Protein AF-A0A843GRD8-F1 (afdb_monomer)

Radius of gyration: 36.81 Å; Cα contacts (8 Å, |Δi|>4): 303; chains: 1; bounding box: 79×66×103 Å

Structure (mmCIF, N/CA/C/O backbone):
data_AF-A0A843GRD8-F1
#
_entry.id   AF-A0A843GRD8-F1
#
loop_
_atom_site.group_PDB
_atom_site.id
_atom_site.type_symbol
_atom_site.label_atom_id
_atom_site.label_alt_id
_ato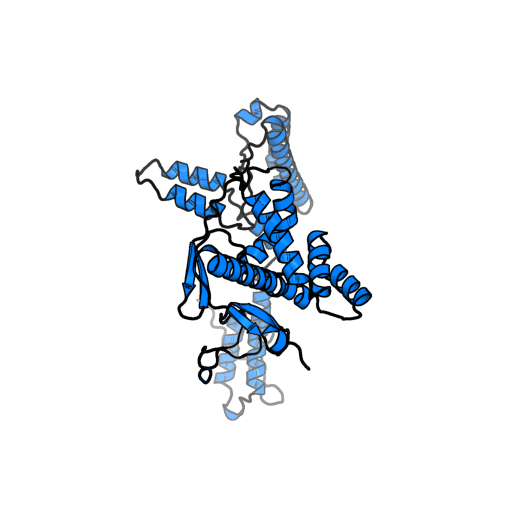m_site.label_comp_id
_atom_site.label_asym_id
_atom_site.label_entity_id
_atom_site.label_seq_id
_atom_site.pdbx_PDB_ins_code
_atom_site.Cartn_x
_atom_site.Cartn_y
_atom_site.Cartn_z
_atom_site.occupancy
_atom_site.B_iso_or_equiv
_atom_site.auth_seq_id
_atom_site.auth_comp_id
_atom_site.auth_asym_id
_atom_site.auth_atom_id
_atom_site.pdbx_PDB_model_num
ATOM 1 N N . MET A 1 1 ? 5.048 7.586 68.469 1.00 30.78 1 MET A N 1
ATOM 2 C CA . MET A 1 1 ? 5.829 6.522 69.128 1.00 30.78 1 MET A CA 1
ATOM 3 C C . MET A 1 1 ? 5.426 5.213 68.477 1.00 30.78 1 MET A C 1
ATOM 5 O O . MET A 1 1 ? 4.336 4.737 68.757 1.00 30.78 1 MET A O 1
ATOM 9 N N . LYS A 1 2 ? 6.208 4.726 67.506 1.00 31.34 2 LYS A N 1
ATOM 10 C CA . LYS A 1 2 ? 6.041 3.362 66.992 1.00 31.34 2 LYS A CA 1
ATOM 11 C C . LYS A 1 2 ? 6.724 2.456 68.014 1.00 31.34 2 LYS A C 1
ATOM 13 O O . LYS A 1 2 ? 7.846 2.755 68.404 1.00 31.34 2 LYS A O 1
ATOM 18 N N . GLU A 1 3 ? 6.008 1.468 68.532 1.00 33.00 3 GLU A N 1
ATOM 19 C CA . GLU A 1 3 ? 6.576 0.479 69.446 1.00 33.00 3 GLU A CA 1
ATOM 20 C C . GLU A 1 3 ? 7.663 -0.297 68.699 1.00 33.00 3 GLU A C 1
ATOM 22 O O . GLU A 1 3 ? 7.359 -1.034 67.760 1.00 33.00 3 GLU A O 1
ATOM 27 N N . ASP A 1 4 ? 8.920 -0.109 69.101 1.00 35.91 4 ASP A N 1
ATOM 28 C CA . ASP A 1 4 ? 10.030 -0.960 68.688 1.00 35.91 4 ASP A CA 1
ATOM 29 C C . ASP A 1 4 ? 9.753 -2.368 69.226 1.00 35.91 4 ASP A C 1
ATOM 31 O O . ASP A 1 4 ? 10.024 -2.690 70.387 1.00 35.91 4 ASP A O 1
ATOM 35 N N . LYS A 1 5 ? 9.139 -3.217 68.397 1.00 44.69 5 LYS A N 1
ATOM 36 C CA . LYS A 1 5 ? 9.003 -4.640 68.700 1.00 44.69 5 LYS A CA 1
ATOM 37 C C . LYS A 1 5 ? 10.407 -5.225 68.717 1.00 44.69 5 LYS A C 1
ATOM 39 O O . LYS A 1 5 ? 11.040 -5.415 67.685 1.00 44.69 5 LYS A O 1
ATOM 44 N N . ASN A 1 6 ? 10.909 -5.474 69.918 1.00 40.66 6 ASN A N 1
ATOM 45 C CA . ASN A 1 6 ? 12.219 -6.055 70.142 1.00 40.66 6 ASN A CA 1
ATOM 46 C C . ASN A 1 6 ? 12.193 -7.538 69.711 1.00 40.66 6 ASN A C 1
ATOM 48 O O . ASN A 1 6 ? 11.892 -8.425 70.505 1.00 40.66 6 ASN A O 1
ATOM 52 N N . TYR A 1 7 ? 12.460 -7.812 68.430 1.00 48.19 7 TYR A N 1
ATOM 53 C CA . TYR A 1 7 ? 12.456 -9.162 67.838 1.00 48.19 7 TYR A CA 1
ATOM 54 C C . TYR A 1 7 ? 13.624 -10.057 68.305 1.00 48.19 7 TYR A C 1
ATOM 56 O O . TYR A 1 7 ? 13.769 -11.185 67.839 1.00 48.19 7 TYR A O 1
ATOM 64 N N . THR A 1 8 ? 14.462 -9.598 69.239 1.00 43.22 8 THR A N 1
ATOM 65 C CA . THR A 1 8 ? 15.643 -10.341 69.716 1.00 43.22 8 THR A CA 1
ATOM 66 C C . THR A 1 8 ? 15.313 -11.554 70.591 1.00 43.22 8 THR A C 1
ATOM 68 O O . THR A 1 8 ? 16.199 -12.365 70.851 1.00 43.22 8 THR A O 1
ATOM 71 N N . GLN A 1 9 ? 14.062 -11.735 71.028 1.00 45.81 9 GLN A N 1
ATOM 72 C CA . GLN A 1 9 ? 13.730 -12.694 72.089 1.00 45.81 9 GLN A CA 1
ATOM 73 C C . GLN A 1 9 ? 12.998 -13.978 71.654 1.00 45.81 9 GLN A C 1
ATOM 75 O O . GLN A 1 9 ? 12.327 -14.592 72.479 1.00 45.81 9 GLN A O 1
ATOM 80 N N . ALA A 1 10 ? 13.155 -14.428 70.400 1.00 48.31 10 ALA A N 1
ATOM 81 C CA . ALA A 1 10 ? 12.778 -15.790 69.983 1.00 48.31 10 ALA A CA 1
ATOM 82 C C . ALA A 1 10 ? 13.412 -16.217 68.638 1.00 48.31 10 ALA A C 1
ATOM 84 O O . ALA A 1 10 ? 12.705 -16.586 67.701 1.00 48.31 10 ALA A O 1
ATOM 85 N N . LEU A 1 11 ? 14.742 -16.191 68.507 1.00 50.75 11 LEU A N 1
ATOM 86 C CA . LEU A 1 11 ? 15.392 -16.782 67.329 1.00 50.75 11 LEU A CA 1
ATOM 87 C C . LEU A 1 11 ? 15.397 -18.312 67.466 1.00 50.75 11 LEU A C 1
ATOM 89 O O . LEU A 1 11 ? 16.214 -18.891 68.178 1.00 50.75 11 LEU A O 1
ATOM 93 N N . GLN A 1 12 ? 14.443 -18.971 66.808 1.00 55.69 12 GLN A N 1
ATOM 94 C CA . GLN A 1 12 ? 14.418 -20.428 66.694 1.00 55.69 12 GLN A CA 1
ATOM 95 C C . GLN A 1 12 ? 15.391 -20.863 65.595 1.00 55.69 12 GLN A C 1
ATOM 97 O O . GLN A 1 12 ? 15.296 -20.404 64.456 1.00 55.69 12 GLN A O 1
ATOM 102 N N . TYR A 1 13 ? 16.318 -21.757 65.926 1.00 56.47 13 TYR A N 1
ATOM 103 C CA . TYR A 1 13 ? 17.240 -22.347 64.959 1.00 56.47 13 TYR A CA 1
ATOM 104 C C . TYR A 1 13 ? 16.606 -23.598 64.339 1.00 56.47 13 TYR A C 1
ATOM 106 O O . TYR A 1 13 ? 16.031 -24.425 65.046 1.00 56.47 13 TYR A O 1
ATOM 114 N N . ALA A 1 14 ? 16.687 -23.728 63.017 1.00 55.41 14 ALA A N 1
ATOM 115 C CA . ALA A 1 14 ? 16.412 -24.982 62.324 1.00 55.41 14 ALA A CA 1
ATOM 116 C C . ALA A 1 14 ? 17.490 -26.023 62.680 1.00 55.41 14 ALA A C 1
ATOM 118 O O . ALA A 1 14 ? 18.597 -25.651 63.073 1.00 55.41 14 ALA A O 1
ATOM 119 N N . GLU A 1 15 ? 17.193 -27.314 62.511 1.00 52.06 15 GLU A N 1
ATOM 120 C CA . GLU A 1 15 ? 18.121 -28.420 62.826 1.00 52.06 15 GLU A CA 1
ATOM 121 C C . GLU A 1 15 ? 19.473 -28.300 62.087 1.00 52.06 15 GLU A C 1
ATOM 123 O O . GLU A 1 15 ? 20.501 -28.730 62.602 1.00 52.06 15 GLU A O 1
ATOM 128 N N . ASP A 1 16 ? 19.498 -27.588 60.956 1.00 53.25 16 ASP A N 1
ATOM 129 C CA . ASP A 1 16 ? 20.694 -27.297 60.154 1.00 53.25 16 ASP A CA 1
ATOM 130 C C . ASP A 1 16 ? 21.510 -26.075 60.648 1.00 53.25 16 ASP A C 1
ATOM 132 O O . ASP A 1 16 ? 22.473 -25.647 60.011 1.00 53.25 16 ASP A O 1
ATOM 136 N N . GLY A 1 17 ? 21.134 -25.468 61.781 1.00 58.78 17 GLY A N 1
ATOM 137 C CA . GLY A 1 17 ? 21.840 -24.335 62.394 1.00 58.78 17 GLY A CA 1
ATOM 138 C C . GLY A 1 17 ? 21.586 -22.968 61.742 1.00 58.78 17 GLY A C 1
ATOM 139 O O . GLY A 1 17 ? 22.308 -22.013 62.039 1.00 58.78 17 GLY A O 1
ATOM 140 N N . HIS A 1 18 ? 20.577 -22.861 60.871 1.00 61.50 18 HIS A N 1
ATOM 141 C CA . HIS A 1 18 ? 20.089 -21.605 60.287 1.00 61.50 18 HIS A CA 1
ATOM 142 C C . HIS A 1 18 ? 18.955 -21.001 61.127 1.00 61.50 18 HIS A C 1
ATOM 144 O O . HIS A 1 18 ? 18.176 -21.729 61.738 1.00 61.50 18 HIS A O 1
ATOM 150 N N . ILE A 1 19 ? 18.834 -19.672 61.144 1.00 68.19 19 ILE A N 1
ATOM 151 C CA . ILE A 1 19 ? 17.733 -18.983 61.831 1.00 68.19 19 ILE A CA 1
ATOM 152 C C . ILE A 1 19 ? 16.435 -19.191 61.033 1.00 68.19 19 ILE A C 1
ATOM 154 O O . ILE A 1 19 ? 16.400 -19.006 59.817 1.00 68.19 19 ILE A O 1
ATOM 158 N N . LYS A 1 20 ? 15.353 -19.597 61.701 1.00 69.31 20 LYS A N 1
ATOM 159 C CA . LYS A 1 20 ? 14.059 -19.856 61.061 1.00 69.31 20 LYS A CA 1
ATOM 160 C C . LYS A 1 20 ? 13.347 -18.539 60.718 1.00 69.31 20 LYS A C 1
ATOM 162 O O . LYS A 1 20 ? 13.131 -17.708 61.594 1.00 69.31 20 LYS A O 1
ATOM 167 N N . LEU A 1 21 ? 12.959 -18.369 59.451 1.00 72.38 21 LEU A N 1
ATOM 168 C CA . LEU A 1 21 ? 12.154 -17.230 58.982 1.00 72.38 21 LEU A CA 1
ATOM 169 C C . LEU A 1 21 ? 10.684 -17.396 59.421 1.00 72.38 21 LEU A C 1
ATOM 171 O O . LEU A 1 21 ? 10.123 -18.488 59.296 1.00 72.38 21 LEU A O 1
ATOM 175 N N . ASP A 1 22 ? 10.059 -16.327 59.924 1.00 74.12 22 ASP A N 1
ATOM 176 C CA . ASP A 1 22 ? 8.686 -16.350 60.451 1.00 74.12 22 ASP A CA 1
ATOM 177 C C . ASP A 1 22 ? 7.631 -15.935 59.408 1.00 74.12 22 ASP A C 1
ATOM 179 O O . ASP A 1 22 ? 7.306 -14.764 59.233 1.00 74.12 22 ASP A O 1
ATOM 183 N N . TYR A 1 23 ? 7.006 -16.918 58.761 1.00 70.38 23 TYR A N 1
ATOM 184 C CA . TYR A 1 23 ? 5.983 -16.714 57.725 1.00 70.38 23 TYR A CA 1
ATOM 185 C C . TYR A 1 23 ? 4.637 -16.158 58.221 1.00 70.38 23 TYR A C 1
ATOM 187 O O . TYR A 1 23 ? 3.737 -15.944 57.402 1.00 70.38 23 TYR A O 1
ATOM 195 N N . THR A 1 24 ? 4.472 -15.890 59.521 1.00 70.94 24 THR A N 1
ATOM 196 C CA . THR A 1 24 ? 3.251 -15.262 60.050 1.00 70.94 24 THR A CA 1
ATOM 197 C C . THR A 1 24 ? 3.174 -13.756 59.766 1.00 70.94 24 THR A C 1
ATOM 199 O O . THR A 1 24 ? 2.067 -13.215 59.678 1.00 70.94 24 THR A O 1
ATOM 202 N N . LEU A 1 25 ? 4.316 -13.093 59.535 1.00 71.88 25 LEU A N 1
ATOM 203 C CA . LEU A 1 25 ? 4.393 -11.677 59.159 1.00 71.88 25 LEU A CA 1
ATOM 204 C C . LEU A 1 25 ? 3.836 -11.464 57.745 1.00 71.88 25 LEU A C 1
ATOM 206 O O . LEU A 1 25 ? 4.180 -12.207 56.822 1.00 71.88 25 LEU A O 1
ATOM 210 N N . LYS A 1 26 ? 2.963 -10.466 57.555 1.00 64.38 26 LYS A N 1
ATOM 211 C CA . LYS A 1 26 ? 2.225 -10.266 56.289 1.00 64.38 26 LYS A CA 1
ATOM 212 C C . LYS A 1 26 ? 2.682 -9.062 55.468 1.00 64.38 26 LYS A C 1
ATOM 214 O O . LYS A 1 26 ? 2.463 -9.085 54.261 1.00 64.38 26 LYS A O 1
ATOM 219 N N . THR A 1 27 ? 3.281 -8.045 56.082 1.00 71.94 27 THR A N 1
ATOM 220 C CA . THR A 1 27 ? 3.694 -6.823 55.378 1.00 71.94 27 THR A CA 1
ATOM 221 C C . THR A 1 27 ? 5.154 -6.922 54.910 1.00 71.94 27 THR A C 1
ATOM 223 O O . THR A 1 27 ? 5.994 -7.487 55.622 1.00 71.94 27 THR A O 1
ATOM 226 N N . PRO A 1 28 ? 5.499 -6.392 53.721 1.00 73.19 28 PRO A N 1
ATOM 227 C CA . PRO A 1 28 ? 6.871 -6.421 53.210 1.00 73.19 28 PRO A CA 1
ATOM 228 C C . PRO A 1 28 ? 7.863 -5.660 54.097 1.00 73.19 28 PRO A C 1
ATOM 230 O O . PRO A 1 28 ? 9.013 -6.074 54.225 1.00 73.19 28 PRO A O 1
ATOM 233 N N . GLU A 1 29 ? 7.417 -4.572 54.733 1.00 75.75 29 GLU A N 1
ATOM 234 C CA . GLU A 1 29 ? 8.241 -3.739 55.616 1.00 75.75 29 GLU A CA 1
ATOM 235 C C . GLU A 1 29 ? 8.709 -4.521 56.856 1.00 75.75 29 GLU A C 1
ATOM 237 O O . GLU A 1 29 ? 9.908 -4.565 57.134 1.00 75.75 29 GLU A O 1
ATOM 242 N N . GLU A 1 30 ? 7.798 -5.238 57.526 1.00 74.06 30 GLU A N 1
ATOM 243 C CA . GLU A 1 30 ? 8.110 -6.059 58.708 1.00 74.06 30 GLU A CA 1
ATOM 244 C C . GLU A 1 30 ? 9.015 -7.254 58.357 1.00 74.06 30 GLU A C 1
ATOM 246 O O . GLU A 1 30 ? 9.929 -7.599 59.109 1.00 74.06 30 GLU A O 1
ATOM 251 N N . ARG A 1 31 ? 8.815 -7.878 57.184 1.00 74.44 31 ARG A N 1
ATOM 252 C CA . ARG A 1 31 ? 9.684 -8.973 56.713 1.00 74.44 31 ARG A CA 1
ATOM 253 C C . ARG A 1 31 ? 11.104 -8.496 56.404 1.00 74.44 31 ARG A C 1
ATOM 255 O O . ARG A 1 31 ? 12.055 -9.238 56.645 1.00 74.44 31 ARG A O 1
ATOM 262 N N . ASN A 1 32 ? 11.259 -7.275 55.895 1.00 79.75 32 ASN A N 1
ATOM 263 C CA . ASN A 1 32 ? 12.562 -6.698 55.564 1.00 79.75 32 ASN A CA 1
ATOM 264 C C . ASN A 1 32 ? 13.375 -6.359 56.827 1.00 79.75 32 ASN A C 1
ATOM 266 O O . ASN A 1 32 ? 14.584 -6.586 56.867 1.00 79.75 32 ASN A O 1
ATOM 270 N N . GLU A 1 33 ? 12.717 -5.875 57.885 1.00 79.12 33 GLU A N 1
ATOM 271 C CA . GLU A 1 33 ? 13.354 -5.658 59.192 1.00 79.12 33 GLU A CA 1
ATOM 272 C C . GLU A 1 33 ? 13.829 -6.975 59.823 1.00 79.12 33 GLU A C 1
ATOM 274 O O . GLU A 1 33 ? 14.974 -7.059 60.270 1.00 79.12 33 GLU A O 1
ATOM 279 N N . LEU A 1 34 ? 13.016 -8.037 59.761 1.00 73.38 34 LEU A N 1
ATOM 280 C CA . LEU A 1 34 ? 13.407 -9.368 60.239 1.00 73.38 34 LEU A CA 1
ATOM 281 C C . LEU A 1 34 ? 14.633 -9.913 59.483 1.00 73.38 34 LEU A C 1
ATOM 283 O O . LEU A 1 34 ? 15.570 -10.416 60.099 1.00 73.38 34 LEU A O 1
ATOM 287 N N . VAL A 1 35 ? 14.661 -9.789 58.151 1.00 75.69 35 VAL A N 1
ATOM 288 C CA . VAL A 1 35 ? 15.784 -10.270 57.327 1.00 75.69 35 VAL A CA 1
ATOM 289 C C . VAL A 1 35 ? 17.082 -9.516 57.640 1.00 75.69 35 VAL A C 1
ATOM 291 O O . VAL A 1 35 ? 18.139 -10.142 57.699 1.00 75.69 35 VAL A O 1
ATOM 294 N N . LYS A 1 36 ? 17.027 -8.206 57.921 1.00 79.50 36 LYS A N 1
ATOM 295 C CA . LYS A 1 36 ? 18.209 -7.439 58.363 1.00 79.50 36 LYS A CA 1
ATOM 296 C C . LYS A 1 36 ? 18.776 -7.972 59.678 1.00 79.50 36 LYS A C 1
ATOM 298 O O . LYS A 1 36 ? 19.971 -8.241 59.755 1.00 79.50 36 LYS A O 1
ATOM 303 N N . ILE A 1 37 ? 17.910 -8.222 60.660 1.00 76.12 37 ILE A N 1
ATOM 304 C CA . ILE A 1 37 ? 18.299 -8.791 61.961 1.00 76.12 37 ILE A CA 1
ATOM 305 C C . ILE A 1 37 ? 18.911 -10.192 61.784 1.00 76.12 37 ILE A C 1
ATOM 307 O O . ILE A 1 37 ? 19.885 -10.539 62.453 1.00 76.12 37 ILE A O 1
ATOM 311 N N . VAL A 1 38 ? 18.381 -11.000 60.861 1.00 72.31 38 VAL A N 1
ATOM 312 C CA . VAL A 1 38 ? 18.909 -12.339 60.550 1.00 72.31 38 VAL A CA 1
ATOM 313 C C . VAL A 1 38 ? 20.299 -12.268 59.912 1.00 72.31 38 VAL A C 1
ATOM 315 O O . VAL A 1 38 ? 21.159 -13.081 60.252 1.00 72.31 38 VAL A O 1
ATOM 318 N N . ILE A 1 39 ? 20.543 -11.305 59.020 1.00 75.38 39 ILE A N 1
ATOM 319 C CA . ILE A 1 39 ? 21.857 -11.101 58.391 1.00 75.38 39 ILE A CA 1
ATOM 320 C C . ILE A 1 39 ? 22.886 -10.622 59.422 1.00 75.38 39 ILE A C 1
ATOM 322 O O . ILE A 1 39 ? 24.002 -11.131 59.434 1.00 75.38 39 ILE A O 1
ATOM 326 N N . GLU A 1 40 ? 22.512 -9.701 60.313 1.00 74.31 40 GLU A N 1
ATOM 327 C CA . GLU A 1 40 ? 23.413 -9.160 61.342 1.00 74.31 40 GLU A CA 1
ATOM 328 C C . GLU A 1 40 ? 23.835 -10.209 62.383 1.00 74.31 40 GLU A C 1
ATOM 330 O O . GLU A 1 40 ? 24.967 -10.185 62.861 1.00 74.31 40 GLU A O 1
ATOM 335 N N . ASN A 1 41 ? 22.955 -11.163 62.704 1.00 68.62 41 ASN A N 1
ATOM 336 C CA . ASN A 1 41 ? 23.210 -12.189 63.721 1.00 68.62 41 ASN A CA 1
ATOM 337 C C . ASN A 1 41 ? 23.733 -13.526 63.159 1.00 68.62 41 ASN A C 1
ATOM 339 O O . ASN A 1 41 ? 23.990 -14.453 63.931 1.00 68.62 41 ASN A O 1
ATOM 343 N N . THR A 1 42 ? 23.901 -13.660 61.837 1.00 69.06 42 THR A N 1
ATOM 344 C CA . THR A 1 42 ? 24.418 -14.892 61.217 1.00 69.06 42 THR A CA 1
ATOM 345 C C . THR A 1 42 ? 25.881 -14.715 60.781 1.00 69.06 42 THR A C 1
ATOM 347 O O . THR A 1 42 ? 26.177 -13.791 60.026 1.00 69.06 42 THR A O 1
ATOM 350 N N . PRO A 1 43 ? 26.812 -15.612 61.171 1.00 68.12 43 PRO A N 1
ATOM 351 C CA . PRO A 1 43 ? 28.201 -15.552 60.715 1.00 68.12 43 PRO A CA 1
ATOM 352 C C . PRO A 1 43 ? 28.314 -15.651 59.180 1.00 68.12 43 PRO A C 1
ATOM 354 O O . PRO A 1 43 ? 27.617 -16.475 58.576 1.00 68.12 43 PRO A O 1
ATOM 357 N N . PRO A 1 44 ? 29.224 -14.895 58.535 1.00 62.94 44 PRO A N 1
ATOM 358 C CA . PRO A 1 44 ? 29.304 -14.789 57.072 1.00 62.94 44 PRO A CA 1
ATOM 359 C C . PRO A 1 44 ? 29.582 -16.125 56.364 1.00 62.94 44 PRO A C 1
ATOM 361 O O . PRO A 1 44 ? 29.145 -16.327 55.234 1.00 62.94 44 PRO A O 1
ATOM 364 N N . GLU A 1 45 ? 30.229 -17.076 57.039 1.00 62.97 45 GLU A N 1
ATOM 365 C CA . GLU A 1 45 ? 30.512 -18.420 56.512 1.00 62.97 45 GLU A CA 1
ATOM 366 C C . GLU A 1 45 ? 29.251 -19.278 56.303 1.00 62.97 45 GLU A C 1
ATOM 368 O O . GLU A 1 45 ? 29.254 -20.199 55.488 1.00 62.97 45 GLU A O 1
ATOM 373 N N . LYS A 1 46 ? 28.150 -18.969 57.002 1.00 63.91 46 LYS A N 1
ATOM 374 C CA . LYS A 1 46 ? 26.874 -19.698 56.901 1.00 63.91 46 LYS A CA 1
ATOM 375 C C . LYS A 1 46 ? 25.865 -19.029 55.965 1.00 63.91 46 LYS A C 1
ATOM 377 O O . LYS A 1 46 ? 24.786 -19.581 55.734 1.00 63.91 46 LYS A O 1
ATOM 382 N N . LEU A 1 47 ? 26.215 -17.883 55.375 1.00 69.44 47 LEU A N 1
ATOM 383 C CA . LEU A 1 47 ? 25.402 -17.174 54.384 1.00 69.44 47 LEU A CA 1
ATOM 384 C C . LEU A 1 47 ? 25.530 -17.844 53.003 1.00 69.44 47 LEU A C 1
ATOM 386 O O . LEU A 1 47 ? 26.073 -17.305 52.039 1.00 69.44 47 LEU A O 1
ATOM 390 N N . THR A 1 48 ? 25.058 -19.085 52.902 1.00 74.38 48 THR A N 1
ATOM 391 C CA . THR A 1 48 ? 25.096 -19.821 51.637 1.00 74.38 48 THR A CA 1
ATOM 392 C C . THR A 1 48 ? 24.147 -19.194 50.613 1.00 74.38 48 THR A C 1
ATOM 394 O O . THR A 1 48 ? 23.101 -18.639 50.955 1.00 74.38 48 THR A O 1
ATOM 397 N N . LYS A 1 49 ? 24.469 -19.333 49.319 1.00 75.06 49 LYS A N 1
ATOM 398 C CA . LYS A 1 49 ? 23.622 -18.827 48.221 1.00 75.06 49 LYS A CA 1
ATOM 399 C C . LYS A 1 49 ? 22.174 -19.318 48.318 1.00 75.06 49 LYS A C 1
ATOM 401 O O . LYS A 1 49 ? 21.265 -18.553 48.037 1.00 75.06 49 LYS A O 1
ATOM 406 N N . ARG A 1 50 ? 21.960 -20.562 48.769 1.00 71.06 50 ARG A N 1
ATOM 407 C CA . ARG A 1 50 ? 20.618 -21.133 48.981 1.00 71.06 50 ARG A CA 1
ATOM 408 C C . ARG A 1 50 ? 19.828 -20.387 50.055 1.00 71.06 50 ARG A C 1
ATOM 410 O O . ARG A 1 50 ? 18.645 -20.136 49.867 1.00 71.06 50 ARG A O 1
ATOM 417 N N . TYR A 1 51 ? 20.481 -20.017 51.152 1.00 74.75 51 TYR A N 1
ATOM 418 C CA . TYR A 1 51 ? 19.840 -19.301 52.251 1.00 74.75 51 TYR A CA 1
ATOM 419 C C . TYR A 1 51 ? 19.501 -17.852 51.863 1.00 74.75 51 TYR A C 1
ATOM 421 O O . TYR A 1 51 ? 18.424 -17.358 52.185 1.00 74.75 51 TYR A O 1
ATOM 429 N N . LEU A 1 52 ? 20.364 -17.207 51.071 1.00 75.44 52 LEU A N 1
ATOM 430 C CA . LEU A 1 52 ? 20.083 -15.900 50.466 1.00 75.44 52 LEU A CA 1
ATOM 431 C C . LEU A 1 52 ? 18.895 -15.940 49.495 1.00 75.44 52 LEU A C 1
ATOM 433 O O . LEU A 1 52 ? 18.062 -15.038 49.522 1.00 75.44 52 LEU A O 1
ATOM 437 N N . THR A 1 53 ? 18.782 -16.989 48.674 1.00 78.31 53 THR A N 1
ATOM 438 C CA . THR A 1 53 ? 17.613 -17.185 47.803 1.00 78.31 53 THR A CA 1
ATOM 439 C C . THR A 1 53 ? 16.336 -17.364 48.623 1.00 78.31 53 THR A C 1
ATOM 441 O O . THR A 1 53 ? 15.352 -16.693 48.344 1.00 78.31 53 THR A O 1
ATOM 444 N N . ALA A 1 54 ? 16.370 -18.164 49.694 1.00 76.88 54 ALA A N 1
ATOM 445 C CA . ALA A 1 54 ? 15.213 -18.347 50.572 1.00 76.88 54 ALA A CA 1
ATOM 4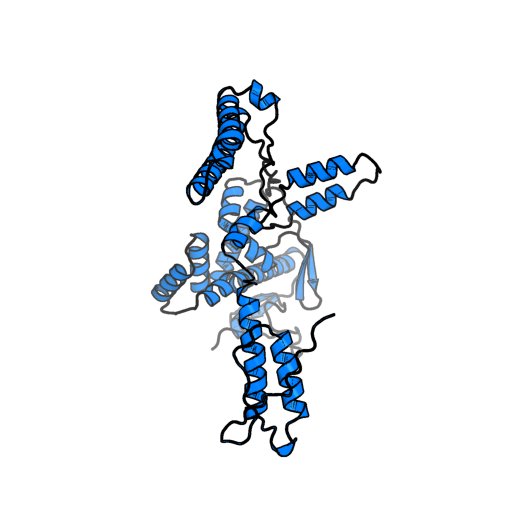46 C C . ALA A 1 54 ? 14.766 -17.039 51.257 1.00 76.88 54 ALA A C 1
ATOM 448 O O . ALA A 1 54 ? 13.570 -16.788 51.387 1.00 76.88 54 ALA A O 1
ATOM 449 N N . MET A 1 55 ? 15.709 -16.176 51.658 1.00 78.06 55 MET A N 1
ATOM 450 C CA . MET A 1 55 ? 15.392 -14.842 52.191 1.00 78.06 55 MET A CA 1
ATOM 451 C C . MET A 1 55 ? 14.790 -13.913 51.130 1.00 78.06 55 MET A C 1
ATOM 453 O O . MET A 1 55 ? 13.878 -13.147 51.437 1.00 78.06 55 MET A O 1
ATOM 457 N N . ALA A 1 56 ? 15.270 -13.983 49.886 1.00 77.38 56 ALA A N 1
ATOM 458 C CA . ALA A 1 56 ? 14.711 -13.209 48.780 1.00 77.38 56 ALA A CA 1
ATOM 459 C C . ALA A 1 56 ? 13.275 -13.651 48.452 1.00 77.38 56 ALA A C 1
ATOM 461 O O . ALA A 1 56 ? 12.383 -12.806 48.373 1.00 77.38 56 ALA A O 1
ATOM 462 N N . ASP A 1 57 ? 13.035 -14.961 48.350 1.00 78.31 57 ASP A N 1
ATOM 463 C CA . ASP A 1 57 ? 11.707 -15.532 48.096 1.00 78.31 57 ASP A CA 1
ATOM 464 C C . ASP A 1 57 ? 10.714 -15.145 49.207 1.00 78.31 57 ASP A C 1
ATOM 466 O O . ASP A 1 57 ? 9.578 -14.759 48.931 1.00 78.31 57 ASP A O 1
ATOM 470 N N . TYR A 1 58 ? 11.168 -15.142 50.465 1.00 79.75 58 TYR A N 1
ATOM 471 C CA . TYR A 1 58 ? 10.378 -14.727 51.625 1.00 79.75 58 TYR A CA 1
ATOM 472 C C . TYR A 1 58 ? 9.906 -13.261 51.562 1.00 79.75 58 TYR A C 1
ATOM 474 O O . TYR A 1 58 ? 8.777 -12.955 51.964 1.00 79.75 58 TYR A O 1
ATOM 482 N N . ILE A 1 59 ? 10.732 -12.348 51.041 1.00 78.62 59 ILE A N 1
ATOM 483 C CA . ILE A 1 59 ? 10.349 -10.941 50.832 1.00 78.62 59 ILE A CA 1
ATOM 484 C C . ILE A 1 59 ? 9.375 -10.824 49.651 1.00 78.62 59 ILE A C 1
ATOM 486 O O . ILE A 1 59 ? 8.355 -10.139 49.753 1.00 78.62 59 ILE A O 1
ATOM 490 N N . ILE A 1 60 ? 9.659 -11.517 48.544 1.00 77.44 60 ILE A N 1
ATOM 491 C CA . ILE A 1 60 ? 8.854 -11.458 47.315 1.00 77.44 60 ILE A CA 1
ATOM 492 C C . ILE A 1 60 ? 7.427 -11.971 47.555 1.00 77.44 60 ILE A C 1
ATOM 494 O O . ILE A 1 60 ? 6.474 -11.347 47.090 1.00 77.44 60 ILE A O 1
ATOM 498 N N . GLU A 1 61 ? 7.249 -13.037 48.339 1.00 75.56 61 GLU A N 1
ATOM 499 C CA . GLU A 1 61 ? 5.924 -13.602 48.635 1.00 75.56 61 GLU A CA 1
ATOM 500 C C . GLU A 1 61 ? 4.990 -12.602 49.357 1.00 75.56 61 GLU A C 1
ATOM 502 O O . GLU A 1 61 ? 3.771 -12.616 49.160 1.00 75.56 61 GLU A O 1
ATOM 507 N N . ALA A 1 62 ? 5.535 -11.698 50.182 1.00 66.19 62 ALA A N 1
ATOM 508 C CA . ALA A 1 62 ? 4.739 -10.629 50.794 1.00 66.19 62 ALA A CA 1
ATOM 509 C C . ALA A 1 62 ? 4.380 -9.528 49.785 1.00 66.19 62 ALA A C 1
ATOM 511 O O . ALA A 1 62 ? 3.249 -9.040 49.796 1.00 66.19 62 ALA A O 1
ATOM 512 N N . CYS A 1 63 ? 5.291 -9.194 48.866 1.00 60.59 63 CYS A N 1
ATOM 513 C CA . CYS A 1 63 ? 5.014 -8.254 47.777 1.00 60.59 63 CYS A CA 1
ATOM 514 C C . CYS A 1 63 ? 3.912 -8.764 46.835 1.00 60.59 63 CYS A C 1
ATOM 516 O O . CYS A 1 63 ? 3.055 -7.985 46.422 1.00 60.59 63 CYS A O 1
ATOM 518 N N . GLU A 1 64 ? 3.869 -10.061 46.513 1.00 57.75 64 GLU A N 1
ATOM 519 C CA . GLU A 1 64 ? 2.814 -10.624 45.654 1.00 57.75 64 GLU A CA 1
ATOM 520 C C . GLU A 1 64 ? 1.404 -10.450 46.248 1.00 57.75 64 GLU A C 1
ATOM 522 O O . GLU A 1 64 ? 0.441 -10.228 45.505 1.00 57.75 64 GLU A O 1
ATOM 527 N N . LYS A 1 65 ? 1.269 -10.480 47.582 1.00 55.69 65 LYS A N 1
ATOM 528 C CA . LYS A 1 65 ? -0.011 -10.235 48.268 1.00 55.69 65 LYS A CA 1
ATOM 529 C C . LYS A 1 65 ? -0.454 -8.770 48.173 1.00 55.69 65 LYS A C 1
ATOM 531 O O . LYS A 1 65 ? -1.631 -8.536 47.903 1.00 55.69 65 LYS A O 1
ATOM 536 N N . GLU A 1 66 ? 0.460 -7.804 48.284 1.00 51.03 66 GLU A N 1
ATOM 537 C CA . GLU A 1 66 ? 0.149 -6.379 48.052 1.00 51.03 66 GLU A CA 1
ATOM 538 C C . GLU A 1 66 ? -0.170 -6.082 46.573 1.00 51.03 66 GLU A C 1
ATOM 540 O O . GLU A 1 66 ? -1.110 -5.348 46.252 1.00 51.03 66 GLU A O 1
ATOM 545 N N . ILE A 1 67 ? 0.536 -6.726 45.637 1.00 45.88 67 ILE A N 1
ATOM 546 C CA . ILE A 1 67 ? 0.263 -6.625 44.192 1.00 45.88 67 ILE A CA 1
ATOM 547 C C . ILE A 1 67 ? -1.112 -7.232 43.842 1.00 45.88 67 ILE A C 1
ATOM 549 O O . ILE A 1 67 ? -1.797 -6.755 42.933 1.00 45.88 67 ILE A O 1
ATOM 553 N N . GLY A 1 68 ? -1.572 -8.244 44.586 1.00 46.41 68 GLY A N 1
ATOM 554 C CA . GLY A 1 68 ? -2.914 -8.820 44.459 1.00 46.41 68 GLY A CA 1
ATOM 555 C C . GLY A 1 68 ? -4.053 -7.837 44.770 1.00 46.41 68 GLY A C 1
ATOM 556 O O . GLY A 1 68 ? -5.112 -7.904 44.131 1.00 46.41 68 GLY A O 1
ATOM 557 N N . GLU A 1 69 ? -3.837 -6.893 45.691 1.00 45.53 69 GLU A N 1
ATOM 558 C CA . GLU A 1 69 ? -4.773 -5.799 45.987 1.00 45.53 69 GLU A CA 1
ATOM 559 C C . GLU A 1 69 ? -4.699 -4.692 44.926 1.00 45.53 69 GLU A C 1
ATOM 561 O O . GLU A 1 69 ? -5.730 -4.180 44.466 1.00 45.53 69 GLU A O 1
ATOM 566 N N . HIS A 1 70 ? -3.501 -4.433 44.404 1.00 44.97 70 HIS A N 1
ATOM 567 C CA . HIS A 1 70 ? -3.266 -3.602 43.228 1.00 44.97 70 HIS A CA 1
ATOM 568 C C . HIS A 1 70 ? -3.339 -4.403 41.919 1.00 44.97 70 HIS A C 1
ATOM 570 O O . HIS A 1 70 ? -2.458 -4.303 41.070 1.00 44.97 70 HIS A O 1
ATOM 576 N N . LYS A 1 71 ? -4.432 -5.151 41.685 1.00 42.22 71 LYS A N 1
ATOM 577 C CA . LYS A 1 71 ? -4.757 -5.680 40.343 1.00 42.22 71 LYS A CA 1
ATOM 578 C C . LYS A 1 71 ? -4.794 -4.521 39.344 1.00 42.22 71 LYS A C 1
ATOM 580 O O . LYS A 1 71 ? -5.803 -3.820 39.232 1.00 42.22 71 LYS A O 1
ATOM 585 N N . ILE A 1 72 ? -3.699 -4.361 38.602 1.00 45.62 72 ILE A N 1
ATOM 586 C CA . ILE A 1 72 ? -3.413 -3.231 37.706 1.00 45.62 72 ILE A CA 1
ATOM 587 C C . ILE A 1 72 ? -4.521 -3.048 36.657 1.00 45.62 72 ILE A C 1
ATOM 589 O O . ILE A 1 72 ? -4.735 -1.940 36.174 1.00 45.62 72 ILE A O 1
ATOM 593 N N . ILE A 1 73 ? -5.327 -4.078 36.365 1.00 40.16 73 ILE A N 1
ATOM 594 C CA . ILE A 1 73 ? -6.476 -3.953 35.469 1.00 40.16 73 ILE A CA 1
ATOM 595 C C . ILE A 1 73 ? -7.650 -4.831 35.940 1.00 40.16 73 ILE A C 1
ATOM 597 O O . ILE A 1 73 ? -7.754 -6.009 35.604 1.00 40.16 73 ILE A O 1
ATOM 601 N N . LYS A 1 74 ? -8.615 -4.261 36.677 1.00 38.84 74 LYS A N 1
ATOM 602 C CA . LYS A 1 74 ? -9.966 -4.857 36.742 1.00 38.84 74 LYS A CA 1
ATOM 603 C C . LYS A 1 74 ? -10.590 -4.761 35.342 1.00 38.84 74 LYS A C 1
ATOM 605 O O . LYS A 1 74 ? -10.647 -3.670 34.783 1.00 38.84 74 LYS A O 1
ATOM 610 N N . LYS A 1 75 ? -11.132 -5.863 34.800 1.00 40.44 75 LYS A N 1
ATOM 611 C CA . LYS A 1 75 ? -11.875 -5.908 33.513 1.00 40.44 75 LYS A CA 1
ATOM 612 C C . LYS A 1 75 ? -12.962 -4.819 33.399 1.00 40.44 75 LYS A C 1
ATOM 614 O O . LYS A 1 75 ? -13.245 -4.336 32.309 1.00 40.44 75 LYS A O 1
ATOM 619 N N . SER A 1 76 ? -13.526 -4.379 34.528 1.00 39.38 76 SER A N 1
ATOM 620 C CA . SER A 1 76 ? -14.495 -3.277 34.585 1.00 39.38 76 SER A CA 1
ATOM 621 C C . SER A 1 76 ? -13.890 -1.886 34.351 1.00 39.38 76 SER A C 1
ATOM 623 O O . SER A 1 76 ? -14.592 -1.014 33.848 1.00 39.38 76 SER A O 1
ATOM 625 N N . ARG A 1 77 ? -12.601 -1.665 34.656 1.00 37.34 77 ARG A N 1
ATOM 626 C CA . ARG A 1 77 ? -11.890 -0.422 34.316 1.00 37.34 77 ARG A CA 1
ATOM 627 C C . ARG A 1 77 ? -11.536 -0.345 32.834 1.00 37.34 77 ARG A C 1
ATOM 629 O O . ARG A 1 77 ? -11.589 0.750 32.303 1.00 37.34 77 ARG A O 1
ATOM 636 N N . LEU A 1 78 ? -11.289 -1.456 32.131 1.00 37.88 78 LEU A N 1
ATOM 637 C CA . LEU A 1 78 ? -11.160 -1.377 30.668 1.00 37.88 78 LEU A CA 1
ATOM 638 C C . LEU A 1 78 ? -12.458 -0.837 30.046 1.00 37.88 78 LEU A C 1
ATOM 640 O O . LEU A 1 78 ? -12.422 0.146 29.323 1.00 37.88 78 LEU A O 1
ATOM 644 N N . ASN A 1 79 ? -13.618 -1.381 30.421 1.00 38.38 79 ASN A N 1
ATOM 645 C CA . ASN A 1 79 ? -14.888 -0.934 29.838 1.00 38.38 79 ASN A CA 1
ATOM 646 C C . ASN A 1 79 ? -15.362 0.454 30.312 1.00 38.38 79 ASN A C 1
ATOM 648 O O . ASN A 1 79 ? -16.017 1.141 29.534 1.00 38.38 79 ASN A O 1
ATOM 652 N N . ASN A 1 80 ? -15.060 0.885 31.546 1.00 36.44 80 ASN A N 1
ATOM 653 C CA . ASN A 1 80 ? -15.459 2.218 32.030 1.00 36.44 80 ASN A CA 1
ATOM 654 C C . ASN A 1 80 ? -14.409 3.306 31.777 1.00 36.44 80 ASN A C 1
ATOM 656 O O . ASN A 1 80 ? -14.784 4.435 31.509 1.00 36.44 80 ASN A O 1
ATOM 660 N N . THR A 1 81 ? -13.109 3.026 31.869 1.00 33.19 81 THR A N 1
ATOM 661 C CA . THR A 1 81 ? -12.064 4.049 31.687 1.00 33.19 81 THR A CA 1
ATOM 662 C C . THR A 1 81 ? -11.792 4.327 30.210 1.00 33.19 81 THR A C 1
ATOM 664 O O . THR A 1 81 ? -11.479 5.468 29.885 1.00 33.19 81 THR A O 1
ATOM 667 N N . ILE A 1 82 ? -12.006 3.347 29.317 1.00 40.78 82 ILE A N 1
ATOM 668 C CA . ILE A 1 82 ? -12.036 3.602 27.866 1.00 40.78 82 ILE A CA 1
ATOM 669 C C . ILE A 1 82 ? -13.244 4.493 27.523 1.00 40.78 82 ILE A C 1
ATOM 671 O O . ILE A 1 82 ? -13.055 5.500 26.862 1.00 40.78 82 ILE A O 1
ATOM 675 N N . LYS A 1 83 ? -14.427 4.253 28.114 1.00 38.56 83 LYS A N 1
ATOM 676 C CA . LYS A 1 83 ? -15.617 5.115 27.925 1.00 38.56 83 LYS A CA 1
ATOM 677 C C . LYS A 1 83 ? -15.540 6.512 28.560 1.00 38.56 83 LYS A C 1
ATOM 679 O O . LYS A 1 83 ? -16.287 7.406 28.187 1.00 38.56 83 LYS A O 1
ATOM 684 N N . VAL A 1 84 ? -14.707 6.713 29.584 1.00 42.75 84 VAL A N 1
ATOM 685 C CA . VAL A 1 84 ? -14.674 7.973 30.364 1.00 42.75 84 VAL A CA 1
ATOM 686 C C . VAL A 1 84 ? -13.592 8.943 29.871 1.00 42.75 84 VAL A C 1
ATOM 688 O O . VAL A 1 84 ? -13.654 10.128 30.189 1.00 42.75 84 VAL A O 1
ATOM 691 N N . ARG A 1 85 ? -12.643 8.494 29.037 1.00 41.19 85 ARG A N 1
ATOM 692 C CA . ARG A 1 85 ? -11.668 9.371 28.354 1.00 41.19 85 ARG A CA 1
ATOM 693 C C . ARG A 1 85 ? -12.077 9.749 26.926 1.00 41.19 85 ARG A C 1
ATOM 695 O O . ARG A 1 85 ? -11.233 10.115 26.119 1.00 41.19 85 ARG A O 1
ATOM 702 N N . GLU A 1 86 ? -13.370 9.707 26.636 1.00 43.06 86 GLU A N 1
ATOM 703 C CA . GLU A 1 86 ? -13.937 10.123 25.356 1.00 43.06 86 GLU A CA 1
ATOM 704 C C . GLU A 1 86 ? -14.478 11.557 25.510 1.00 43.06 86 GLU A C 1
ATOM 706 O O . GLU A 1 86 ? -15.562 11.820 26.056 1.00 43.06 86 GLU A O 1
ATOM 711 N N . THR A 1 87 ? -13.681 12.536 25.086 1.00 47.53 87 THR A N 1
ATOM 712 C CA . THR A 1 87 ? -14.172 13.899 24.859 1.00 47.53 87 THR A CA 1
ATOM 713 C C . THR A 1 87 ? -14.621 13.962 23.407 1.00 47.53 87 THR A C 1
ATOM 715 O O . THR A 1 87 ? -13.848 13.624 22.515 1.00 47.53 87 THR A O 1
ATOM 718 N N . SER A 1 88 ? -15.877 14.338 23.155 1.00 47.31 88 SER A N 1
ATOM 719 C CA . SER A 1 88 ? -16.345 14.551 21.785 1.00 47.31 88 SER A CA 1
ATOM 720 C C . SER A 1 88 ? -15.528 15.683 21.159 1.00 47.31 88 SER A C 1
ATOM 722 O O . SER A 1 88 ? -15.230 16.671 21.837 1.00 47.31 88 SER A O 1
ATOM 724 N N . LEU A 1 89 ? -15.177 15.551 19.878 1.00 46.94 89 LEU A N 1
ATOM 725 C CA . LEU A 1 89 ? -14.449 16.574 19.114 1.00 46.94 89 LEU A CA 1
ATOM 726 C C . LEU A 1 89 ? -15.118 17.954 19.246 1.00 46.94 89 LEU A C 1
ATOM 728 O O . LEU A 1 89 ? -14.451 18.958 19.453 1.00 46.94 89 LEU A O 1
ATOM 732 N N . GLU A 1 90 ? -16.449 17.975 19.229 1.00 48.56 90 GLU A N 1
ATOM 733 C CA . GLU A 1 90 ? -17.273 19.181 19.367 1.00 48.56 90 GLU A CA 1
ATOM 734 C C . GLU A 1 90 ? -17.304 19.725 20.808 1.00 48.56 90 GLU A C 1
ATOM 736 O O . GLU A 1 90 ? -17.439 20.921 21.036 1.00 48.56 90 GLU A O 1
ATOM 741 N N . GLY A 1 91 ? -17.147 18.862 21.820 1.00 51.56 91 GLY A N 1
ATOM 742 C CA . GLY A 1 91 ? -17.005 19.303 23.212 1.00 51.56 91 GLY A CA 1
ATOM 743 C C . GLY A 1 91 ? -15.640 19.946 23.469 1.00 51.56 91 GLY A C 1
ATOM 744 O O . GLY A 1 91 ? -15.528 20.872 24.271 1.00 51.56 91 GLY A O 1
ATOM 745 N N . LEU A 1 92 ? -14.615 19.474 22.754 1.00 53.56 92 LEU A N 1
ATOM 746 C CA . LEU A 1 92 ? -13.308 20.118 22.668 1.00 53.56 92 LEU A CA 1
ATOM 747 C C . LEU A 1 92 ? -13.404 21.436 21.886 1.00 53.56 92 LEU A C 1
ATOM 749 O O . LEU A 1 92 ? -12.953 22.450 22.410 1.00 53.56 92 LEU A O 1
ATOM 753 N N . SER A 1 93 ? -14.065 21.469 20.721 1.00 50.19 93 SER A N 1
ATOM 754 C CA . SER A 1 93 ? -14.238 22.698 19.925 1.00 50.19 93 SER A CA 1
ATOM 755 C C . SER A 1 93 ? -14.982 23.794 20.692 1.00 50.19 93 SER A C 1
ATOM 757 O O . SER A 1 93 ? -14.499 24.919 20.744 1.00 50.19 93 SER A O 1
ATOM 759 N N . ALA A 1 94 ? -16.065 23.463 21.401 1.00 48.81 94 ALA A N 1
ATOM 760 C CA . ALA A 1 94 ? -16.793 24.411 22.248 1.00 48.81 94 ALA A CA 1
ATOM 761 C C . ALA A 1 94 ? -15.948 24.925 23.435 1.00 48.81 94 ALA A C 1
ATOM 763 O O . ALA A 1 94 ? -16.112 26.057 23.894 1.00 48.81 94 ALA A O 1
ATOM 764 N N . SER A 1 95 ? -15.013 24.115 23.947 1.00 52.78 95 SER A N 1
ATOM 765 C CA . SER A 1 95 ? -14.049 24.566 24.960 1.00 52.78 95 SER A CA 1
ATOM 766 C C . SER A 1 95 ? -12.955 25.467 24.374 1.00 52.78 95 SER A C 1
ATOM 768 O O . SER A 1 95 ? -12.341 26.221 25.134 1.00 52.78 95 SER A O 1
ATOM 770 N N . PHE A 1 96 ? -12.692 25.382 23.067 1.00 51.41 96 PHE A N 1
ATOM 771 C CA . PHE A 1 96 ? -11.747 26.243 22.358 1.00 51.41 96 PHE A CA 1
ATOM 772 C C . PHE A 1 96 ? -12.395 27.566 21.930 1.00 51.41 96 PHE A C 1
ATOM 774 O O . PHE A 1 96 ? -11.781 28.609 22.134 1.00 51.41 96 PHE A O 1
ATOM 781 N N . GLU A 1 97 ? -13.652 27.560 21.469 1.00 53.00 97 GLU A N 1
ATOM 782 C CA . GLU A 1 97 ? -14.436 28.776 21.175 1.00 53.00 97 GLU A CA 1
ATOM 783 C C . GLU A 1 97 ? -14.577 29.686 22.404 1.00 53.00 97 GLU A C 1
ATOM 785 O O . GLU A 1 97 ? -14.398 30.895 22.304 1.00 53.00 97 GLU A O 1
ATOM 790 N N . ASN A 1 98 ? -14.776 29.119 23.599 1.00 46.62 98 ASN A N 1
ATOM 791 C CA . ASN A 1 98 ? -14.843 29.914 24.832 1.00 46.62 98 ASN A CA 1
ATOM 792 C C . ASN A 1 98 ? -13.508 30.586 25.221 1.00 46.62 98 ASN A C 1
ATOM 794 O O . ASN A 1 98 ? -13.513 31.540 25.993 1.00 46.62 98 ASN A O 1
ATOM 798 N N . LYS A 1 99 ? -12.359 30.133 24.693 1.00 45.22 99 LYS A N 1
ATOM 799 C CA . LYS A 1 99 ? -11.042 30.758 24.938 1.00 45.22 99 LYS A CA 1
ATOM 800 C C . LYS A 1 99 ? -10.682 31.854 23.930 1.00 45.22 99 LYS A C 1
ATOM 802 O O . LYS A 1 99 ? -9.730 32.593 24.167 1.00 45.22 99 LYS A O 1
ATOM 807 N N . TYR A 1 100 ? -11.451 32.000 22.850 1.00 42.06 100 TYR A N 1
ATOM 808 C CA . TYR A 1 100 ? -11.285 33.073 21.862 1.00 42.06 100 TYR A CA 1
ATOM 809 C C . TYR A 1 100 ? -11.737 34.451 22.367 1.00 42.06 100 TYR A C 1
ATOM 811 O O . TYR A 1 100 ? -11.490 35.459 21.712 1.00 42.06 100 TYR A O 1
ATOM 819 N N . SER A 1 101 ? -12.362 34.507 23.544 1.00 44.12 101 SER A N 1
ATOM 820 C CA . SER A 1 101 ? -12.907 35.738 24.115 1.00 44.12 101 SER A CA 1
ATOM 821 C C . SER A 1 101 ? -11.865 36.687 24.727 1.00 44.12 101 SER A C 1
ATOM 823 O O . SER A 1 101 ? -12.238 37.817 25.035 1.00 44.12 101 SER A O 1
ATOM 825 N N . GLU A 1 102 ? -10.604 36.287 24.946 1.00 42.78 102 GLU A N 1
ATOM 826 C CA . GLU A 1 102 ? -9.695 37.122 25.759 1.00 42.78 102 GLU A CA 1
ATOM 827 C C . GLU A 1 102 ? -8.428 37.631 25.073 1.00 42.78 102 GLU A C 1
ATOM 829 O O . GLU A 1 102 ? -8.001 38.719 25.426 1.00 42.78 102 GLU A O 1
ATOM 834 N N . ASN A 1 103 ? -7.831 36.959 24.083 1.00 39.88 103 ASN A N 1
ATOM 835 C CA . ASN A 1 103 ? -6.602 37.470 23.454 1.00 39.88 103 ASN A CA 1
ATOM 836 C C . ASN A 1 103 ? -6.515 37.067 21.977 1.00 39.88 103 ASN A C 1
ATOM 838 O O . ASN A 1 103 ? -6.190 35.929 21.641 1.00 39.88 103 ASN A O 1
ATOM 842 N N . GLY A 1 104 ? -6.831 38.022 21.099 1.00 43.72 104 GLY A N 1
ATOM 843 C CA . GLY A 1 104 ? -6.896 37.865 19.647 1.00 43.72 104 GLY A CA 1
ATOM 844 C C . GLY A 1 104 ? -5.546 37.612 18.976 1.00 43.72 104 GLY A C 1
ATOM 845 O O . GLY A 1 104 ? -4.935 38.530 18.433 1.00 43.72 104 GLY A O 1
ATOM 846 N N . HIS A 1 105 ? -5.121 36.350 18.934 1.00 39.03 105 HIS A N 1
ATOM 847 C CA . HIS A 1 105 ? -4.134 35.883 17.966 1.00 39.03 105 HIS A CA 1
ATOM 848 C C . HIS A 1 105 ? -4.691 34.737 17.124 1.00 39.03 105 HIS A C 1
ATOM 850 O O . HIS A 1 105 ? -5.059 33.669 17.612 1.00 39.03 105 HIS A O 1
ATOM 856 N N . ASN A 1 106 ? -4.754 35.018 15.828 1.00 49.28 106 ASN A N 1
ATOM 857 C CA . ASN A 1 106 ? -5.305 34.174 14.787 1.00 49.28 106 ASN A CA 1
ATOM 858 C C . ASN A 1 106 ? -4.223 33.177 14.341 1.00 49.28 106 ASN A C 1
ATOM 860 O O . ASN A 1 106 ? -3.057 33.560 14.241 1.00 49.28 106 ASN A O 1
ATOM 864 N N . ASN A 1 107 ? -4.642 31.937 14.062 1.00 43.28 107 ASN A N 1
ATOM 865 C CA . ASN A 1 107 ? -3.921 30.831 13.396 1.00 43.28 107 ASN A CA 1
ATOM 866 C C . ASN A 1 107 ? -3.524 29.609 14.241 1.00 43.28 107 ASN A C 1
ATOM 868 O O . ASN A 1 107 ? -3.092 28.626 13.660 1.00 43.28 107 ASN A O 1
ATOM 872 N N . THR A 1 108 ? -3.721 29.567 15.562 1.00 45.75 108 THR A N 1
ATOM 873 C CA . THR A 1 108 ? -3.400 28.336 16.320 1.00 45.75 108 THR A CA 1
ATOM 874 C C . THR A 1 108 ? -4.567 27.357 16.435 1.00 45.75 108 THR A C 1
ATOM 876 O O . THR A 1 108 ? -4.339 26.155 16.341 1.00 45.75 108 THR A O 1
ATOM 879 N N . ALA A 1 109 ? -5.822 27.799 16.591 1.00 47.12 109 ALA A N 1
ATOM 880 C CA . ALA A 1 109 ? -6.915 26.837 16.788 1.00 47.12 109 ALA A CA 1
ATOM 881 C C . ALA A 1 109 ? -7.325 26.088 15.512 1.00 47.12 109 ALA A C 1
ATOM 883 O O . ALA A 1 109 ? -7.721 24.930 15.612 1.00 47.12 109 ALA A O 1
ATOM 884 N N . GLU A 1 110 ? -7.192 26.701 14.332 1.00 48.94 110 GLU A N 1
ATOM 885 C CA . GLU A 1 110 ? -7.433 26.005 13.061 1.00 48.94 110 GLU A CA 1
ATOM 886 C C . GLU A 1 110 ? -6.431 24.858 12.877 1.00 48.94 110 GLU A C 1
ATOM 888 O O . GLU A 1 110 ? -6.844 23.724 12.644 1.00 48.94 110 GLU A O 1
ATOM 893 N N . ASP A 1 111 ? -5.139 25.102 13.114 1.00 45.69 111 ASP A N 1
ATOM 894 C CA . ASP A 1 111 ? -4.084 24.083 13.019 1.00 45.69 111 ASP A CA 1
ATOM 895 C C . ASP A 1 111 ? -4.270 22.927 14.023 1.00 45.69 111 ASP A C 1
ATOM 897 O O . ASP A 1 111 ? -4.011 21.764 13.699 1.00 45.69 111 ASP A O 1
ATOM 901 N N . TYR A 1 112 ? -4.792 23.191 15.228 1.00 47.88 112 TYR A N 1
ATOM 902 C CA . TYR A 1 112 ? -5.130 22.130 16.190 1.00 47.88 112 TYR A CA 1
ATOM 903 C C . TYR A 1 112 ? -6.368 21.317 15.784 1.00 47.88 112 TYR A C 1
ATOM 905 O O . TYR A 1 112 ? -6.395 20.103 16.002 1.00 47.88 112 TYR A O 1
ATOM 913 N N . VAL A 1 113 ? -7.370 21.945 15.161 1.00 51.88 113 VAL A N 1
ATOM 914 C CA . VAL A 1 113 ? -8.533 21.248 14.584 1.00 51.88 113 VAL A CA 1
ATOM 915 C C . VAL A 1 113 ? -8.101 20.370 13.406 1.00 51.88 113 VAL A C 1
ATOM 917 O O . VAL A 1 113 ? -8.540 19.224 13.314 1.00 51.88 113 VAL A O 1
ATOM 920 N N . TYR A 1 114 ? -7.187 20.846 12.554 1.00 46.66 114 TYR A N 1
ATOM 921 C CA . TYR A 1 114 ? -6.623 20.045 11.465 1.00 46.66 114 TYR A CA 1
ATOM 922 C C . TYR A 1 114 ? -5.846 18.828 11.984 1.00 46.66 114 TYR A C 1
ATOM 924 O O . TYR A 1 114 ? -6.059 17.720 11.486 1.00 46.66 114 TYR A O 1
ATOM 932 N N . ASN A 1 115 ? -5.034 18.986 13.033 1.00 47.53 115 ASN A N 1
ATOM 933 C CA 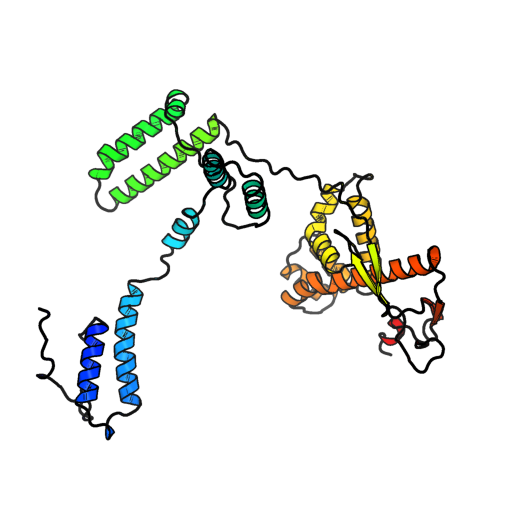. ASN A 1 115 ? -4.314 17.864 13.646 1.00 47.53 115 ASN A CA 1
ATOM 934 C C . ASN A 1 115 ? -5.260 16.810 14.258 1.00 47.53 115 ASN A C 1
ATOM 936 O O . ASN A 1 115 ? -5.018 15.613 14.117 1.00 47.53 115 ASN A O 1
ATOM 940 N N . LEU A 1 116 ? -6.393 17.231 14.835 1.00 46.09 116 LEU A N 1
ATOM 941 C CA . LEU A 1 116 ? -7.433 16.332 15.362 1.00 46.09 116 LEU A CA 1
ATOM 942 C C . LEU A 1 116 ? -8.221 15.575 14.276 1.00 46.09 116 LEU A C 1
ATOM 944 O O . LEU A 1 116 ? -8.780 14.515 14.551 1.00 46.09 116 LEU A O 1
ATOM 948 N N . ILE A 1 117 ? -8.298 16.110 13.053 1.00 48.16 117 ILE A N 1
ATOM 949 C CA . ILE A 1 117 ? -8.983 15.473 11.913 1.00 48.16 117 ILE A CA 1
ATOM 950 C C . ILE A 1 117 ? -8.075 14.446 11.216 1.00 48.16 117 ILE A C 1
ATOM 952 O O . ILE A 1 117 ? -8.568 13.451 10.675 1.00 48.16 117 ILE A O 1
ATOM 956 N N . ILE A 1 118 ? -6.760 14.689 11.204 1.00 44.88 118 ILE A N 1
ATOM 957 C CA . ILE A 1 118 ? -5.766 13.853 10.513 1.00 44.88 118 ILE A CA 1
ATOM 958 C C . ILE A 1 118 ? -5.432 12.594 11.326 1.00 44.88 118 ILE A C 1
ATOM 960 O O . ILE A 1 118 ? -5.273 11.510 10.753 1.00 44.88 118 ILE A O 1
ATOM 964 N N . GLU A 1 119 ? -5.375 12.697 12.654 1.00 41.47 119 GLU A N 1
ATOM 965 C CA . GLU A 1 119 ? -5.126 11.549 13.521 1.00 41.47 119 GLU A CA 1
ATOM 966 C C . GLU A 1 119 ? -6.426 10.763 13.755 1.00 41.47 119 GLU A C 1
ATOM 968 O O . GLU A 1 119 ? -7.296 11.145 14.532 1.00 41.47 119 GLU A O 1
ATOM 973 N N . ASN A 1 120 ? -6.564 9.631 13.052 1.00 43.16 120 ASN A N 1
ATOM 974 C CA . ASN A 1 120 ? -7.592 8.601 13.266 1.00 43.16 120 ASN A CA 1
ATOM 975 C C . ASN A 1 120 ? -7.420 7.933 14.643 1.00 43.16 120 ASN A C 1
ATOM 977 O O . ASN A 1 120 ? -7.145 6.731 14.748 1.00 43.16 120 ASN A O 1
ATOM 981 N N . ASP A 1 121 ? -7.556 8.702 15.714 1.00 42.09 121 ASP A N 1
ATOM 982 C CA . ASP A 1 121 ? -7.499 8.154 17.046 1.00 42.09 121 ASP A CA 1
ATOM 983 C C . ASP A 1 121 ? -8.813 7.411 17.300 1.00 42.09 121 ASP A C 1
ATOM 985 O O . ASP A 1 121 ? -9.913 7.959 17.188 1.00 42.09 121 ASP A O 1
ATOM 989 N N . LYS A 1 122 ? -8.712 6.116 17.614 1.00 43.06 122 LYS A N 1
ATOM 990 C CA . LYS A 1 122 ? -9.850 5.183 17.772 1.00 43.06 122 LYS A CA 1
ATOM 991 C C . LYS A 1 122 ? -10.800 5.558 18.927 1.00 43.06 122 LYS A C 1
ATOM 993 O O . LYS A 1 122 ? -11.730 4.811 19.210 1.00 43.06 122 LYS A O 1
ATOM 998 N N . ASN A 1 123 ? -10.543 6.691 19.579 1.00 44.00 123 ASN A N 1
ATOM 999 C CA . ASN A 1 123 ? -11.151 7.172 20.812 1.00 44.00 123 ASN A CA 1
ATOM 1000 C C . ASN A 1 123 ? -11.979 8.463 20.620 1.00 44.00 123 ASN A C 1
ATOM 1002 O O . ASN A 1 123 ? -12.472 9.014 21.602 1.00 44.00 123 ASN A O 1
ATOM 1006 N N . ILE A 1 124 ? -12.137 8.974 19.390 1.00 50.38 124 ILE A N 1
ATOM 1007 C CA . ILE A 1 124 ? -12.953 10.171 19.119 1.00 50.38 124 ILE A CA 1
ATOM 1008 C C . ILE A 1 124 ? -14.360 9.738 18.686 1.00 50.38 124 ILE A C 1
ATOM 1010 O O . ILE A 1 124 ? -14.579 9.300 17.555 1.00 50.38 124 ILE A O 1
ATOM 1014 N N . ILE A 1 125 ? -15.332 9.874 19.592 1.00 49.38 125 ILE A N 1
ATOM 1015 C CA . ILE A 1 125 ? -16.754 9.686 19.280 1.00 49.38 125 ILE A CA 1
ATOM 1016 C C . ILE A 1 125 ? -17.276 10.956 18.597 1.00 49.38 125 ILE A C 1
ATOM 1018 O O . ILE A 1 125 ? -17.261 12.043 19.176 1.00 49.38 125 ILE A O 1
ATOM 1022 N N . MET A 1 126 ? -17.745 10.798 17.359 1.00 47.97 126 MET A N 1
ATOM 1023 C CA . MET A 1 126 ? -18.260 11.853 16.470 1.00 47.97 126 MET A CA 1
ATOM 1024 C C . MET A 1 126 ? -19.705 12.263 16.814 1.00 47.97 126 MET A C 1
ATOM 1026 O O . MET A 1 126 ? -20.526 12.462 15.918 1.00 47.97 126 MET A O 1
ATOM 1030 N N . THR A 1 127 ? -20.050 12.314 18.102 1.00 49.09 127 THR A N 1
ATOM 1031 C CA . THR A 1 127 ? -21.409 12.646 18.546 1.00 49.09 127 THR A CA 1
ATOM 1032 C C . THR A 1 127 ? -21.358 13.744 19.605 1.00 49.09 127 THR A C 1
ATOM 1034 O O . THR A 1 127 ? -20.608 13.600 20.581 1.00 49.09 127 THR A O 1
ATOM 1037 N N . PRO A 1 128 ? -22.161 14.814 19.475 1.00 54.53 128 PRO A N 1
ATOM 1038 C CA . PRO A 1 128 ? -22.166 15.890 20.456 1.00 54.53 128 PRO A CA 1
ATOM 1039 C C . PRO A 1 128 ? -22.657 15.367 21.805 1.00 54.53 128 PRO A C 1
ATOM 1041 O O . PRO A 1 128 ? -23.627 14.608 21.881 1.00 54.53 128 PRO A O 1
ATOM 1044 N N . LYS A 1 129 ? -22.020 15.803 22.901 1.00 56.69 129 LYS A N 1
ATOM 1045 C CA . LYS A 1 129 ? -22.537 15.563 24.257 1.00 56.69 129 LYS A CA 1
ATOM 1046 C C . LYS A 1 129 ? -23.803 16.396 24.454 1.00 56.69 129 LYS A C 1
ATOM 1048 O O . LYS A 1 129 ? -23.742 17.539 24.898 1.00 56.69 129 LYS A O 1
ATOM 1053 N N . GLN A 1 130 ? -24.954 15.820 24.126 1.00 64.75 130 GLN A N 1
ATOM 1054 C CA . GLN A 1 130 ? -26.246 16.447 24.373 1.00 64.75 130 GLN A CA 1
ATOM 1055 C C . GLN A 1 130 ? -26.525 16.454 25.884 1.00 64.75 130 GLN A C 1
ATOM 1057 O O . GLN A 1 130 ? -26.504 15.410 26.530 1.00 64.75 130 GLN A O 1
ATOM 1062 N N . LYS A 1 131 ? -26.774 17.629 26.471 1.00 73.00 131 LYS A N 1
ATOM 1063 C CA . LYS A 1 131 ? -27.299 17.767 27.843 1.00 73.00 131 LYS A CA 1
ATOM 1064 C C . LYS A 1 131 ? -28.814 17.943 27.772 1.00 73.00 131 LYS A C 1
ATOM 1066 O O . LYS A 1 131 ? -29.277 18.598 26.846 1.00 73.00 131 LYS A O 1
ATOM 1071 N N . ILE A 1 132 ? -29.571 17.368 28.705 1.00 77.62 132 ILE A N 1
ATOM 1072 C CA . ILE A 1 132 ? -31.017 17.623 28.826 1.00 77.62 132 ILE A CA 1
ATOM 1073 C C . ILE A 1 132 ? -31.177 19.002 29.478 1.00 77.62 132 ILE A C 1
ATOM 1075 O O . ILE A 1 132 ? -30.697 19.203 30.596 1.00 77.62 132 ILE A O 1
ATOM 1079 N N . THR A 1 133 ? -31.756 19.961 28.758 1.00 80.12 133 THR A N 1
ATOM 1080 C CA . THR A 1 133 ? -32.026 21.320 29.248 1.00 80.12 133 THR A CA 1
ATOM 1081 C C . THR A 1 133 ? -33.434 21.401 29.852 1.00 80.12 133 THR A C 1
ATOM 1083 O O . THR A 1 133 ? -34.268 20.534 29.587 1.00 80.12 133 THR A O 1
ATOM 1086 N N . PRO A 1 134 ? -33.734 22.424 30.675 1.00 79.81 134 PRO A N 1
ATOM 1087 C CA . PRO A 1 134 ? -35.092 22.654 31.175 1.00 79.81 134 PRO A CA 1
ATOM 1088 C C . PRO A 1 134 ? -36.124 22.842 30.054 1.00 79.81 134 PRO A C 1
ATOM 1090 O O . PRO A 1 134 ? -37.234 22.341 30.169 1.00 79.81 134 PRO A O 1
ATOM 1093 N N . GLU A 1 135 ? -35.728 23.476 28.950 1.00 78.00 135 GLU A N 1
ATOM 1094 C CA . GLU A 1 135 ? -36.561 23.664 27.754 1.00 78.00 135 GLU A CA 1
ATOM 1095 C C . GLU A 1 135 ? -36.967 22.321 27.123 1.00 78.00 135 GLU A C 1
ATOM 1097 O O . GLU A 1 135 ? -38.119 22.136 26.744 1.00 78.00 135 GLU A O 1
ATOM 1102 N N . ASP A 1 136 ? -36.059 21.334 27.088 1.00 76.94 136 ASP A N 1
ATOM 1103 C CA . ASP A 1 136 ? -36.374 19.992 26.575 1.00 76.94 136 ASP A CA 1
ATOM 1104 C C . ASP A 1 136 ? -37.452 19.278 27.415 1.00 76.94 136 ASP A C 1
ATOM 1106 O O . ASP A 1 136 ? -38.213 18.468 26.888 1.00 76.94 136 ASP A O 1
ATOM 1110 N N . LEU A 1 137 ? -37.511 19.560 28.724 1.00 79.50 137 LEU A N 1
ATOM 1111 C CA . LEU A 1 137 ? -38.493 18.978 29.650 1.00 79.50 137 LEU A CA 1
ATOM 1112 C C . LEU A 1 137 ? -39.883 19.613 29.516 1.00 79.50 137 LEU A C 1
ATOM 1114 O O . LEU A 1 137 ? -40.868 19.020 29.956 1.00 79.50 137 LEU A O 1
ATOM 1118 N N . GLU A 1 138 ? -39.963 20.821 28.964 1.00 81.00 138 GLU A N 1
ATOM 1119 C CA . GLU A 1 138 ? -41.229 21.496 28.669 1.00 81.00 138 GLU A CA 1
ATOM 1120 C C . GLU A 1 138 ? -41.766 21.090 27.294 1.00 81.00 138 GLU A C 1
ATOM 1122 O O . GLU A 1 138 ? -42.971 20.905 27.138 1.00 81.00 138 GLU A O 1
ATOM 1127 N N . GLU A 1 139 ? -40.873 20.898 26.323 1.00 83.00 139 GLU A N 1
ATOM 1128 C CA . GLU A 1 139 ? -41.210 20.581 24.933 1.00 83.00 139 GLU A CA 1
ATOM 1129 C C . GLU A 1 139 ? -41.610 19.109 24.719 1.00 83.00 139 GLU A C 1
ATOM 1131 O O . GLU A 1 139 ? -42.449 18.823 23.867 1.00 83.00 139 GLU A O 1
ATOM 1136 N N . ILE A 1 140 ? -41.045 18.169 25.494 1.00 83.44 140 ILE A N 1
ATOM 1137 C CA . ILE A 1 140 ? -41.275 16.722 25.334 1.00 83.44 140 ILE A CA 1
ATOM 1138 C C . ILE A 1 140 ? -41.981 16.151 26.584 1.00 83.44 140 ILE A C 1
ATOM 1140 O O . ILE A 1 140 ? -41.319 15.885 27.593 1.00 83.44 140 ILE A O 1
ATOM 1144 N N . PRO A 1 141 ? -43.309 15.900 26.537 1.00 83.94 141 PRO A N 1
ATOM 1145 C CA . PRO A 1 141 ? -44.072 15.362 27.670 1.00 83.94 141 PRO A CA 1
ATOM 1146 C C . PRO A 1 141 ? -43.529 14.027 28.207 1.00 83.94 141 PRO A C 1
ATOM 1148 O O . PRO A 1 141 ? -43.335 13.889 29.414 1.00 83.94 141 PRO A O 1
ATOM 1151 N N . ASP A 1 142 ? -43.181 13.089 27.322 1.00 83.19 142 ASP A N 1
ATOM 1152 C CA . ASP A 1 142 ? -42.651 11.765 27.697 1.00 83.19 142 ASP A CA 1
ATOM 1153 C C . ASP A 1 142 ? -41.303 11.864 28.437 1.00 83.19 142 ASP A C 1
ATOM 1155 O O . ASP A 1 142 ? -41.003 11.095 29.354 1.00 83.19 142 ASP A O 1
ATOM 1159 N N . LEU A 1 143 ? -40.480 12.858 28.076 1.00 85.06 143 LEU A N 1
ATOM 1160 C CA . LEU A 1 143 ? -39.199 13.112 28.734 1.00 85.06 143 LEU A CA 1
ATOM 1161 C C . LEU A 1 143 ? -39.411 13.621 30.163 1.00 85.06 143 LEU A C 1
ATOM 1163 O O . LEU A 1 143 ? -38.659 13.256 31.069 1.00 85.06 143 LEU A O 1
ATOM 1167 N N . LYS A 1 144 ? -40.450 14.435 30.381 1.00 86.38 144 LYS A N 1
ATOM 1168 C CA . LYS A 1 144 ? -40.832 14.932 31.706 1.00 86.38 144 LYS A CA 1
ATOM 1169 C C . LYS A 1 144 ? -41.275 13.794 32.620 1.00 86.38 144 LYS A C 1
ATOM 1171 O O . LYS A 1 144 ? -40.830 13.748 33.766 1.00 86.38 144 LYS A O 1
ATOM 1176 N N . GLU A 1 145 ? -42.090 12.866 32.121 1.00 86.62 145 GLU A N 1
ATOM 1177 C CA . GLU A 1 145 ? -42.524 11.686 32.880 1.00 86.62 145 GLU A CA 1
ATOM 1178 C C . GLU A 1 145 ? -41.327 10.831 33.313 1.00 86.62 145 GLU A C 1
ATOM 1180 O O . GLU A 1 145 ? -41.149 10.563 34.507 1.00 86.62 145 GLU A O 1
ATOM 1185 N N . LEU A 1 146 ? -40.424 10.513 32.382 1.00 85.12 146 LEU A N 1
ATOM 1186 C CA . LEU A 1 146 ? -39.188 9.794 32.700 1.00 85.12 146 LEU A CA 1
ATOM 1187 C C . LEU A 1 146 ? -38.326 10.538 33.719 1.00 85.12 146 LEU A C 1
ATOM 1189 O O . LEU A 1 146 ? -37.800 9.930 34.650 1.00 85.12 146 LEU A O 1
ATOM 1193 N N . TRP A 1 147 ? -38.211 11.859 33.594 1.00 85.75 147 TRP A N 1
ATOM 1194 C CA . TRP A 1 147 ? -37.436 12.669 34.529 1.00 85.75 147 TRP A CA 1
ATOM 1195 C C . TRP A 1 147 ? -38.038 12.672 35.938 1.00 85.75 147 TRP A C 1
ATOM 1197 O O . TRP A 1 147 ? -37.305 12.653 36.932 1.00 85.75 147 TRP A O 1
ATOM 1207 N N . THR A 1 148 ? -39.370 12.668 36.051 1.00 87.56 148 THR A N 1
ATOM 1208 C CA . THR A 1 148 ? -40.050 12.549 37.348 1.00 87.56 148 THR A CA 1
ATOM 1209 C C . THR A 1 148 ? -39.833 11.182 37.990 1.00 87.56 148 THR A C 1
ATOM 1211 O O . THR A 1 148 ? -39.563 11.119 39.192 1.00 87.56 148 THR A O 1
ATOM 1214 N N . GLU A 1 149 ? -39.849 10.105 37.205 1.00 86.69 149 GLU A N 1
ATOM 1215 C CA . GLU A 1 149 ? -39.615 8.751 37.709 1.00 86.69 149 GLU A CA 1
ATOM 1216 C C . GLU A 1 149 ? -38.147 8.539 38.112 1.00 86.69 149 GLU A C 1
ATOM 1218 O O . GLU A 1 149 ? -37.872 7.979 39.174 1.00 86.69 149 GLU A O 1
ATOM 1223 N N . ILE A 1 150 ? -37.190 9.083 37.352 1.00 86.94 150 ILE A N 1
ATOM 1224 C CA . ILE A 1 150 ? -35.768 9.102 37.734 1.00 86.94 150 ILE A CA 1
ATOM 1225 C C . ILE A 1 150 ? -35.593 9.789 39.094 1.00 86.94 150 ILE A C 1
ATOM 1227 O O . ILE A 1 150 ? -35.011 9.207 40.012 1.00 86.94 150 ILE A O 1
ATOM 1231 N N . LYS A 1 151 ? -36.163 10.990 39.270 1.00 88.56 151 LYS A N 1
ATOM 1232 C CA . LYS A 1 151 ? -36.103 11.720 40.548 1.00 88.56 151 LYS A CA 1
ATOM 1233 C C . LYS A 1 151 ? -36.760 10.953 41.691 1.00 88.56 151 LYS A C 1
ATOM 1235 O O . LYS A 1 151 ? -36.286 11.021 42.827 1.00 88.56 151 LYS A O 1
ATOM 1240 N N . ARG A 1 152 ? -37.851 10.233 41.425 1.00 88.81 152 ARG A N 1
ATOM 1241 C CA . ARG A 1 152 ? -38.512 9.382 42.419 1.00 88.81 152 ARG A CA 1
ATOM 1242 C C . ARG A 1 152 ? -37.597 8.238 42.855 1.00 88.81 152 ARG A C 1
ATOM 1244 O O . ARG A 1 152 ? -37.419 8.023 44.056 1.00 88.81 152 ARG A O 1
ATOM 1251 N N . LEU A 1 153 ? -36.985 7.536 41.904 1.00 83.88 153 LEU A N 1
ATOM 1252 C CA . LEU A 1 153 ? -36.072 6.427 42.180 1.00 83.88 153 LEU A CA 1
ATOM 1253 C C . LEU A 1 153 ? -34.816 6.886 42.929 1.00 83.88 153 LEU A C 1
ATOM 1255 O O . LEU A 1 153 ? -34.391 6.199 43.859 1.00 83.88 153 LEU A O 1
ATOM 1259 N N . GLU A 1 154 ? -34.258 8.048 42.588 1.00 82.69 154 GLU A N 1
ATOM 1260 C CA . GLU A 1 154 ? -33.082 8.616 43.260 1.00 82.69 154 GLU A CA 1
ATOM 1261 C C . GLU A 1 154 ? -33.368 9.072 44.693 1.00 82.69 154 GLU A C 1
ATOM 1263 O O . GLU A 1 154 ? -32.580 8.780 45.593 1.00 82.69 154 GLU A O 1
ATOM 1268 N N . ASN A 1 155 ? -34.491 9.760 44.920 1.00 85.75 155 ASN A N 1
ATOM 1269 C CA . ASN A 1 155 ? -34.778 10.377 46.217 1.00 85.75 155 ASN A CA 1
ATOM 1270 C C . ASN A 1 155 ? -35.466 9.429 47.203 1.00 85.75 155 ASN A C 1
ATOM 1272 O O . ASN A 1 155 ? -35.237 9.531 48.406 1.00 85.75 155 ASN A O 1
ATOM 1276 N N . GLN A 1 156 ? -36.317 8.520 46.720 1.00 81.62 156 GLN A N 1
ATOM 1277 C CA . GLN A 1 156 ? -37.115 7.651 47.589 1.00 81.62 156 GLN A CA 1
ATOM 1278 C C . GLN A 1 156 ? -36.522 6.246 47.675 1.00 81.62 156 GLN A C 1
ATOM 1280 O O . GLN A 1 156 ? -36.294 5.735 48.766 1.00 81.62 156 GLN A O 1
ATOM 1285 N N . VAL A 1 157 ? -36.246 5.609 46.536 1.00 77.38 157 VAL A N 1
ATOM 1286 C CA . VAL A 1 157 ? -35.969 4.162 46.494 1.00 77.38 157 VAL A CA 1
ATOM 1287 C C . VAL A 1 157 ? -34.484 3.849 46.696 1.00 77.38 157 VAL A C 1
ATOM 1289 O O . VAL A 1 157 ? -34.134 2.920 47.427 1.00 77.38 157 VAL A O 1
ATOM 1292 N N . PHE A 1 158 ? -33.590 4.629 46.088 1.00 78.56 158 PHE A N 1
ATOM 1293 C CA . PHE A 1 158 ? -32.146 4.403 46.158 1.00 78.56 158 PHE A CA 1
ATOM 1294 C C . PHE A 1 158 ? -31.550 4.507 47.579 1.00 78.56 158 PHE A C 1
ATOM 1296 O O . PHE A 1 158 ? -30.694 3.675 47.900 1.00 78.56 158 PHE A O 1
ATOM 1303 N N . PRO A 1 159 ? -31.982 5.441 48.456 1.00 81.12 159 PRO A N 1
ATOM 1304 C CA . PRO A 1 159 ? -31.478 5.529 49.830 1.00 81.12 159 PRO A CA 1
ATOM 1305 C C . PRO A 1 159 ? -31.970 4.390 50.735 1.00 81.12 159 PRO A C 1
ATOM 1307 O O . PRO A 1 159 ? -31.255 3.976 51.646 1.00 81.12 159 PRO A O 1
ATOM 1310 N N . LEU A 1 160 ? -33.174 3.865 50.477 1.00 81.69 160 LEU A N 1
ATOM 1311 C CA . LEU A 1 160 ? -33.792 2.784 51.256 1.00 81.69 160 LEU A CA 1
ATOM 1312 C C . LEU A 1 160 ? -33.257 1.392 50.867 1.00 81.69 160 LEU A C 1
ATOM 1314 O O . LEU A 1 160 ? -33.270 0.468 51.683 1.00 81.69 160 LEU A O 1
ATOM 1318 N N . ALA A 1 161 ? -32.773 1.226 49.634 1.00 77.06 161 ALA A N 1
ATOM 1319 C CA . ALA A 1 161 ? -32.343 -0.064 49.104 1.00 77.06 161 ALA A CA 1
ATOM 1320 C C . ALA A 1 161 ? -30.997 -0.544 49.689 1.00 77.06 161 ALA A C 1
ATOM 1322 O O . ALA A 1 161 ? -29.996 0.177 49.702 1.00 77.06 161 ALA A O 1
ATOM 1323 N N . LYS A 1 162 ? -30.931 -1.821 50.097 1.00 82.00 162 LYS A N 1
ATOM 1324 C CA . LYS A 1 162 ? -29.708 -2.475 50.607 1.00 82.00 162 LYS A CA 1
ATOM 1325 C C . LYS A 1 162 ? -29.266 -3.636 49.708 1.00 82.00 162 LYS A C 1
ATOM 1327 O O . LYS A 1 162 ? -30.082 -4.319 49.092 1.00 82.00 162 LYS A O 1
ATOM 1332 N N . GLY A 1 163 ? -27.952 -3.859 49.624 1.00 79.50 163 GLY A N 1
ATOM 1333 C CA . GLY A 1 163 ? -27.359 -5.010 48.930 1.00 79.50 163 GLY A CA 1
ATOM 1334 C C . GLY A 1 163 ? -27.715 -5.106 47.438 1.00 79.50 163 GLY A C 1
ATOM 1335 O O . GLY A 1 163 ? -27.527 -4.152 46.681 1.00 79.50 163 GLY A O 1
ATOM 1336 N N . GLN A 1 164 ? -28.224 -6.267 47.013 1.00 74.56 164 GLN A N 1
ATOM 1337 C CA . GLN A 1 164 ? -28.551 -6.582 45.614 1.00 74.56 164 GLN A CA 1
ATOM 1338 C C . GLN A 1 164 ? -29.633 -5.663 45.023 1.00 74.56 164 GLN A C 1
ATOM 1340 O O . GLN A 1 164 ? -29.543 -5.273 43.857 1.00 74.56 164 GLN A O 1
ATOM 1345 N N . GLN A 1 165 ? -30.614 -5.249 45.830 1.00 76.94 165 GLN A N 1
ATOM 1346 C CA . GLN A 1 165 ? -31.668 -4.331 45.388 1.00 76.94 165 GLN A CA 1
ATOM 1347 C C . GLN A 1 165 ? -31.098 -2.958 45.029 1.00 76.94 165 GLN A C 1
ATOM 1349 O O . GLN A 1 165 ? -31.471 -2.384 44.012 1.00 76.94 165 GLN A O 1
ATOM 1354 N N . ARG A 1 166 ? -30.114 -2.466 45.793 1.00 76.31 166 ARG A N 1
ATOM 1355 C CA . ARG A 1 166 ? -29.448 -1.187 45.504 1.00 76.31 166 ARG A CA 1
ATOM 1356 C C . ARG A 1 166 ? -28.731 -1.211 44.156 1.00 76.31 166 ARG A C 1
ATOM 1358 O O . ARG A 1 166 ? -28.749 -0.223 43.427 1.00 76.31 166 ARG A O 1
ATOM 1365 N N . PHE A 1 167 ? -28.121 -2.344 43.812 1.00 69.56 16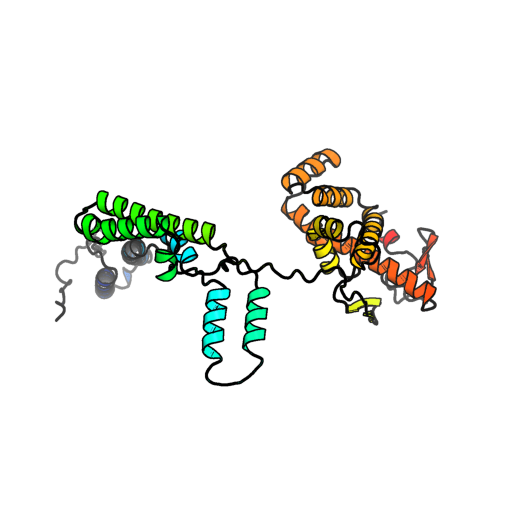7 PHE A N 1
ATOM 1366 C CA . PHE A 1 167 ? -27.497 -2.536 42.505 1.00 69.56 167 PHE A CA 1
ATOM 1367 C C . PHE A 1 167 ? -28.535 -2.543 41.374 1.00 69.56 167 PHE A C 1
ATOM 1369 O O . PHE A 1 167 ? -28.329 -1.875 40.363 1.00 69.56 167 PHE A O 1
ATOM 1376 N N . SER A 1 168 ? -29.664 -3.235 41.563 1.00 74.56 168 SER A N 1
ATOM 1377 C CA . SER A 1 168 ? -30.756 -3.264 40.582 1.00 74.56 168 SER A CA 1
ATOM 1378 C C . SER A 1 168 ? -31.370 -1.881 40.362 1.00 74.56 168 SER A C 1
ATOM 1380 O O . SER A 1 168 ? -31.524 -1.459 39.223 1.00 74.56 168 SER A O 1
ATOM 1382 N N . VAL A 1 169 ? -31.651 -1.140 41.437 1.00 80.38 169 VAL A N 1
ATOM 1383 C CA . VAL A 1 169 ? -32.193 0.227 41.362 1.00 80.38 169 VAL A CA 1
ATOM 1384 C C . VAL A 1 169 ? -31.206 1.160 40.662 1.00 80.38 169 VAL A C 1
ATOM 1386 O O . VAL A 1 169 ? -31.599 1.916 39.782 1.00 80.38 169 VAL A O 1
ATOM 1389 N N . LYS A 1 170 ? -29.905 1.054 40.966 1.00 73.25 170 LYS A N 1
ATOM 1390 C CA . LYS A 1 170 ? -28.866 1.821 40.264 1.00 73.25 170 LYS A CA 1
ATOM 1391 C C . LYS A 1 170 ? -28.834 1.519 38.766 1.00 73.25 170 LYS A C 1
ATOM 1393 O O . LYS A 1 170 ? -28.667 2.434 37.967 1.00 73.25 170 LYS A O 1
ATOM 1398 N N . LYS A 1 171 ? -28.963 0.245 38.388 1.00 74.19 171 LYS A N 1
ATOM 1399 C CA . LYS A 1 171 ? -29.008 -0.173 36.984 1.00 74.19 171 LYS A CA 1
ATOM 1400 C C . LYS A 1 171 ? -30.239 0.408 36.284 1.00 74.19 171 LYS A C 1
ATOM 1402 O O . LYS A 1 171 ? -30.083 0.993 35.222 1.00 74.19 171 LYS A O 1
ATOM 1407 N N . ASN A 1 172 ? -31.405 0.335 36.924 1.00 79.31 172 ASN A N 1
ATOM 1408 C CA . ASN A 1 172 ? -32.646 0.899 36.395 1.00 79.31 172 ASN A CA 1
ATOM 1409 C C . ASN A 1 172 ? -32.543 2.418 36.197 1.00 79.31 172 ASN A C 1
ATOM 1411 O O . ASN A 1 172 ? -32.916 2.906 35.141 1.00 79.31 172 ASN A O 1
ATOM 1415 N N . ILE A 1 173 ? -31.969 3.158 37.155 1.00 78.06 173 ILE A N 1
ATOM 1416 C CA . ILE A 1 173 ? -31.723 4.605 37.008 1.00 78.06 173 ILE A CA 1
ATOM 1417 C C . ILE A 1 173 ? -30.822 4.882 35.794 1.00 78.06 173 ILE A C 1
ATOM 1419 O O . ILE A 1 173 ? -31.118 5.758 34.988 1.00 78.06 173 ILE A O 1
ATOM 1423 N N . ILE A 1 174 ? -29.738 4.115 35.629 1.00 71.75 174 ILE A N 1
ATOM 1424 C CA . ILE A 1 174 ? -28.823 4.260 34.484 1.00 71.75 174 ILE A CA 1
ATOM 1425 C C . ILE A 1 174 ? -29.537 3.988 33.156 1.00 71.75 174 ILE A C 1
ATOM 1427 O O . ILE A 1 174 ? -29.271 4.686 32.181 1.00 71.75 174 ILE A O 1
ATOM 1431 N N . ASP A 1 175 ? -30.397 2.974 33.097 1.00 71.38 175 ASP A N 1
ATOM 1432 C CA . ASP A 1 175 ? -31.125 2.626 31.878 1.00 71.38 175 ASP A CA 1
ATOM 1433 C C . ASP A 1 175 ? -32.194 3.687 31.547 1.00 71.38 175 ASP A C 1
ATOM 1435 O O . ASP A 1 175 ? -32.225 4.158 30.415 1.00 71.38 175 ASP A O 1
ATOM 1439 N N . LEU A 1 176 ? -32.920 4.211 32.542 1.00 79.31 176 LEU A N 1
ATOM 1440 C CA . LEU A 1 176 ? -33.854 5.335 32.357 1.00 79.31 176 LEU A CA 1
ATOM 1441 C C . LEU A 1 176 ? -33.160 6.614 31.867 1.00 79.31 176 LEU A C 1
ATOM 1443 O O . LEU A 1 176 ? -33.685 7.316 31.004 1.00 79.31 176 LEU A O 1
ATOM 1447 N N . TYR A 1 177 ? -31.954 6.912 32.366 1.00 77.06 177 TYR A N 1
ATOM 1448 C CA . TYR A 1 177 ? -31.157 8.019 31.833 1.00 77.06 177 TYR A CA 1
ATOM 1449 C C . TYR A 1 177 ? -30.787 7.808 30.359 1.00 77.06 177 TYR A C 1
ATOM 1451 O O . TYR A 1 177 ? -30.773 8.775 29.603 1.00 77.06 177 TYR A O 1
ATOM 1459 N N . LYS A 1 178 ? -30.497 6.574 29.918 1.00 73.31 178 LYS A N 1
ATOM 1460 C CA . LYS A 1 178 ? -30.226 6.295 28.495 1.00 73.31 178 LYS A CA 1
ATOM 1461 C C . LYS A 1 178 ? -31.474 6.490 27.645 1.00 73.31 178 LYS A C 1
ATOM 1463 O O . LYS A 1 178 ? -31.371 7.111 26.590 1.00 73.31 178 LYS A O 1
ATOM 1468 N N . ASP A 1 179 ? -32.620 6.008 28.115 1.00 77.62 179 ASP A N 1
ATOM 1469 C CA . ASP A 1 179 ? -33.895 6.136 27.407 1.00 77.62 179 ASP A CA 1
ATOM 1470 C C . ASP A 1 179 ? -34.275 7.613 27.223 1.00 77.62 179 ASP A C 1
ATOM 1472 O O . ASP A 1 179 ? -34.662 8.021 26.129 1.00 77.62 179 ASP A O 1
ATOM 1476 N N . ALA A 1 180 ? -34.029 8.451 28.237 1.00 79.19 180 ALA A N 1
ATOM 1477 C CA . ALA A 1 180 ? -34.201 9.902 28.150 1.00 79.19 180 ALA A CA 1
ATOM 1478 C C . ALA A 1 180 ? -33.346 10.543 27.033 1.00 79.19 180 ALA A C 1
ATOM 1480 O O . ALA A 1 180 ? -33.830 11.391 26.279 1.00 79.19 180 ALA A O 1
ATOM 1481 N N . TYR A 1 181 ? -32.085 10.122 26.875 1.00 77.75 181 TYR A N 1
ATOM 1482 C CA . TYR A 1 181 ? -31.220 10.615 25.794 1.00 77.75 181 TYR A CA 1
ATOM 1483 C C . TYR A 1 181 ? -31.633 10.100 24.409 1.00 77.75 181 TYR A C 1
ATOM 1485 O O . TYR A 1 181 ? -31.549 10.849 23.436 1.00 77.75 181 TYR A O 1
ATOM 1493 N N . VAL A 1 182 ? -32.104 8.854 24.307 1.00 78.31 182 VAL A N 1
ATOM 1494 C CA . VAL A 1 182 ? -32.617 8.286 23.048 1.00 78.31 182 VAL A CA 1
ATOM 1495 C C . VAL A 1 182 ? -33.884 9.015 22.598 1.00 78.31 182 VAL A C 1
ATOM 1497 O O . VAL A 1 182 ? -34.015 9.350 21.419 1.00 78.31 182 VAL A O 1
ATOM 1500 N N . LEU A 1 183 ? -34.786 9.327 23.531 1.00 80.44 183 LEU A N 1
ATOM 1501 C CA . LEU A 1 183 ? -35.991 10.102 23.243 1.00 80.44 183 LEU A CA 1
ATOM 1502 C C . LEU A 1 183 ? -35.650 11.515 22.781 1.00 80.44 183 LEU A C 1
ATOM 1504 O O . LEU A 1 183 ? -36.119 11.937 21.726 1.00 80.44 183 LEU A O 1
ATOM 1508 N N . LYS A 1 184 ? -34.757 12.217 23.488 1.00 77.88 184 LYS A N 1
ATOM 1509 C CA . LYS A 1 184 ? -34.291 13.541 23.055 1.00 77.88 184 LYS A CA 1
ATOM 1510 C C . LYS A 1 184 ? -33.707 13.512 21.635 1.00 77.88 184 LYS A C 1
ATOM 1512 O O . LYS A 1 184 ? -34.036 14.374 20.819 1.00 77.88 184 LYS A O 1
ATOM 1517 N N . ALA A 1 185 ? -32.867 12.522 21.330 1.00 71.38 185 ALA A N 1
ATOM 1518 C CA . ALA A 1 185 ? -32.273 12.367 20.004 1.00 71.38 185 ALA A CA 1
ATOM 1519 C C . ALA A 1 185 ? -33.323 12.090 18.914 1.00 71.38 185 ALA A C 1
ATOM 1521 O O . ALA A 1 185 ? -33.167 12.566 17.791 1.00 71.38 185 ALA A O 1
ATOM 1522 N N . SER A 1 186 ? -34.395 11.369 19.253 1.00 78.06 186 SER A N 1
ATOM 1523 C CA . SER A 1 186 ? -35.498 11.063 18.334 1.00 78.06 186 SER A CA 1
ATOM 1524 C C . SER A 1 186 ? -36.345 12.296 18.003 1.00 78.06 186 SER A C 1
ATOM 1526 O O . SER A 1 186 ? -36.775 12.440 16.864 1.00 78.06 186 SER A O 1
ATOM 1528 N N . PHE A 1 187 ? -36.554 13.199 18.968 1.00 75.56 187 PHE A N 1
ATOM 1529 C CA . PHE A 1 187 ? -37.368 14.407 18.784 1.00 75.56 187 PHE A CA 1
ATOM 1530 C C . PHE A 1 187 ? -36.618 15.561 18.106 1.00 75.56 187 PHE A C 1
ATOM 1532 O O . PHE A 1 187 ? -37.143 16.158 17.172 1.00 75.56 187 PHE A O 1
ATOM 1539 N N . LYS A 1 188 ? -35.397 15.890 18.554 1.00 69.31 188 LYS A N 1
ATOM 1540 C CA . LYS A 1 188 ? -34.648 17.050 18.022 1.00 69.31 188 LYS A CA 1
ATOM 1541 C C . LYS A 1 188 ? -33.723 16.717 16.852 1.00 69.31 188 LYS A C 1
ATOM 1543 O O . LYS A 1 188 ? -33.248 17.633 16.188 1.00 69.31 188 LYS A O 1
ATOM 1548 N N . GLY A 1 189 ? -33.481 15.431 16.588 1.00 60.03 189 GLY A N 1
ATOM 1549 C CA . GLY A 1 189 ? -32.453 14.981 15.655 1.00 60.03 189 GLY A CA 1
ATOM 1550 C C . GLY A 1 189 ? -31.055 15.310 16.187 1.00 60.03 189 GLY A C 1
ATOM 1551 O O . GLY A 1 189 ? -30.745 16.434 16.580 1.00 60.03 189 GLY A O 1
ATOM 1552 N N . ALA A 1 190 ? -30.159 14.329 16.234 1.00 58.00 190 ALA A N 1
ATOM 1553 C CA . ALA A 1 190 ? -28.759 14.645 16.483 1.00 58.00 190 ALA A CA 1
ATOM 1554 C C . ALA A 1 190 ? -28.178 15.319 15.230 1.00 58.00 190 ALA A C 1
ATOM 1556 O O . ALA A 1 190 ? -28.155 14.720 14.154 1.00 58.00 190 ALA A O 1
ATOM 1557 N N . VAL A 1 191 ? -27.707 16.563 15.357 1.00 55.06 191 VAL A N 1
ATOM 1558 C CA . VAL A 1 191 ? -26.899 17.191 14.306 1.00 55.06 191 VAL A CA 1
ATOM 1559 C C . VAL A 1 191 ? -25.596 16.406 14.225 1.00 55.06 191 VAL A C 1
ATOM 1561 O O . VAL A 1 191 ? -24.777 16.445 15.140 1.00 55.06 191 VAL A O 1
ATOM 1564 N N . HIS A 1 192 ? -25.441 15.644 13.150 1.00 53.09 192 HIS A N 1
ATOM 1565 C CA . HIS A 1 192 ? -24.203 14.951 12.841 1.00 53.09 192 HIS A CA 1
ATOM 1566 C C . HIS A 1 192 ? -23.390 15.810 11.885 1.00 53.09 192 HIS A C 1
ATOM 1568 O O . HIS A 1 192 ? -23.892 16.227 10.841 1.00 53.09 192 HIS A O 1
ATOM 1574 N N . TYR A 1 193 ? -22.115 16.023 12.200 1.00 48.62 193 TYR A N 1
ATOM 1575 C CA . TYR A 1 193 ? -21.185 16.557 11.220 1.00 48.62 193 TYR A CA 1
ATOM 1576 C C . TYR A 1 193 ? -21.010 15.537 10.086 1.00 48.62 193 TYR A C 1
ATOM 1578 O O . TYR A 1 193 ? -20.333 14.514 10.233 1.00 48.62 193 TYR A O 1
ATOM 1586 N N . SER A 1 194 ? -21.628 15.792 8.930 1.00 48.88 194 SER A N 1
ATOM 1587 C CA . SER A 1 194 ? -21.276 15.074 7.711 1.00 48.88 194 SER A CA 1
ATOM 1588 C C . SER A 1 194 ? -19.877 15.526 7.315 1.00 48.88 194 SER A C 1
ATOM 1590 O O . SER A 1 194 ? -19.692 16.694 6.968 1.00 48.88 194 SER A O 1
ATOM 1592 N N . LYS A 1 195 ? -18.888 14.626 7.369 1.00 53.81 195 LYS A N 1
ATOM 1593 C CA . LYS A 1 195 ? -17.545 14.929 6.863 1.00 53.81 195 LYS A CA 1
ATOM 1594 C C . LYS A 1 195 ? -17.690 15.518 5.456 1.00 53.81 195 LYS A C 1
ATOM 1596 O O . LYS A 1 195 ? -18.239 14.817 4.600 1.00 53.81 195 LYS A O 1
ATOM 1601 N N . PRO A 1 196 ? -17.198 16.737 5.175 1.00 50.22 196 PRO A N 1
ATOM 1602 C CA . PRO A 1 196 ? -17.042 17.162 3.804 1.00 50.22 196 PRO A CA 1
ATOM 1603 C C . PRO A 1 196 ? -15.969 16.246 3.217 1.00 50.22 196 PRO A C 1
ATOM 1605 O O . PRO A 1 196 ? -14.771 16.462 3.397 1.00 50.22 196 PRO A O 1
ATOM 1608 N N . LEU A 1 197 ? -16.379 15.165 2.548 1.00 50.62 197 LEU A N 1
ATOM 1609 C CA . LEU A 1 197 ? -15.494 14.547 1.579 1.00 50.62 197 LEU A CA 1
ATOM 1610 C C . LEU A 1 197 ? -15.292 15.624 0.518 1.00 50.62 197 LEU A C 1
ATOM 1612 O O . LEU A 1 197 ? -16.151 15.809 -0.342 1.00 50.62 197 LEU A O 1
ATOM 1616 N N . LYS A 1 198 ? -14.165 16.347 0.578 1.00 50.38 198 LYS A N 1
ATOM 1617 C CA . LYS A 1 198 ? -13.627 16.974 -0.629 1.00 50.38 198 LYS A CA 1
ATOM 1618 C C . LYS A 1 198 ? -13.620 15.862 -1.667 1.00 50.38 198 LYS A C 1
ATOM 1620 O O . LYS A 1 198 ? -12.962 14.841 -1.469 1.00 50.38 198 LYS A O 1
ATOM 1625 N N . SER A 1 199 ? -14.451 16.007 -2.693 1.00 52.22 199 SER A N 1
ATOM 1626 C CA . SER A 1 199 ? -14.544 15.025 -3.757 1.00 52.22 199 SER A CA 1
ATOM 1627 C C . SER A 1 199 ? -13.131 14.844 -4.303 1.00 52.22 199 SER A C 1
ATOM 1629 O O . SER A 1 199 ? -12.551 15.798 -4.819 1.00 52.22 199 SER A O 1
ATOM 1631 N N . SER A 1 200 ? -12.554 13.653 -4.160 1.00 53.91 200 SER A N 1
ATOM 1632 C CA . SER A 1 200 ? -11.188 13.351 -4.607 1.00 53.91 200 SER A CA 1
ATOM 1633 C C . SER A 1 200 ? -11.019 13.450 -6.127 1.00 53.91 200 SER A C 1
ATOM 1635 O O . SER A 1 200 ? -9.939 13.213 -6.642 1.00 53.91 200 SER A O 1
ATOM 1637 N N . THR A 1 201 ? -12.091 13.764 -6.851 1.00 55.75 201 THR A N 1
ATOM 1638 C CA . THR A 1 201 ? -12.212 13.759 -8.308 1.00 55.75 201 THR A CA 1
ATOM 1639 C C . THR A 1 201 ? -11.276 14.724 -9.033 1.00 55.75 201 THR A C 1
ATOM 1641 O O . THR A 1 201 ? -10.963 14.428 -10.182 1.00 55.75 201 THR A O 1
ATOM 1644 N N . ASN A 1 202 ? -10.819 15.797 -8.374 1.00 59.78 202 ASN A N 1
ATOM 1645 C CA . ASN A 1 202 ? -9.872 16.776 -8.920 1.00 59.78 202 ASN A CA 1
ATOM 1646 C C . ASN A 1 202 ? -8.641 16.836 -8.004 1.00 59.78 202 ASN A C 1
ATOM 1648 O O . ASN A 1 202 ? -8.519 17.734 -7.168 1.00 59.78 202 ASN A O 1
ATOM 1652 N N . LEU A 1 203 ? -7.791 15.815 -8.082 1.00 64.69 203 LEU A N 1
ATOM 1653 C CA . LEU A 1 203 ? -6.479 15.847 -7.447 1.00 64.69 203 LEU A CA 1
ATOM 1654 C C . LEU A 1 203 ? -5.504 16.463 -8.449 1.00 64.69 203 LEU A C 1
ATOM 1656 O O . LEU A 1 203 ? -5.561 16.118 -9.622 1.00 64.69 203 LEU A O 1
ATOM 1660 N N . ASP A 1 204 ? -4.607 17.333 -7.999 1.00 67.69 204 ASP A N 1
ATOM 1661 C CA . ASP A 1 204 ? -3.470 17.712 -8.830 1.00 67.69 204 ASP A CA 1
ATOM 1662 C C . ASP A 1 204 ? -2.536 16.495 -8.960 1.00 67.69 204 ASP A C 1
ATOM 1664 O O . ASP A 1 204 ? -1.918 16.069 -7.976 1.00 67.69 204 ASP A O 1
ATOM 1668 N N . ILE A 1 205 ? -2.521 15.902 -10.157 1.00 71.69 205 ILE A N 1
ATOM 1669 C CA . ILE A 1 205 ? -1.692 14.749 -10.524 1.00 71.69 205 ILE A CA 1
ATOM 1670 C C . ILE A 1 205 ? -0.549 15.162 -11.463 1.00 71.69 205 ILE A C 1
ATOM 1672 O O . ILE A 1 205 ? -0.008 14.330 -12.190 1.00 71.69 205 ILE A O 1
ATOM 1676 N N . TYR A 1 206 ? -0.169 16.441 -11.502 1.00 73.88 206 TYR A N 1
ATOM 1677 C CA . TYR A 1 206 ? 1.038 16.803 -12.234 1.00 73.88 206 TYR A CA 1
ATOM 1678 C C . TYR A 1 206 ? 2.249 16.091 -11.608 1.00 73.88 206 TYR A C 1
ATOM 1680 O O . TYR A 1 206 ? 2.427 16.041 -10.386 1.00 73.88 206 TYR A O 1
ATOM 1688 N N . GLU A 1 207 ? 3.055 15.466 -12.465 1.00 80.00 207 GLU A N 1
ATOM 1689 C CA . GLU A 1 207 ? 4.246 14.718 -12.074 1.00 80.00 207 GLU A CA 1
ATOM 1690 C C . GLU A 1 207 ? 5.489 15.473 -12.542 1.00 80.00 207 GLU A C 1
ATOM 1692 O O . GLU A 1 207 ? 5.700 15.645 -13.741 1.00 80.00 207 GLU A O 1
ATOM 1697 N N . ASN A 1 208 ? 6.339 15.891 -11.601 1.00 80.31 208 ASN A N 1
ATOM 1698 C CA . ASN A 1 208 ? 7.676 16.378 -11.925 1.00 80.3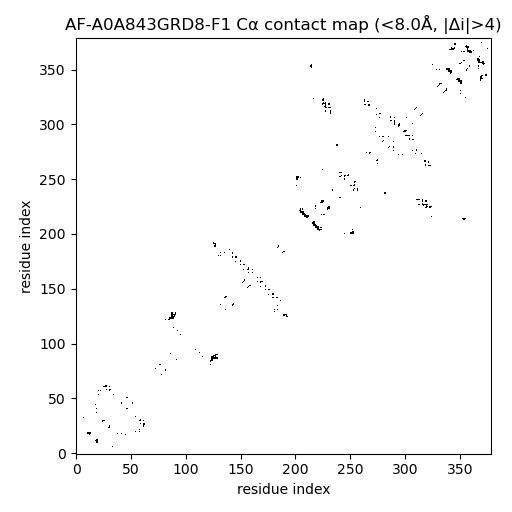1 208 ASN A CA 1
ATOM 1699 C C . ASN A 1 208 ? 8.654 15.210 -11.802 1.00 80.31 208 ASN A C 1
ATOM 1701 O O . ASN A 1 208 ? 8.935 14.727 -10.702 1.00 80.31 208 ASN A O 1
ATOM 1705 N N . ILE A 1 209 ? 9.153 14.729 -12.940 1.00 83.75 209 ILE A N 1
ATOM 1706 C CA . ILE A 1 209 ? 10.026 13.556 -13.000 1.00 83.75 209 ILE A CA 1
ATOM 1707 C C . ILE A 1 209 ? 11.440 14.015 -13.332 1.00 83.75 209 ILE A C 1
ATOM 1709 O O . ILE A 1 209 ? 11.678 14.638 -14.362 1.00 83.75 209 ILE A O 1
ATOM 1713 N N . MET A 1 210 ? 12.388 13.688 -12.458 1.00 81.94 210 MET A N 1
ATOM 1714 C CA . MET A 1 210 ? 13.808 13.973 -12.647 1.00 81.94 210 MET A CA 1
ATOM 1715 C C . MET A 1 210 ? 14.593 12.671 -12.813 1.00 81.94 210 MET A C 1
ATOM 1717 O O . MET A 1 210 ? 14.383 11.698 -12.083 1.00 81.94 210 MET A O 1
ATOM 1721 N N . ILE A 1 211 ? 15.514 12.657 -13.780 1.00 81.44 211 ILE A N 1
ATOM 1722 C CA . ILE A 1 211 ? 16.425 11.535 -14.015 1.00 81.44 211 ILE A CA 1
ATOM 1723 C C . ILE A 1 211 ? 17.740 11.815 -13.280 1.00 81.44 211 ILE A C 1
ATOM 1725 O O . ILE A 1 211 ? 18.464 12.753 -13.609 1.00 81.44 211 ILE A O 1
ATOM 1729 N N . ASP A 1 212 ? 18.068 10.985 -12.291 1.00 80.81 212 ASP A N 1
ATOM 1730 C CA . ASP A 1 212 ? 19.335 11.060 -11.563 1.00 80.81 212 ASP A CA 1
ATOM 1731 C C . ASP A 1 212 ? 20.523 10.727 -12.480 1.00 80.81 212 ASP A C 1
ATOM 1733 O O . ASP A 1 212 ? 20.405 9.929 -13.413 1.00 80.81 212 ASP A O 1
ATOM 1737 N N . ALA A 1 213 ? 21.722 11.206 -12.123 1.00 70.12 213 ALA A N 1
ATOM 1738 C CA . ALA A 1 213 ? 22.978 10.886 -12.819 1.00 70.12 213 ALA A CA 1
ATOM 1739 C C . ALA A 1 213 ? 23.247 9.368 -12.959 1.00 70.12 213 ALA A C 1
ATOM 1741 O O . ALA A 1 213 ? 23.989 8.926 -13.838 1.00 70.12 213 ALA A O 1
ATOM 1742 N N . ASP A 1 214 ? 22.626 8.548 -12.108 1.00 66.62 214 ASP A N 1
ATOM 1743 C CA . ASP A 1 214 ? 22.728 7.093 -12.142 1.00 66.62 214 ASP A CA 1
ATOM 1744 C C . ASP A 1 214 ? 21.687 6.379 -13.019 1.00 66.62 214 ASP A C 1
ATOM 1746 O O . ASP A 1 214 ? 21.789 5.153 -13.181 1.00 66.62 214 ASP A O 1
ATOM 1750 N N . GLY A 1 215 ? 20.733 7.112 -13.601 1.00 69.25 215 GLY A N 1
ATOM 1751 C CA . GLY A 1 215 ? 19.564 6.580 -14.309 1.00 69.25 215 GLY A CA 1
ATOM 1752 C C . GLY A 1 215 ? 18.434 6.139 -13.368 1.00 69.25 215 GLY A C 1
ATOM 1753 O O . GLY A 1 215 ? 17.681 5.209 -13.677 1.00 69.25 215 GLY A O 1
ATOM 1754 N N . GLY A 1 216 ? 18.375 6.719 -12.166 1.00 76.12 216 GLY A N 1
ATOM 1755 C CA . GLY A 1 216 ? 17.245 6.596 -11.242 1.00 76.12 216 GLY A CA 1
ATOM 1756 C C . GLY A 1 216 ? 16.151 7.601 -11.599 1.00 76.12 216 GLY A C 1
ATOM 1757 O O . GLY A 1 216 ? 16.461 8.663 -12.117 1.00 76.12 216 GLY A O 1
ATOM 1758 N N . LEU A 1 217 ? 14.885 7.255 -11.356 1.00 81.75 217 LEU A N 1
ATOM 1759 C CA . LEU A 1 217 ? 13.763 8.183 -11.514 1.00 81.75 217 LEU A CA 1
ATOM 1760 C C . LEU A 1 217 ? 13.366 8.689 -10.132 1.00 81.75 217 LEU A C 1
ATOM 1762 O O . LEU A 1 217 ? 12.978 7.878 -9.287 1.00 81.75 217 LEU A O 1
ATOM 1766 N N . GLN A 1 218 ? 13.467 9.997 -9.925 1.00 80.31 218 GLN A N 1
ATOM 1767 C CA . GLN A 1 218 ? 12.877 10.692 -8.788 1.00 80.31 218 GLN A CA 1
ATOM 1768 C C . GLN A 1 218 ? 11.575 11.319 -9.261 1.00 80.31 218 GLN A C 1
ATOM 1770 O O . GLN A 1 218 ? 11.542 11.971 -10.303 1.00 80.31 218 GLN A O 1
ATOM 1775 N N . VAL A 1 219 ? 10.505 11.092 -8.511 1.00 81.75 219 VAL A N 1
ATOM 1776 C CA . VAL A 1 219 ? 9.178 11.597 -8.856 1.00 81.75 219 VAL A CA 1
ATOM 1777 C C . VAL A 1 219 ? 8.703 12.458 -7.709 1.00 81.75 219 VAL A C 1
ATOM 1779 O O . VAL A 1 219 ? 8.542 11.961 -6.594 1.00 81.75 219 VAL A O 1
ATOM 1782 N N . ASP A 1 220 ? 8.502 13.737 -7.995 1.00 80.06 220 ASP A N 1
ATOM 1783 C CA . ASP A 1 220 ? 7.889 14.684 -7.078 1.00 80.06 220 ASP A CA 1
ATOM 1784 C C . ASP A 1 220 ? 6.432 14.887 -7.509 1.00 80.06 220 ASP A C 1
ATOM 1786 O O . ASP A 1 220 ? 6.134 15.590 -8.478 1.00 80.06 220 ASP A O 1
ATOM 1790 N N . SER A 1 221 ? 5.532 14.146 -6.858 1.00 77.38 221 SER A N 1
ATOM 1791 C CA . SER A 1 221 ? 4.088 14.211 -7.090 1.00 77.38 221 SER A CA 1
ATOM 1792 C C . SER A 1 221 ? 3.303 13.673 -5.895 1.00 77.38 221 SER A C 1
ATOM 1794 O O . SER A 1 221 ? 3.754 12.771 -5.184 1.00 77.38 221 SER A O 1
ATOM 1796 N N . ASN A 1 222 ? 2.082 14.181 -5.720 1.00 77.62 222 ASN A N 1
ATOM 1797 C CA . ASN A 1 222 ? 1.138 13.716 -4.701 1.00 77.62 222 ASN A CA 1
ATOM 1798 C C . ASN A 1 222 ? 0.639 12.287 -4.963 1.00 77.62 222 ASN A C 1
ATOM 1800 O O . ASN A 1 222 ? 0.276 11.571 -4.027 1.00 77.62 222 ASN A O 1
ATOM 1804 N N . LEU A 1 223 ? 0.572 11.880 -6.233 1.00 83.81 223 LEU A N 1
ATOM 1805 C CA . LEU A 1 223 ? 0.109 10.564 -6.649 1.00 83.81 223 LEU A CA 1
ATOM 1806 C C . LEU A 1 223 ? 0.796 10.185 -7.956 1.00 83.81 223 LEU A C 1
ATOM 1808 O O . LEU A 1 223 ? 0.622 10.865 -8.955 1.00 83.81 223 LEU A O 1
ATOM 1812 N N . SER A 1 224 ? 1.525 9.069 -7.954 1.00 88.62 224 SER A N 1
ATOM 1813 C CA . SER A 1 224 ? 2.201 8.582 -9.157 1.00 88.62 224 SER A CA 1
ATOM 1814 C C . SER A 1 224 ? 2.241 7.062 -9.225 1.00 88.62 224 SER A C 1
ATOM 1816 O O . SER A 1 224 ? 2.476 6.396 -8.216 1.00 88.62 224 SER A O 1
ATOM 1818 N N . LEU A 1 225 ? 2.083 6.505 -10.428 1.00 89.69 225 LEU A N 1
ATOM 1819 C CA . LEU A 1 225 ? 2.232 5.064 -10.685 1.00 89.69 225 LEU A CA 1
ATOM 1820 C C . LEU A 1 225 ? 3.697 4.603 -10.680 1.00 89.69 225 LEU A C 1
ATOM 1822 O O . LEU A 1 225 ? 3.973 3.403 -10.651 1.00 89.69 225 LEU A O 1
ATOM 1826 N N . LEU A 1 226 ? 4.640 5.546 -10.701 1.00 90.81 226 LEU A N 1
ATOM 1827 C CA . LEU A 1 226 ? 6.077 5.286 -10.697 1.00 90.81 226 LEU A CA 1
ATOM 1828 C C . LEU A 1 226 ? 6.613 4.959 -9.292 1.00 90.81 226 LEU A C 1
ATOM 1830 O O . LEU A 1 226 ? 7.676 4.337 -9.186 1.00 90.81 226 LEU A O 1
ATOM 1834 N N . ASP A 1 227 ? 5.889 5.338 -8.229 1.00 90.25 227 ASP A N 1
ATOM 1835 C CA . ASP A 1 227 ? 6.226 5.011 -6.837 1.00 90.25 227 ASP A CA 1
ATOM 1836 C C . ASP A 1 227 ? 5.474 3.746 -6.362 1.00 90.25 227 ASP A C 1
ATOM 1838 O O . ASP A 1 227 ? 4.239 3.732 -6.292 1.00 90.25 227 ASP A O 1
ATOM 1842 N N . PRO A 1 228 ? 6.191 2.682 -5.943 1.00 92.56 228 PRO A N 1
ATOM 1843 C CA . PRO A 1 228 ? 5.586 1.492 -5.348 1.00 92.56 228 PRO A CA 1
ATOM 1844 C C . PRO A 1 228 ? 4.625 1.762 -4.178 1.00 92.56 228 PRO A C 1
ATOM 1846 O O . PRO A 1 228 ? 3.673 1.000 -3.987 1.00 92.56 228 PRO A O 1
ATOM 1849 N N . LYS A 1 229 ? 4.863 2.799 -3.361 1.00 91.50 229 LYS A N 1
ATOM 1850 C CA . LYS A 1 229 ? 4.017 3.106 -2.194 1.00 91.50 229 LYS A CA 1
ATOM 1851 C C . LYS A 1 229 ? 2.638 3.597 -2.617 1.00 91.50 229 LYS A C 1
ATOM 1853 O O . LYS A 1 229 ? 1.633 3.131 -2.076 1.00 91.50 229 LYS A O 1
ATOM 1858 N N . HIS A 1 230 ? 2.595 4.489 -3.601 1.00 90.69 230 HIS A N 1
ATOM 1859 C CA . HIS A 1 230 ? 1.359 5.005 -4.181 1.00 90.69 230 HIS A CA 1
ATOM 1860 C C . HIS A 1 230 ? 0.551 3.883 -4.834 1.00 90.69 230 HIS A C 1
ATOM 1862 O O . HIS A 1 230 ? -0.626 3.715 -4.513 1.00 90.69 230 HIS A O 1
ATOM 1868 N N . VAL A 1 231 ? 1.201 3.022 -5.624 1.00 92.56 231 VAL A N 1
ATOM 1869 C CA . VAL A 1 231 ? 0.556 1.839 -6.219 1.00 92.56 231 VAL A CA 1
ATOM 1870 C C . VAL A 1 231 ? -0.030 0.917 -5.141 1.00 92.56 231 VAL A C 1
ATOM 1872 O O . VAL A 1 231 ? -1.168 0.466 -5.259 1.00 92.56 231 VAL A O 1
ATOM 1875 N N . SER A 1 232 ? 0.701 0.670 -4.050 1.00 92.38 232 SER A N 1
ATOM 1876 C CA . SER A 1 232 ? 0.219 -0.150 -2.927 1.00 92.38 232 SER A CA 1
ATOM 1877 C C . SER A 1 232 ? -1.028 0.454 -2.268 1.00 92.38 232 SER A C 1
ATOM 1879 O O . SER A 1 232 ? -2.011 -0.248 -2.007 1.00 92.38 232 SER A O 1
ATOM 1881 N N . ALA A 1 233 ? -1.024 1.772 -2.045 1.00 90.75 233 ALA A N 1
ATOM 1882 C CA . ALA A 1 233 ? -2.160 2.494 -1.480 1.00 90.75 233 ALA A CA 1
ATOM 1883 C C . ALA A 1 233 ? -3.384 2.477 -2.412 1.00 90.75 233 ALA A C 1
ATOM 1885 O O . ALA A 1 233 ? -4.508 2.294 -1.932 1.00 90.75 233 ALA A O 1
ATOM 1886 N N . MET A 1 234 ? -3.171 2.613 -3.724 1.00 90.31 234 MET A N 1
ATOM 1887 C CA . MET A 1 234 ? -4.224 2.520 -4.738 1.00 90.31 234 MET A CA 1
ATOM 1888 C C . MET A 1 234 ? -4.840 1.122 -4.785 1.00 90.31 234 MET A C 1
ATOM 1890 O O . MET A 1 234 ? -6.060 1.000 -4.724 1.00 90.31 234 MET A O 1
ATOM 1894 N N . LEU A 1 235 ? -4.021 0.066 -4.799 1.00 91.00 235 LEU A N 1
ATOM 1895 C CA . LEU A 1 235 ? -4.502 -1.320 -4.782 1.00 91.00 235 LEU A CA 1
ATOM 1896 C C . LEU A 1 235 ? -5.323 -1.629 -3.523 1.00 91.00 235 LEU A C 1
ATOM 1898 O O . LEU A 1 235 ? -6.379 -2.250 -3.605 1.00 91.00 235 LEU A O 1
ATOM 1902 N N . CYS A 1 236 ? -4.898 -1.143 -2.352 1.00 88.94 236 CYS A N 1
ATOM 1903 C CA . CYS A 1 236 ? -5.657 -1.330 -1.110 1.00 88.94 236 CYS A CA 1
ATOM 1904 C C . CYS A 1 236 ? -7.031 -0.638 -1.122 1.00 88.94 236 CYS A C 1
ATOM 1906 O O . CYS A 1 236 ? -7.923 -1.049 -0.382 1.00 88.94 236 CYS A O 1
ATOM 1908 N N . LYS A 1 237 ? -7.207 0.416 -1.927 1.00 88.81 237 LYS A N 1
ATOM 1909 C CA . LYS A 1 237 ? -8.459 1.179 -2.055 1.00 88.81 237 LYS A CA 1
ATOM 1910 C C . LYS A 1 237 ? -9.144 0.969 -3.410 1.00 88.81 237 LYS A C 1
ATOM 1912 O O . LYS A 1 237 ? -10.062 1.721 -3.737 1.00 88.81 237 LYS A O 1
ATOM 1917 N N . TYR A 1 238 ? -8.733 -0.050 -4.166 1.00 88.81 238 TYR A N 1
ATOM 1918 C CA . TYR A 1 238 ? -9.105 -0.251 -5.566 1.00 88.81 238 TYR A CA 1
ATOM 1919 C C . TYR A 1 238 ? -10.619 -0.211 -5.792 1.00 88.81 238 TYR A C 1
ATOM 1921 O O . TYR A 1 238 ? -11.102 0.604 -6.576 1.00 88.81 238 TYR A O 1
ATOM 1929 N N . SER A 1 239 ? -11.379 -1.024 -5.051 1.00 86.56 239 SER A N 1
ATOM 1930 C CA . SER A 1 239 ? -12.830 -1.151 -5.237 1.00 86.56 239 SER A CA 1
ATOM 1931 C C . SER A 1 239 ? -13.557 0.171 -4.993 1.00 86.56 239 SER A C 1
ATOM 1933 O O . SER A 1 239 ? -14.440 0.540 -5.762 1.00 86.56 239 SER A O 1
ATOM 1935 N N . LYS A 1 240 ? -13.138 0.925 -3.969 1.00 86.25 240 LYS A N 1
ATOM 1936 C CA . LYS A 1 240 ? -13.707 2.241 -3.666 1.00 86.25 240 LYS A CA 1
ATOM 1937 C C . LYS A 1 240 ? -13.361 3.262 -4.751 1.00 86.25 240 LYS A C 1
ATOM 1939 O O . LYS A 1 240 ? -14.246 3.956 -5.231 1.00 86.25 240 LYS A O 1
ATOM 1944 N N . LEU A 1 241 ? -12.100 3.314 -5.182 1.00 85.06 241 LEU A N 1
ATOM 1945 C CA . LEU A 1 241 ? -11.658 4.238 -6.232 1.00 85.06 241 LEU A CA 1
ATOM 1946 C C . LEU A 1 241 ? -12.347 3.961 -7.574 1.00 85.06 241 LEU A C 1
ATOM 1948 O O . LEU A 1 241 ? -12.743 4.901 -8.261 1.00 85.06 241 LEU A O 1
ATOM 1952 N N . LYS A 1 242 ? -12.542 2.686 -7.938 1.00 84.75 242 LYS A N 1
ATOM 1953 C CA . LYS A 1 242 ? -13.300 2.301 -9.137 1.00 84.75 242 LYS A CA 1
ATOM 1954 C C . LYS A 1 242 ? -14.769 2.699 -9.052 1.00 84.75 242 LYS A C 1
ATOM 1956 O O . LYS A 1 242 ? -15.293 3.210 -10.032 1.00 84.75 242 LYS A O 1
ATOM 1961 N N . GLN A 1 243 ? -15.420 2.497 -7.908 1.00 85.00 243 GLN A N 1
ATOM 1962 C CA . GLN A 1 243 ? -16.810 2.920 -7.705 1.00 85.00 243 GLN A CA 1
ATOM 1963 C C . GLN A 1 243 ? -16.947 4.446 -7.780 1.00 85.00 243 GLN A C 1
ATOM 1965 O O . GLN A 1 243 ? -17.806 4.952 -8.497 1.00 85.00 243 GLN A O 1
ATOM 1970 N N . ASP A 1 244 ? -16.058 5.177 -7.107 1.00 80.62 244 ASP A N 1
ATOM 1971 C CA . ASP A 1 244 ? -16.099 6.639 -7.037 1.00 80.62 244 ASP A CA 1
ATOM 1972 C C . ASP A 1 244 ? -15.815 7.304 -8.395 1.00 80.62 244 ASP A C 1
ATOM 1974 O O . ASP A 1 244 ? -16.331 8.394 -8.661 1.00 80.62 244 ASP A O 1
ATOM 1978 N N . SER A 1 245 ? -15.008 6.667 -9.250 1.00 81.94 245 SER A N 1
ATOM 1979 C CA . SER A 1 245 ? -14.659 7.147 -10.597 1.00 81.94 245 SER A CA 1
ATOM 1980 C C . SER A 1 245 ? -15.535 6.568 -11.713 1.00 81.94 245 SER A C 1
ATOM 1982 O O . SER A 1 245 ? -15.415 6.996 -12.862 1.00 81.94 245 SER A O 1
ATOM 1984 N N . TYR A 1 246 ? -16.431 5.624 -11.407 1.00 83.00 246 TYR A N 1
ATOM 1985 C CA . TYR A 1 246 ? -17.256 4.961 -12.413 1.00 83.00 246 TYR A CA 1
ATOM 1986 C C . TYR A 1 246 ? -18.081 5.981 -13.209 1.00 83.00 246 TYR A C 1
ATOM 1988 O O . TYR A 1 246 ? -18.799 6.801 -12.641 1.00 83.00 246 TYR A O 1
ATOM 1996 N N . SER A 1 247 ? -17.979 5.921 -14.540 1.00 80.88 247 SER A N 1
ATOM 1997 C CA . SER A 1 247 ? -18.652 6.833 -15.485 1.00 80.88 247 SER A CA 1
ATOM 1998 C C . SER A 1 247 ? -18.266 8.320 -15.376 1.00 80.88 247 SER A C 1
ATOM 2000 O O . SER A 1 247 ? -18.919 9.167 -15.985 1.00 80.88 247 SER A O 1
ATOM 2002 N N . LYS A 1 248 ? -17.194 8.667 -14.649 1.00 82.56 248 LYS A N 1
ATOM 2003 C CA . LYS A 1 248 ? -16.674 10.042 -14.552 1.00 82.56 248 LYS A CA 1
ATOM 2004 C C . LYS A 1 248 ? -15.491 10.250 -15.496 1.00 82.56 248 LYS A C 1
ATOM 2006 O O . LYS A 1 248 ? -14.352 10.379 -15.061 1.00 82.56 248 LYS A O 1
ATOM 2011 N N . PHE A 1 249 ? -15.771 10.319 -16.796 1.00 83.25 249 PHE A N 1
ATOM 2012 C CA . PHE A 1 249 ? -14.754 10.455 -17.854 1.00 83.25 249 PHE A CA 1
ATOM 2013 C C . PHE A 1 249 ? -13.965 11.770 -17.830 1.00 83.25 249 PHE A C 1
ATOM 2015 O O . PHE A 1 249 ? -12.969 11.892 -18.532 1.00 83.25 249 PHE A O 1
ATOM 2022 N N . THR A 1 250 ? -14.408 12.760 -17.059 1.00 82.44 250 THR A N 1
ATOM 2023 C CA . THR A 1 250 ? -13.695 14.029 -16.864 1.00 82.44 250 THR A CA 1
ATOM 2024 C C . THR A 1 250 ? -12.761 14.002 -15.656 1.00 82.44 250 THR A C 1
ATOM 2026 O O . THR A 1 250 ? -12.116 15.005 -15.387 1.00 82.44 250 THR A O 1
ATOM 2029 N N . SER A 1 251 ? -12.734 12.911 -14.881 1.00 81.50 251 SER A N 1
ATOM 2030 C CA . SER A 1 251 ? -11.914 12.818 -13.673 1.00 81.50 251 SER A CA 1
ATOM 2031 C C . SER A 1 251 ? -10.566 12.178 -13.963 1.00 81.50 251 SER A C 1
ATOM 2033 O O . SER A 1 251 ? -10.497 11.098 -14.549 1.00 81.50 251 SER A O 1
ATOM 2035 N N . ASP A 1 252 ? -9.508 12.776 -13.429 1.00 83.50 252 ASP A N 1
ATOM 2036 C CA . ASP A 1 252 ? -8.147 12.255 -13.562 1.00 83.50 252 ASP A CA 1
ATOM 2037 C C . ASP A 1 252 ? -7.991 10.875 -12.902 1.00 83.50 252 ASP A C 1
ATOM 2039 O O . ASP A 1 252 ? -7.297 10.000 -13.418 1.00 83.50 252 ASP A O 1
ATOM 2043 N N . ILE A 1 253 ? -8.729 10.616 -11.812 1.00 85.12 253 ILE A N 1
ATOM 2044 C CA . ILE A 1 253 ? -8.744 9.302 -11.148 1.00 85.12 253 ILE A CA 1
ATOM 2045 C C . ILE A 1 253 ? -9.252 8.209 -12.093 1.00 85.12 253 ILE A C 1
ATOM 2047 O O . ILE A 1 253 ? -8.753 7.086 -12.042 1.00 85.12 253 ILE A O 1
ATOM 2051 N N . TYR A 1 254 ? -10.227 8.506 -12.958 1.00 87.94 254 TYR A N 1
ATOM 2052 C CA . TYR A 1 254 ? -10.755 7.513 -13.894 1.00 87.94 254 TYR A CA 1
ATOM 2053 C C . TYR A 1 254 ? -9.657 7.013 -14.843 1.00 87.94 254 TYR A C 1
ATOM 2055 O O . TYR A 1 254 ? -9.453 5.801 -14.966 1.00 87.94 254 TYR A O 1
ATOM 2063 N N . TYR A 1 255 ? -8.909 7.936 -15.457 1.00 88.12 255 TYR A N 1
ATOM 2064 C CA . TYR A 1 255 ? -7.799 7.595 -16.350 1.00 88.12 255 TYR A CA 1
ATOM 2065 C C . TYR A 1 255 ? -6.635 6.955 -15.600 1.00 88.12 255 TYR A C 1
ATOM 2067 O O . TYR A 1 255 ? -6.110 5.941 -16.050 1.00 88.12 255 TYR A O 1
ATOM 2075 N N . MET A 1 256 ? -6.317 7.451 -14.404 1.00 88.25 256 MET A N 1
ATOM 2076 C CA . MET A 1 256 ? -5.290 6.868 -13.545 1.00 88.25 256 MET A CA 1
ATOM 2077 C C . MET A 1 256 ? -5.582 5.396 -13.212 1.00 88.25 256 MET A C 1
ATOM 2079 O O . MET A 1 256 ? -4.696 4.546 -13.275 1.00 88.25 256 MET A O 1
ATOM 2083 N N . MET A 1 257 ? -6.833 5.061 -12.882 1.00 90.31 257 MET A N 1
ATOM 2084 C CA . MET A 1 257 ? -7.229 3.675 -12.611 1.00 90.31 257 MET A CA 1
ATOM 2085 C C . MET A 1 257 ? -7.190 2.808 -13.872 1.00 90.31 257 MET A C 1
ATOM 2087 O O . MET A 1 257 ? -6.878 1.623 -13.791 1.00 90.31 257 MET A O 1
ATOM 2091 N N . LEU A 1 258 ? -7.510 3.380 -15.032 1.00 90.25 258 LEU A N 1
ATOM 2092 C CA . LEU A 1 258 ? -7.436 2.691 -16.318 1.00 90.25 258 LEU A CA 1
ATOM 2093 C C . LEU A 1 258 ? -5.978 2.381 -16.698 1.00 90.25 258 LEU A C 1
ATOM 2095 O O . LEU A 1 258 ? -5.681 1.278 -17.160 1.00 90.25 258 LEU A O 1
ATOM 2099 N N . ASP A 1 259 ? -5.059 3.313 -16.455 1.00 91.25 259 ASP A N 1
ATOM 2100 C CA . ASP A 1 259 ? -3.632 3.104 -16.692 1.00 91.25 259 ASP A CA 1
ATOM 2101 C C . ASP A 1 259 ? -3.004 2.164 -15.662 1.00 91.25 259 ASP A C 1
ATOM 2103 O O . ASP A 1 259 ? -2.196 1.311 -16.039 1.00 91.25 259 ASP A O 1
ATOM 2107 N N . LEU A 1 260 ? -3.441 2.217 -14.399 1.00 92.88 260 LEU A N 1
ATOM 2108 C CA . LEU A 1 260 ? -3.072 1.222 -13.393 1.00 92.88 260 LEU A CA 1
ATOM 2109 C C . LEU A 1 260 ? -3.453 -0.194 -13.850 1.00 92.88 260 LEU A C 1
ATOM 2111 O O . LEU A 1 260 ? -2.607 -1.083 -13.785 1.00 92.88 260 LEU A O 1
ATOM 2115 N N . ASP A 1 261 ? -4.678 -0.408 -14.344 1.00 92.38 261 ASP A N 1
ATOM 2116 C CA . ASP A 1 261 ? -5.132 -1.725 -14.816 1.00 92.38 261 ASP A CA 1
ATOM 2117 C C . ASP A 1 261 ? -4.285 -2.226 -15.998 1.00 92.38 261 ASP A C 1
ATOM 2119 O O . ASP A 1 261 ? -3.847 -3.383 -16.018 1.00 92.38 261 ASP A O 1
ATOM 2123 N N . LYS A 1 262 ? -4.001 -1.349 -16.973 1.00 93.62 262 LYS A N 1
ATOM 2124 C CA . LYS A 1 262 ? -3.143 -1.678 -18.124 1.00 93.62 262 LYS A CA 1
ATOM 2125 C C . LYS A 1 262 ? -1.739 -2.077 -17.678 1.00 93.62 262 LYS A C 1
ATOM 2127 O O . LYS A 1 262 ? -1.237 -3.122 -18.089 1.00 93.62 262 LYS A O 1
ATOM 2132 N N . ILE A 1 263 ? -1.107 -1.260 -16.834 1.00 93.81 263 ILE A N 1
ATOM 2133 C CA . ILE A 1 263 ? 0.262 -1.504 -16.366 1.00 93.81 263 ILE A CA 1
ATOM 2134 C C . ILE A 1 263 ? 0.307 -2.751 -15.483 1.00 93.81 263 ILE A C 1
ATOM 2136 O O . ILE A 1 263 ? 1.236 -3.544 -15.613 1.00 93.81 263 ILE A O 1
ATOM 2140 N N . ALA A 1 264 ? -0.689 -2.971 -14.622 1.00 93.56 264 ALA A N 1
ATOM 2141 C CA . ALA A 1 264 ? -0.771 -4.171 -13.795 1.00 93.56 264 ALA A CA 1
ATOM 2142 C C . ALA A 1 264 ? -0.864 -5.440 -14.653 1.00 93.56 264 ALA A C 1
ATOM 2144 O O . ALA A 1 264 ? -0.115 -6.388 -14.417 1.00 93.56 264 ALA A O 1
ATOM 2145 N N . THR A 1 265 ? -1.703 -5.424 -15.692 1.00 92.88 265 THR A N 1
ATOM 2146 C CA . THR A 1 265 ? -1.843 -6.541 -16.640 1.00 92.88 265 THR A CA 1
ATOM 2147 C C . THR A 1 265 ? -0.530 -6.810 -17.382 1.00 92.88 265 THR A C 1
ATOM 2149 O O . THR A 1 265 ? -0.081 -7.951 -17.476 1.00 92.88 265 THR A O 1
ATOM 2152 N N . GLU A 1 266 ? 0.143 -5.763 -17.871 1.00 90.75 266 GLU A N 1
ATOM 2153 C CA . GLU A 1 266 ? 1.446 -5.884 -18.542 1.00 90.75 266 GLU A CA 1
ATOM 2154 C C . GLU A 1 266 ? 2.540 -6.409 -17.593 1.00 90.75 266 GLU A C 1
ATOM 2156 O O . GLU A 1 266 ? 3.337 -7.267 -17.977 1.00 90.75 266 GLU A O 1
ATOM 2161 N N . ALA A 1 267 ? 2.578 -5.919 -16.351 1.00 92.12 267 ALA A N 1
ATOM 2162 C CA . ALA A 1 267 ? 3.602 -6.254 -15.363 1.00 92.12 267 ALA A CA 1
ATOM 2163 C C . ALA A 1 267 ? 3.468 -7.679 -14.810 1.00 92.12 267 ALA A C 1
ATOM 2165 O O . ALA A 1 267 ? 4.478 -8.321 -14.505 1.00 92.12 267 ALA A O 1
ATOM 2166 N N . LEU A 1 268 ? 2.235 -8.164 -14.646 1.00 91.81 268 LEU A N 1
ATOM 2167 C CA . LEU A 1 268 ? 1.942 -9.455 -14.019 1.00 91.81 268 LEU A CA 1
ATOM 2168 C C . LEU A 1 268 ? 1.780 -10.602 -15.020 1.00 91.81 268 LEU A C 1
ATOM 2170 O O . LEU A 1 268 ? 1.769 -11.751 -14.594 1.00 91.81 268 LEU A O 1
ATOM 2174 N N . LYS A 1 269 ? 1.776 -10.326 -16.330 1.00 89.62 269 LYS A N 1
ATOM 2175 C CA . LYS A 1 269 ? 1.669 -11.338 -17.396 1.00 89.62 269 LYS A CA 1
ATOM 2176 C C . LYS A 1 269 ? 2.677 -12.488 -17.277 1.00 89.62 269 LYS A C 1
ATOM 2178 O O . LYS A 1 269 ? 2.352 -13.636 -17.563 1.00 89.62 269 LYS A O 1
ATOM 2183 N N . ASP A 1 270 ? 3.906 -12.186 -16.858 1.00 85.56 270 ASP A N 1
ATOM 2184 C CA . ASP A 1 270 ? 4.966 -13.188 -16.665 1.00 85.56 270 ASP A CA 1
ATOM 2185 C C . ASP A 1 270 ? 4.850 -13.936 -15.317 1.00 85.56 270 ASP A C 1
ATOM 2187 O O . ASP A 1 270 ? 5.596 -14.885 -15.065 1.00 85.56 270 ASP A O 1
ATOM 2191 N N . TYR A 1 271 ? 3.928 -13.521 -14.440 1.00 89.25 271 TYR A N 1
ATOM 2192 C CA . TYR A 1 271 ? 3.734 -14.042 -13.086 1.00 89.25 271 TYR A CA 1
ATOM 2193 C C . TYR A 1 271 ? 2.254 -14.379 -12.794 1.00 89.25 271 TYR A C 1
ATOM 2195 O O . TYR A 1 271 ? 1.630 -13.706 -11.965 1.00 89.25 271 TYR A O 1
ATOM 2203 N N . PRO A 1 272 ? 1.709 -15.472 -13.369 1.00 89.19 272 PRO A N 1
ATOM 2204 C CA . PRO A 1 272 ? 0.298 -15.856 -13.204 1.00 89.19 272 PRO A CA 1
ATOM 2205 C C . PRO A 1 272 ? -0.154 -15.980 -11.740 1.00 89.19 272 PRO A C 1
ATOM 2207 O O . PRO A 1 272 ? -1.266 -15.611 -11.376 1.00 89.19 272 PRO A O 1
ATOM 2210 N N . LEU A 1 273 ? 0.744 -16.436 -10.860 1.00 90.50 273 LEU A N 1
ATOM 2211 C CA . LEU A 1 273 ? 0.463 -16.564 -9.430 1.00 90.50 273 LEU A CA 1
ATOM 2212 C C . LEU A 1 273 ? 0.211 -15.210 -8.752 1.00 90.50 273 LEU A C 1
ATOM 2214 O O . LEU A 1 273 ? -0.619 -15.110 -7.851 1.00 90.50 273 LEU A O 1
ATOM 2218 N N . TYR A 1 274 ? 0.933 -14.164 -9.157 1.00 92.56 274 TYR A N 1
ATOM 2219 C CA . TYR A 1 274 ? 0.740 -12.825 -8.603 1.00 92.56 274 TYR A CA 1
ATOM 2220 C C . TYR A 1 274 ? -0.520 -12.170 -9.160 1.00 92.56 274 TYR A C 1
ATOM 2222 O O . TYR A 1 274 ? -1.209 -11.485 -8.411 1.00 92.56 274 TYR A O 1
ATOM 2230 N N . GLU A 1 275 ? -0.836 -12.412 -10.431 1.00 92.44 275 GLU A N 1
ATOM 2231 C CA . GLU A 1 275 ? -2.086 -11.973 -11.054 1.00 92.44 275 GLU A CA 1
ATOM 2232 C C . GLU A 1 275 ? -3.308 -12.539 -10.315 1.00 92.44 275 GLU A C 1
ATOM 2234 O O . GLU A 1 275 ? -4.172 -11.777 -9.884 1.00 92.44 275 GLU A O 1
ATOM 2239 N N . ASP A 1 276 ? -3.322 -13.846 -10.036 1.00 91.62 276 ASP A N 1
ATOM 2240 C CA . ASP A 1 276 ? -4.406 -14.474 -9.270 1.00 91.62 276 ASP A CA 1
ATOM 2241 C C . ASP A 1 276 ? -4.541 -13.892 -7.854 1.00 91.62 276 ASP A C 1
ATOM 2243 O O . ASP A 1 276 ? -5.652 -13.657 -7.382 1.00 91.62 276 ASP A O 1
ATOM 2247 N N . ILE A 1 277 ? -3.420 -13.622 -7.166 1.00 91.94 277 ILE A N 1
ATOM 2248 C CA . ILE A 1 277 ? -3.445 -12.973 -5.843 1.00 91.94 277 ILE A CA 1
ATOM 2249 C C . ILE A 1 277 ? -4.123 -11.606 -5.927 1.00 91.94 277 ILE A C 1
ATOM 2251 O O . ILE A 1 277 ? -4.886 -11.260 -5.024 1.00 91.94 277 ILE A O 1
ATOM 2255 N N . VAL A 1 278 ? -3.840 -10.831 -6.978 1.00 91.69 278 VAL A N 1
ATOM 2256 C CA . VAL A 1 278 ? -4.451 -9.513 -7.171 1.00 91.69 278 VAL A CA 1
ATOM 2257 C C . VAL A 1 278 ? -5.951 -9.639 -7.385 1.00 91.69 278 VAL A C 1
ATOM 2259 O O . VAL A 1 278 ? -6.706 -8.957 -6.695 1.00 91.69 278 VAL A O 1
ATOM 2262 N N . ILE A 1 279 ? -6.380 -10.551 -8.259 1.00 91.19 279 ILE A N 1
ATOM 2263 C CA . ILE A 1 279 ? -7.798 -10.804 -8.539 1.00 91.19 279 ILE A CA 1
ATOM 2264 C C . ILE A 1 279 ? -8.528 -11.207 -7.255 1.00 91.19 279 ILE A C 1
ATOM 2266 O O . ILE A 1 279 ? -9.452 -10.518 -6.831 1.00 91.19 279 ILE A O 1
ATOM 2270 N N . TYR A 1 280 ? -8.045 -12.234 -6.546 1.00 91.69 280 TYR A N 1
ATOM 2271 C CA . TYR A 1 280 ? -8.688 -12.692 -5.312 1.00 91.69 280 TYR A CA 1
ATOM 2272 C C . TYR A 1 280 ? -8.723 -11.618 -4.218 1.00 91.69 280 TYR A C 1
ATOM 2274 O O . TYR A 1 280 ? -9.628 -11.601 -3.381 1.00 91.69 280 TYR A O 1
ATOM 2282 N N . LYS A 1 281 ? -7.738 -10.713 -4.198 1.00 90.31 281 LYS A N 1
ATOM 2283 C CA . LYS A 1 281 ? -7.717 -9.586 -3.264 1.00 90.31 281 LYS A CA 1
ATOM 2284 C C . LYS A 1 281 ? -8.740 -8.515 -3.602 1.00 90.31 281 LYS A C 1
ATOM 2286 O O . LYS A 1 281 ? -9.367 -7.995 -2.681 1.00 90.31 281 LYS A O 1
ATOM 2291 N N . ILE A 1 282 ? -8.903 -8.204 -4.883 1.00 88.00 282 ILE A N 1
ATOM 2292 C CA . ILE A 1 282 ? -9.906 -7.255 -5.374 1.00 88.00 282 ILE A CA 1
ATOM 2293 C C . ILE A 1 282 ? -11.320 -7.807 -5.149 1.00 88.00 282 ILE A C 1
ATOM 2295 O O . ILE A 1 282 ? -12.197 -7.059 -4.717 1.00 88.00 282 ILE A O 1
ATOM 2299 N N . ASP A 1 283 ? -11.501 -9.119 -5.317 1.00 85.81 283 ASP A N 1
ATOM 2300 C CA . ASP A 1 283 ? -12.749 -9.842 -5.033 1.00 85.81 283 ASP A CA 1
ATOM 2301 C C . ASP A 1 283 ? -13.084 -9.917 -3.529 1.00 85.81 283 ASP A C 1
ATOM 2303 O O . ASP A 1 283 ? -14.170 -10.348 -3.142 1.00 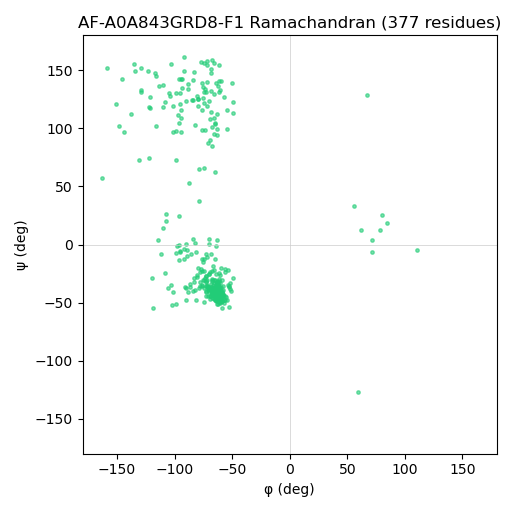85.81 283 ASP A O 1
ATOM 2307 N N . GLY A 1 284 ? -12.165 -9.492 -2.654 1.00 87.00 284 GLY A N 1
ATOM 2308 C CA . GLY A 1 284 ? -12.400 -9.389 -1.214 1.00 87.00 284 GLY A CA 1
ATOM 2309 C C . GLY A 1 284 ? -12.193 -10.684 -0.423 1.00 87.00 284 GLY A C 1
ATOM 2310 O O . GLY A 1 284 ? -12.652 -10.773 0.717 1.00 87.00 284 GLY A O 1
ATOM 2311 N N . LEU A 1 285 ? -11.487 -11.680 -0.971 1.00 89.00 285 LEU A N 1
ATOM 2312 C CA . LEU A 1 285 ? -11.215 -12.932 -0.259 1.00 89.00 285 LEU A CA 1
ATOM 2313 C C . LEU A 1 285 ? -10.252 -12.727 0.926 1.00 89.00 285 LEU A C 1
ATOM 2315 O O . LEU A 1 285 ? -9.325 -11.901 0.900 1.00 89.00 285 LEU A O 1
ATOM 2319 N N . GLN A 1 286 ? -10.434 -13.531 1.980 1.00 89.12 286 GLN A N 1
ATOM 2320 C CA . GLN A 1 286 ? -9.516 -13.528 3.117 1.00 89.12 286 GLN A CA 1
ATOM 2321 C C . GLN A 1 286 ? -8.203 -14.233 2.762 1.00 89.12 286 GLN A C 1
ATOM 2323 O O . GLN A 1 286 ? -8.146 -15.104 1.900 1.00 89.12 286 GLN A O 1
ATOM 2328 N N . ASN A 1 287 ? -7.119 -13.903 3.474 1.00 88.94 287 ASN A N 1
ATOM 2329 C CA . ASN A 1 287 ? -5.801 -14.487 3.186 1.00 88.94 287 ASN A CA 1
ATOM 2330 C C . ASN A 1 287 ? -5.773 -16.020 3.298 1.00 88.94 287 ASN A C 1
ATOM 2332 O O . ASN A 1 287 ? -4.989 -16.653 2.598 1.00 88.94 287 ASN A O 1
ATOM 2336 N N . LYS A 1 288 ? -6.600 -16.601 4.177 1.00 90.50 288 LYS A N 1
ATOM 2337 C CA . LYS A 1 288 ? -6.718 -18.057 4.338 1.00 90.50 288 LYS A CA 1
ATOM 2338 C C . LYS A 1 288 ? -7.342 -18.703 3.101 1.00 90.50 288 LYS A C 1
ATOM 2340 O O . LYS A 1 288 ? -6.834 -19.701 2.611 1.00 90.50 288 LYS A O 1
ATOM 2345 N N . ASP A 1 289 ? -8.383 -18.086 2.551 1.00 91.81 289 ASP A N 1
ATOM 2346 C CA . ASP A 1 289 ? -9.054 -18.586 1.348 1.00 91.81 289 ASP A CA 1
ATOM 2347 C C . ASP A 1 289 ? -8.151 -18.451 0.118 1.00 91.81 289 ASP A C 1
ATOM 2349 O O . ASP A 1 289 ? -8.082 -19.353 -0.715 1.00 91.81 289 ASP A O 1
ATOM 2353 N N . ILE A 1 290 ? -7.395 -17.349 0.040 1.00 91.44 290 ILE A N 1
ATOM 2354 C CA . ILE A 1 290 ? -6.382 -17.130 -1.001 1.00 91.44 290 ILE A CA 1
ATOM 2355 C C . ILE A 1 290 ? -5.299 -18.212 -0.933 1.00 91.44 290 ILE A C 1
ATOM 2357 O O . ILE A 1 290 ? -4.908 -18.747 -1.965 1.00 91.44 290 ILE A O 1
ATOM 2361 N N . GLN A 1 291 ? -4.829 -18.560 0.269 1.00 92.31 291 GLN A N 1
ATOM 2362 C CA . GLN A 1 291 ? -3.846 -19.626 0.464 1.00 92.31 291 GLN A CA 1
ATOM 2363 C C . GLN A 1 291 ? -4.360 -20.965 -0.078 1.00 92.31 291 GLN A C 1
ATOM 2365 O O . GLN A 1 291 ? -3.657 -21.596 -0.864 1.00 92.31 291 GLN A O 1
ATOM 2370 N N . ASN A 1 292 ? -5.589 -21.349 0.280 1.00 91.69 292 ASN A N 1
ATOM 2371 C CA . ASN A 1 292 ? -6.198 -22.600 -0.177 1.00 91.69 292 ASN A CA 1
ATOM 2372 C C . ASN A 1 292 ? -6.325 -22.635 -1.709 1.00 91.69 292 ASN A C 1
ATOM 2374 O O . ASN A 1 292 ? -5.896 -23.594 -2.340 1.00 91.69 292 ASN A O 1
ATOM 2378 N N . LYS A 1 293 ? -6.812 -21.550 -2.329 1.00 91.69 293 LYS A N 1
ATOM 2379 C CA . LYS A 1 293 ? -6.935 -21.451 -3.795 1.00 91.69 293 LYS A CA 1
ATOM 2380 C C . LYS A 1 293 ? -5.591 -21.521 -4.525 1.00 91.69 293 LYS A C 1
ATOM 2382 O O . LYS A 1 293 ? -5.516 -22.053 -5.631 1.00 91.69 293 LYS A O 1
ATOM 2387 N N . ILE A 1 294 ? -4.530 -20.966 -3.939 1.00 91.44 294 ILE A N 1
ATOM 2388 C CA . ILE A 1 294 ? -3.179 -21.041 -4.516 1.00 91.44 294 ILE A CA 1
ATOM 2389 C C . ILE A 1 294 ? -2.610 -22.454 -4.378 1.00 91.44 294 ILE A C 1
ATOM 2391 O O . ILE A 1 294 ? -1.995 -22.946 -5.324 1.00 91.44 294 ILE A O 1
ATOM 2395 N N . GLU A 1 295 ? -2.834 -23.111 -3.238 1.00 91.06 295 GLU A N 1
ATOM 2396 C CA . GLU A 1 295 ? -2.436 -24.503 -3.019 1.00 91.06 295 GLU A CA 1
ATOM 2397 C C . GLU A 1 295 ? -3.154 -25.428 -4.014 1.00 91.06 295 GLU A C 1
ATOM 2399 O O . GLU A 1 295 ? -2.502 -26.242 -4.658 1.00 91.06 295 GLU A O 1
ATOM 2404 N N . GLU A 1 296 ? -4.448 -25.219 -4.262 1.00 91.25 296 GLU A N 1
ATOM 2405 C CA . GLU A 1 296 ? -5.218 -25.970 -5.264 1.00 91.25 296 GLU A CA 1
ATOM 2406 C C . GLU A 1 296 ? -4.717 -25.757 -6.704 1.00 91.25 296 GLU A C 1
ATOM 2408 O O . GLU A 1 296 ? -4.577 -26.719 -7.457 1.00 91.25 296 GLU A O 1
ATOM 2413 N N . LYS A 1 297 ? -4.445 -24.507 -7.110 1.00 92.19 297 LYS A N 1
ATOM 2414 C CA . LYS A 1 297 ? -4.109 -24.178 -8.510 1.00 92.19 297 LYS A CA 1
ATOM 2415 C C . LYS A 1 297 ? -2.642 -24.426 -8.864 1.00 92.19 297 LYS A C 1
ATOM 2417 O O . LYS A 1 297 ? -2.345 -24.857 -9.975 1.00 92.19 297 LYS A O 1
ATOM 2422 N N . TYR A 1 298 ? -1.726 -24.121 -7.948 1.00 89.88 298 TYR A N 1
ATOM 2423 C CA . TYR A 1 298 ? -0.282 -24.164 -8.200 1.00 89.88 298 TYR A CA 1
ATOM 2424 C C . TYR A 1 298 ? 0.437 -25.275 -7.438 1.00 89.88 298 TYR A C 1
ATOM 2426 O O . TYR A 1 298 ? 1.619 -25.495 -7.693 1.00 89.88 298 TYR A O 1
ATOM 2434 N N . ASN A 1 299 ? -0.243 -25.973 -6.521 1.00 89.75 299 ASN A N 1
ATOM 2435 C CA . ASN A 1 299 ? 0.355 -26.976 -5.637 1.00 89.75 299 ASN A CA 1
ATOM 2436 C C . ASN A 1 299 ? 1.528 -26.415 -4.807 1.00 89.75 299 ASN A C 1
ATOM 2438 O O . ASN A 1 299 ? 2.513 -27.103 -4.533 1.00 89.75 299 ASN A O 1
ATOM 2442 N N . ILE A 1 300 ? 1.444 -25.128 -4.438 1.00 88.25 300 ILE A N 1
ATOM 2443 C CA . ILE A 1 300 ? 2.447 -24.423 -3.632 1.00 88.25 300 ILE A CA 1
ATOM 2444 C C . ILE A 1 300 ? 1.785 -23.892 -2.369 1.00 88.25 300 ILE A C 1
ATOM 2446 O O . ILE A 1 300 ? 0.814 -23.138 -2.424 1.00 88.25 300 ILE A O 1
ATOM 2450 N N . LYS A 1 301 ? 2.375 -24.222 -1.221 1.00 87.31 301 LYS A N 1
ATOM 2451 C CA . LYS A 1 301 ? 1.918 -23.746 0.079 1.00 87.31 301 LYS A CA 1
ATOM 2452 C C . LYS A 1 301 ? 2.719 -22.530 0.528 1.00 87.31 301 LYS A C 1
ATOM 2454 O O . LYS A 1 301 ? 3.894 -22.638 0.873 1.00 87.31 301 LYS A O 1
ATOM 2459 N N . TYR A 1 302 ? 2.067 -21.374 0.563 1.00 89.00 302 TYR A N 1
ATOM 2460 C CA . TYR A 1 302 ? 2.627 -20.148 1.136 1.00 89.00 302 TYR A CA 1
ATOM 2461 C C . TYR A 1 302 ? 2.046 -19.851 2.509 1.00 89.00 302 TYR A C 1
ATOM 2463 O O . TYR A 1 302 ? 0.933 -20.267 2.810 1.00 89.00 302 TYR A O 1
ATOM 2471 N N . SER A 1 303 ? 2.779 -19.109 3.342 1.00 90.75 303 SER A N 1
ATOM 2472 C CA . SER A 1 303 ? 2.238 -18.601 4.604 1.00 90.75 303 SER A CA 1
ATOM 2473 C C . SER A 1 303 ? 1.321 -17.394 4.368 1.00 90.75 303 SER A C 1
ATOM 2475 O O . SER A 1 303 ? 1.439 -16.676 3.369 1.00 90.75 303 SER A O 1
ATOM 2477 N N . VAL A 1 304 ? 0.421 -17.135 5.315 1.00 90.25 304 VAL A N 1
ATOM 2478 C CA . VAL A 1 304 ? -0.502 -15.989 5.272 1.00 90.25 304 VAL A CA 1
ATOM 2479 C C . VAL A 1 304 ? 0.262 -14.657 5.294 1.00 90.25 304 VAL A C 1
ATOM 2481 O O . VAL A 1 304 ? -0.111 -13.694 4.618 1.00 90.25 304 VAL A O 1
ATOM 2484 N N . GLU A 1 305 ? 1.364 -14.607 6.038 1.00 91.19 305 GLU A N 1
ATOM 2485 C CA . GLU A 1 305 ? 2.265 -13.459 6.142 1.00 91.19 305 GLU A CA 1
ATOM 2486 C C . GLU A 1 305 ? 2.989 -13.214 4.820 1.00 91.19 305 GLU A C 1
ATOM 2488 O O . GLU A 1 305 ? 3.138 -12.065 4.400 1.00 91.19 305 GLU A O 1
ATOM 2493 N N . TYR A 1 306 ? 3.394 -14.286 4.133 1.00 91.50 306 TYR A N 1
ATOM 2494 C CA . TYR A 1 306 ? 4.034 -14.187 2.829 1.00 91.50 306 TYR A CA 1
ATOM 2495 C C . TYR A 1 306 ? 3.085 -13.593 1.785 1.00 91.50 306 TYR A C 1
ATOM 2497 O O . TYR A 1 306 ? 3.466 -12.650 1.096 1.00 91.50 306 TYR A O 1
ATOM 2505 N N . ILE A 1 307 ? 1.830 -14.053 1.730 1.00 90.81 307 ILE A N 1
ATOM 2506 C CA . ILE A 1 307 ? 0.800 -13.491 0.836 1.00 90.81 307 ILE A CA 1
ATOM 2507 C C . ILE A 1 307 ? 0.569 -12.003 1.145 1.00 90.81 307 ILE A C 1
ATOM 2509 O O . ILE A 1 307 ? 0.518 -11.173 0.236 1.00 90.81 307 ILE A O 1
ATOM 2513 N N . SER A 1 308 ? 0.501 -11.634 2.428 1.00 90.12 308 SER A N 1
ATOM 2514 C CA . SER A 1 308 ? 0.375 -10.231 2.847 1.00 90.12 308 SER A CA 1
ATOM 2515 C C . SER A 1 308 ? 1.583 -9.383 2.417 1.00 90.12 308 SER A C 1
ATOM 2517 O O . SER A 1 308 ? 1.421 -8.250 1.960 1.00 90.12 308 SER A O 1
ATOM 2519 N N . SER A 1 309 ? 2.799 -9.927 2.525 1.00 92.81 309 SER A N 1
ATOM 2520 C CA . SER A 1 309 ? 4.026 -9.261 2.075 1.00 92.81 309 SER A CA 1
ATOM 2521 C C . SER A 1 309 ? 4.079 -9.117 0.551 1.00 92.81 309 SER A C 1
ATOM 2523 O O . SER A 1 309 ? 4.448 -8.053 0.046 1.00 92.81 309 SER A O 1
ATOM 2525 N N . LEU A 1 310 ? 3.654 -10.142 -0.197 1.00 92.94 310 LEU A N 1
ATOM 2526 C CA . LEU A 1 310 ? 3.542 -10.075 -1.653 1.00 92.94 310 LEU A CA 1
ATOM 2527 C C . LEU A 1 310 ? 2.597 -8.949 -2.078 1.00 92.94 310 LEU A C 1
ATOM 2529 O O . LEU A 1 310 ? 2.981 -8.123 -2.905 1.00 92.94 310 LEU A O 1
ATOM 2533 N N . TRP A 1 311 ? 1.417 -8.884 -1.455 1.00 92.88 311 TRP A N 1
ATOM 2534 C CA . TRP A 1 311 ? 0.397 -7.875 -1.730 1.00 92.88 311 TRP A CA 1
ATOM 2535 C C . TRP A 1 311 ? 0.872 -6.448 -1.443 1.00 92.88 311 TRP A C 1
ATOM 2537 O O . TRP A 1 311 ? 0.688 -5.569 -2.277 1.00 92.88 311 TRP A O 1
ATOM 2547 N N . ARG A 1 312 ? 1.513 -6.196 -0.293 1.00 90.69 312 ARG A N 1
ATOM 2548 C CA . ARG A 1 312 ? 1.912 -4.825 0.074 1.00 90.69 312 ARG A CA 1
ATOM 2549 C C . ARG A 1 312 ? 3.223 -4.355 -0.543 1.00 90.69 312 ARG A C 1
ATOM 2551 O O . ARG A 1 312 ? 3.385 -3.150 -0.720 1.00 90.69 312 ARG A O 1
ATOM 2558 N N . ASN A 1 313 ? 4.153 -5.271 -0.824 1.00 92.19 313 ASN A N 1
ATOM 2559 C CA . ASN A 1 313 ? 5.531 -4.917 -1.172 1.00 92.19 313 ASN A CA 1
ATOM 2560 C C . ASN A 1 313 ? 5.927 -5.391 -2.572 1.00 92.19 313 ASN A C 1
ATOM 2562 O O . ASN A 1 313 ? 6.410 -4.600 -3.380 1.00 92.19 313 ASN A O 1
ATOM 2566 N N . LYS A 1 314 ? 5.767 -6.688 -2.869 1.00 93.50 314 LYS A N 1
ATOM 2567 C CA . LYS A 1 314 ? 6.328 -7.275 -4.097 1.00 93.50 314 LYS A CA 1
ATOM 2568 C C . LYS A 1 314 ? 5.533 -6.881 -5.337 1.00 93.50 314 LYS A C 1
ATOM 2570 O O . LYS A 1 314 ? 6.141 -6.444 -6.309 1.00 93.50 314 LYS A O 1
ATOM 2575 N N . ILE A 1 315 ? 4.211 -7.032 -5.292 1.00 94.62 315 ILE A N 1
ATOM 2576 C CA . ILE A 1 315 ? 3.312 -6.728 -6.410 1.00 94.62 315 ILE A CA 1
ATOM 2577 C C . ILE A 1 315 ? 3.365 -5.231 -6.764 1.00 94.62 315 ILE A C 1
ATOM 2579 O O . ILE A 1 315 ? 3.676 -4.928 -7.916 1.00 94.62 315 ILE A O 1
ATOM 2583 N N . PRO A 1 316 ? 3.207 -4.285 -5.811 1.00 95.50 316 PRO A N 1
ATOM 2584 C CA . PRO A 1 316 ? 3.285 -2.858 -6.126 1.00 95.50 316 PRO A CA 1
ATOM 2585 C C . PRO A 1 316 ? 4.632 -2.454 -6.722 1.00 95.50 316 PRO A C 1
ATOM 2587 O O . PRO A 1 316 ? 4.687 -1.658 -7.654 1.00 95.50 316 PRO A O 1
ATOM 2590 N N . LYS A 1 317 ? 5.728 -3.057 -6.243 1.00 94.50 317 LYS A N 1
ATOM 2591 C CA . LYS A 1 317 ? 7.064 -2.811 -6.790 1.00 94.50 317 LYS A CA 1
ATOM 2592 C C . LYS A 1 317 ? 7.205 -3.280 -8.238 1.00 94.50 317 LYS A C 1
ATOM 2594 O O . LYS A 1 317 ? 7.834 -2.583 -9.023 1.00 94.50 317 LYS A O 1
ATOM 2599 N N . LEU A 1 318 ? 6.639 -4.434 -8.600 1.00 93.81 318 LEU A N 1
ATOM 2600 C CA . LEU A 1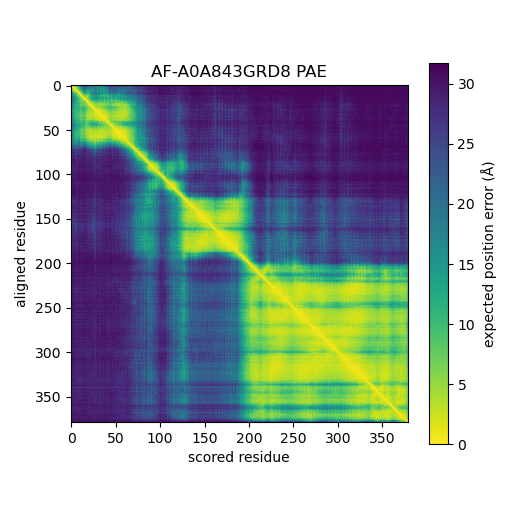 318 ? 6.675 -4.926 -9.983 1.00 93.81 318 LEU A CA 1
ATOM 2601 C C . LEU A 1 318 ? 5.894 -4.009 -10.930 1.00 93.81 318 LEU A C 1
ATOM 2603 O O . LEU A 1 318 ? 6.388 -3.691 -12.009 1.00 93.81 318 LEU A O 1
ATOM 2607 N N . ILE A 1 319 ? 4.713 -3.558 -10.504 1.00 94.81 319 ILE A N 1
ATOM 2608 C CA . ILE A 1 319 ? 3.865 -2.642 -11.277 1.00 94.81 319 ILE A CA 1
ATOM 2609 C C . ILE A 1 319 ? 4.577 -1.297 -11.469 1.00 94.81 319 ILE A C 1
ATOM 2611 O O . ILE A 1 319 ? 4.715 -0.835 -12.598 1.00 94.81 319 ILE A O 1
ATOM 2615 N N . ALA A 1 320 ? 5.121 -0.718 -10.396 1.00 93.75 320 ALA A N 1
ATOM 2616 C CA . ALA A 1 320 ? 5.873 0.532 -10.471 1.00 93.75 320 ALA A CA 1
ATOM 2617 C C . ALA A 1 320 ? 7.140 0.407 -11.338 1.00 93.75 320 ALA A C 1
ATOM 2619 O O . ALA A 1 320 ? 7.434 1.281 -12.147 1.00 93.75 320 ALA A O 1
ATOM 2620 N N . GLU A 1 321 ? 7.880 -0.705 -11.249 1.00 92.19 321 GLU A N 1
ATOM 2621 C CA . GLU A 1 321 ? 9.034 -0.954 -12.125 1.00 92.19 321 GLU A CA 1
ATOM 2622 C C . GLU A 1 321 ? 8.638 -1.059 -13.609 1.00 92.19 321 GLU A C 1
ATOM 2624 O O . GLU A 1 321 ? 9.417 -0.654 -14.477 1.00 92.19 321 GLU A O 1
ATOM 2629 N N . ALA A 1 322 ? 7.453 -1.593 -13.916 1.00 93.00 322 ALA A N 1
ATOM 2630 C CA . ALA A 1 322 ? 6.923 -1.630 -15.277 1.00 93.00 322 ALA A CA 1
ATOM 2631 C C . ALA A 1 322 ? 6.514 -0.230 -15.762 1.00 93.00 322 ALA A C 1
ATOM 2633 O O . ALA A 1 322 ? 6.904 0.156 -16.866 1.00 93.00 322 ALA A O 1
ATOM 2634 N N . ALA A 1 323 ? 5.834 0.552 -14.915 1.00 92.62 323 ALA A N 1
ATOM 2635 C CA . ALA A 1 323 ? 5.496 1.950 -15.188 1.00 92.62 323 ALA A CA 1
ATOM 2636 C C . ALA A 1 323 ? 6.753 2.778 -15.505 1.00 92.62 323 ALA A C 1
ATOM 2638 O O . ALA A 1 323 ? 6.827 3.427 -16.545 1.00 92.62 323 ALA A O 1
ATOM 2639 N N . GLN A 1 324 ? 7.797 2.651 -14.678 1.00 91.81 324 GLN A N 1
ATOM 2640 C CA . GLN A 1 324 ? 9.088 3.320 -14.874 1.00 91.81 324 GLN A CA 1
ATOM 2641 C C . GLN A 1 324 ? 9.736 2.974 -16.217 1.00 91.81 324 GLN A C 1
ATOM 2643 O O . GLN A 1 324 ? 10.251 3.848 -16.911 1.00 91.81 324 GLN A O 1
ATOM 2648 N N . LYS A 1 325 ? 9.729 1.692 -16.608 1.00 91.25 325 LYS A N 1
ATOM 2649 C CA . LYS A 1 325 ? 10.273 1.268 -17.907 1.00 91.25 325 LYS A CA 1
ATOM 2650 C C . LYS A 1 325 ? 9.486 1.870 -19.070 1.00 91.25 325 LYS A C 1
ATOM 2652 O O . LYS A 1 325 ? 10.103 2.267 -20.053 1.00 91.25 325 LYS A O 1
ATOM 2657 N N . LYS A 1 326 ? 8.156 1.909 -18.964 1.00 91.75 326 LYS A N 1
ATOM 2658 C CA . LYS A 1 326 ? 7.267 2.449 -20.000 1.00 91.75 326 LYS A CA 1
ATOM 2659 C C . LYS A 1 326 ? 7.476 3.950 -20.176 1.00 91.75 326 LYS A C 1
ATOM 2661 O O . LYS A 1 326 ? 7.670 4.395 -21.302 1.00 91.75 326 LYS A O 1
ATOM 2666 N N . TRP A 1 327 ? 7.545 4.684 -19.066 1.00 91.44 327 TRP A N 1
ATOM 2667 C CA . TRP A 1 327 ? 7.835 6.114 -19.066 1.00 91.44 327 TRP A CA 1
ATOM 2668 C C . TRP A 1 327 ? 9.201 6.426 -19.688 1.00 91.44 327 TRP A C 1
ATOM 2670 O O . TRP A 1 327 ? 9.282 7.243 -20.595 1.00 91.44 327 TRP A O 1
ATOM 2680 N N . LEU A 1 328 ? 10.261 5.700 -19.301 1.00 90.31 328 LEU A N 1
ATOM 2681 C CA . LEU A 1 328 ? 11.599 5.881 -19.886 1.00 90.31 328 LEU A CA 1
ATOM 2682 C C . LEU A 1 328 ? 11.616 5.656 -21.399 1.00 90.31 328 LEU A C 1
ATOM 2684 O O . LEU A 1 328 ? 12.294 6.374 -22.123 1.00 90.31 328 LEU A O 1
ATOM 2688 N N . VAL A 1 329 ? 10.909 4.632 -21.881 1.00 91.12 329 VAL A N 1
ATOM 2689 C CA . VAL A 1 329 ? 10.814 4.369 -23.322 1.00 91.12 329 VAL A CA 1
ATOM 2690 C C . VAL A 1 329 ? 10.126 5.532 -24.026 1.00 91.12 329 VAL A C 1
ATOM 2692 O O . VAL A 1 329 ? 10.638 5.971 -25.047 1.00 91.12 329 VAL A O 1
ATOM 2695 N N . TRP A 1 330 ? 9.023 6.043 -23.482 1.00 90.88 330 TRP A N 1
ATOM 2696 C CA . TRP A 1 330 ? 8.308 7.190 -24.042 1.00 90.88 330 TRP A CA 1
ATOM 2697 C C . TRP A 1 330 ? 9.171 8.465 -24.053 1.00 90.88 330 TRP A C 1
ATOM 2699 O O . TRP A 1 330 ? 9.387 9.025 -25.123 1.00 90.88 330 TRP A O 1
ATOM 2709 N N . HIS A 1 331 ? 9.771 8.839 -22.919 1.00 88.94 331 HIS A N 1
ATOM 2710 C CA . HIS A 1 331 ? 10.627 10.026 -22.777 1.00 88.94 331 HIS A CA 1
ATOM 2711 C C . HIS A 1 331 ? 11.776 10.043 -23.801 1.00 88.94 331 HIS A C 1
ATOM 2713 O O . HIS A 1 331 ? 11.978 11.016 -24.518 1.00 88.94 331 HIS A O 1
ATOM 2719 N N . TYR A 1 332 ? 12.495 8.925 -23.942 1.00 88.00 332 TYR A N 1
ATOM 2720 C CA . TYR A 1 332 ? 13.619 8.801 -24.881 1.00 88.00 332 TYR A CA 1
ATOM 2721 C C . TYR A 1 332 ? 13.224 8.486 -26.336 1.00 88.00 332 TYR A C 1
ATOM 2723 O O . TYR A 1 332 ? 14.098 8.253 -27.182 1.00 88.00 332 TYR A O 1
ATOM 2731 N N . THR A 1 333 ? 11.926 8.390 -26.618 1.00 88.75 333 THR A N 1
ATOM 2732 C CA . THR A 1 333 ? 11.400 8.277 -27.984 1.00 88.75 333 THR A CA 1
ATOM 2733 C C . THR A 1 333 ? 10.858 9.621 -28.462 1.00 88.75 333 THR A C 1
ATOM 2735 O O . THR A 1 333 ? 11.101 9.977 -29.611 1.00 88.75 333 THR A O 1
ATOM 2738 N N . GLU A 1 334 ? 10.160 10.355 -27.592 1.00 87.75 334 GLU A N 1
ATOM 2739 C CA . GLU A 1 334 ? 9.387 11.547 -27.961 1.00 87.75 334 GLU A CA 1
ATOM 2740 C C . GLU A 1 334 ? 10.042 12.872 -27.535 1.00 87.75 334 GLU A C 1
ATOM 2742 O O . GLU A 1 334 ? 9.963 13.846 -28.280 1.00 87.75 334 GLU A O 1
ATOM 2747 N N . GLU A 1 335 ? 10.693 12.934 -26.367 1.00 83.94 335 GLU A N 1
ATOM 2748 C CA . GLU A 1 335 ? 11.253 14.187 -25.826 1.00 83.94 335 GLU A CA 1
ATOM 2749 C C . GLU A 1 335 ? 12.754 14.310 -26.105 1.00 83.94 335 GLU A C 1
ATOM 2751 O O . GLU A 1 335 ? 13.221 15.307 -26.657 1.00 83.94 335 GLU A O 1
ATOM 2756 N N . GLU A 1 336 ? 13.516 13.271 -25.766 1.00 83.69 336 GLU A N 1
ATOM 2757 C CA . GLU A 1 336 ? 14.959 13.211 -25.984 1.00 83.69 336 GLU A CA 1
ATOM 2758 C C . GLU A 1 336 ? 15.320 12.097 -26.965 1.00 83.69 336 GLU A C 1
ATOM 2760 O O . GLU A 1 336 ? 14.756 11.007 -26.928 1.00 83.69 336 GLU A O 1
ATOM 2765 N N . THR A 1 337 ? 16.337 12.301 -27.806 1.00 82.81 337 THR A N 1
ATOM 2766 C CA . THR A 1 337 ? 16.855 11.220 -28.655 1.00 82.81 337 THR A CA 1
ATOM 2767 C C . THR A 1 337 ? 17.663 10.225 -27.822 1.00 82.81 337 THR A C 1
ATOM 2769 O O . THR A 1 337 ? 18.843 10.444 -27.535 1.00 82.81 337 THR A O 1
ATOM 2772 N N . GLY A 1 338 ? 17.033 9.114 -27.436 1.00 81.31 338 GLY A N 1
ATOM 2773 C CA . GLY A 1 338 ? 17.684 8.037 -26.697 1.00 81.31 338 GLY A CA 1
ATOM 2774 C C . GLY A 1 338 ? 18.673 7.211 -27.521 1.00 81.31 338 GLY A C 1
ATOM 2775 O O . GLY A 1 338 ? 18.537 7.034 -28.731 1.00 81.31 338 GLY A O 1
ATOM 2776 N N . ASN A 1 339 ? 19.646 6.612 -26.832 1.00 86.56 339 ASN A N 1
ATOM 2777 C CA . ASN A 1 339 ? 20.522 5.597 -27.418 1.00 86.56 339 ASN A CA 1
ATOM 2778 C C . ASN A 1 339 ? 19.866 4.215 -27.328 1.00 86.56 339 ASN A C 1
ATOM 2780 O O . ASN A 1 339 ? 19.550 3.740 -26.236 1.00 86.56 339 ASN A O 1
ATOM 2784 N N . TRP A 1 340 ? 19.716 3.528 -28.458 1.00 90.38 340 TRP A N 1
ATOM 2785 C CA . TRP A 1 340 ? 19.059 2.220 -28.534 1.00 90.38 340 TRP A CA 1
ATOM 2786 C C . TRP A 1 340 ? 20.061 1.109 -28.836 1.00 90.38 340 TRP A C 1
ATOM 2788 O O . TRP A 1 340 ? 20.932 1.244 -29.694 1.00 90.38 340 TRP A O 1
ATOM 2798 N N . LYS A 1 341 ? 19.937 -0.023 -28.138 1.00 89.06 341 LYS A N 1
ATOM 2799 C CA . LYS A 1 341 ? 20.849 -1.164 -28.264 1.00 89.06 341 LYS A CA 1
ATOM 2800 C C . LYS A 1 341 ? 20.083 -2.461 -28.489 1.00 89.06 341 LYS A C 1
ATOM 2802 O O . LYS A 1 341 ? 19.127 -2.779 -27.781 1.00 89.06 341 LYS A O 1
ATOM 2807 N N . LYS A 1 342 ? 20.533 -3.250 -29.468 1.00 92.00 342 LYS A N 1
ATOM 2808 C CA . LYS A 1 342 ? 19.995 -4.587 -29.749 1.00 92.00 342 LYS A CA 1
ATOM 2809 C C . LYS A 1 342 ? 20.585 -5.614 -28.785 1.00 92.00 342 LYS A C 1
ATOM 2811 O O . LYS A 1 342 ? 21.803 -5.731 -28.659 1.00 92.00 342 LYS A O 1
ATOM 2816 N N . CYS A 1 343 ? 19.728 -6.390 -28.126 1.00 92.25 343 CYS A N 1
ATOM 2817 C CA . CYS A 1 343 ? 20.175 -7.499 -27.293 1.00 92.25 343 CYS A CA 1
ATOM 2818 C C . CYS A 1 343 ? 20.645 -8.679 -28.151 1.00 92.25 343 CYS A C 1
ATOM 2820 O O . CYS A 1 343 ? 19.914 -9.148 -29.020 1.00 92.25 343 CYS A O 1
ATOM 2822 N N . SER A 1 344 ? 21.822 -9.229 -27.848 1.00 88.56 344 SER A N 1
ATOM 2823 C CA . SER A 1 344 ? 22.365 -10.388 -28.569 1.00 88.56 344 SER A CA 1
ATOM 2824 C C . SER A 1 344 ? 21.616 -11.705 -28.317 1.00 88.56 344 SER A C 1
ATOM 2826 O O . SER A 1 344 ? 21.657 -12.580 -29.173 1.00 88.56 344 SER A O 1
ATOM 2828 N N . ARG A 1 345 ? 20.924 -11.864 -27.174 1.00 87.62 345 ARG A N 1
ATOM 2829 C CA . ARG A 1 345 ? 20.209 -13.110 -26.814 1.00 87.62 345 ARG A CA 1
ATOM 2830 C C . ARG A 1 345 ? 18.757 -13.137 -27.300 1.00 87.62 345 ARG A C 1
ATOM 2832 O O . ARG A 1 345 ? 18.348 -14.140 -27.866 1.00 87.62 345 ARG A O 1
ATOM 2839 N N . CYS A 1 346 ? 17.974 -12.076 -27.075 1.00 88.12 346 CYS A N 1
ATOM 2840 C CA . CYS A 1 346 ? 16.572 -12.024 -27.527 1.00 88.12 346 CYS A CA 1
ATOM 2841 C C . CYS A 1 346 ? 16.354 -11.256 -28.836 1.00 88.12 346 CYS A C 1
ATOM 2843 O O . CYS A 1 346 ? 15.231 -11.223 -29.324 1.00 88.12 346 CYS A O 1
ATOM 2845 N N . GLY A 1 347 ? 17.373 -10.584 -29.380 1.00 87.19 347 GLY A N 1
ATOM 2846 C CA . GLY A 1 347 ? 17.259 -9.812 -30.621 1.00 87.19 347 GLY A CA 1
ATOM 2847 C C . GLY A 1 347 ? 16.454 -8.510 -30.517 1.00 87.19 347 GLY A C 1
ATOM 2848 O O . GLY A 1 347 ? 16.447 -7.743 -31.475 1.00 87.19 347 GLY A O 1
ATOM 2849 N N . GLN A 1 348 ? 15.811 -8.231 -29.378 1.00 90.81 348 GLN A N 1
ATOM 2850 C CA . GLN A 1 348 ? 15.000 -7.027 -29.170 1.00 90.81 348 GLN A CA 1
ATOM 2851 C C . GLN A 1 348 ? 15.873 -5.771 -29.050 1.00 90.81 348 GLN A C 1
ATOM 2853 O O . GLN A 1 348 ? 16.918 -5.795 -28.391 1.00 90.81 348 GLN A O 1
ATOM 2858 N N . ILE A 1 349 ? 15.415 -4.672 -29.651 1.00 90.94 349 ILE A N 1
ATOM 2859 C CA . ILE A 1 349 ? 15.996 -3.334 -29.496 1.00 90.94 349 ILE A CA 1
ATOM 2860 C C . ILE A 1 349 ? 15.415 -2.716 -28.222 1.00 90.94 349 ILE A C 1
ATOM 2862 O O . ILE A 1 349 ? 14.201 -2.686 -28.045 1.00 90.94 349 ILE A O 1
ATOM 2866 N N . LYS A 1 350 ? 16.283 -2.289 -27.302 1.00 91.69 350 LYS A N 1
ATOM 2867 C CA . LYS A 1 350 ? 15.908 -1.696 -26.011 1.00 91.69 350 LYS A CA 1
ATOM 2868 C C . LYS A 1 350 ? 16.749 -0.454 -25.747 1.00 91.69 350 LYS A C 1
ATOM 2870 O O . LYS A 1 350 ? 17.872 -0.353 -26.238 1.00 91.69 350 LYS A O 1
ATOM 2875 N N . LEU A 1 351 ? 16.226 0.458 -24.938 1.00 89.69 351 LEU A N 1
ATOM 2876 C CA . LEU A 1 351 ? 16.942 1.662 -24.532 1.00 89.69 351 LEU A CA 1
ATOM 2877 C C . LEU A 1 351 ? 18.23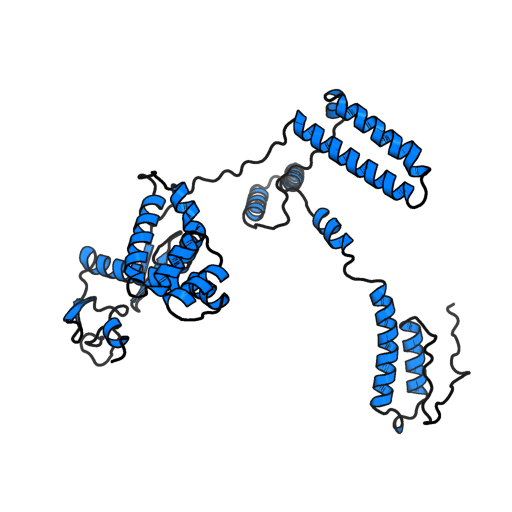4 1.294 -23.779 1.00 89.69 351 LEU A C 1
ATOM 2879 O O . LEU A 1 351 ? 18.216 0.449 -22.877 1.00 89.69 351 LEU A O 1
ATOM 2883 N N . ALA A 1 352 ? 19.353 1.927 -24.133 1.00 86.75 352 ALA A N 1
ATOM 2884 C CA . ALA A 1 352 ? 20.663 1.763 -23.504 1.00 86.75 352 ALA A CA 1
ATOM 2885 C C . ALA A 1 352 ? 20.708 2.471 -22.138 1.00 86.75 352 ALA A C 1
ATOM 2887 O O . ALA A 1 352 ? 21.422 3.447 -21.931 1.00 86.75 352 ALA A O 1
ATOM 2888 N N . HIS A 1 353 ? 19.911 1.964 -21.201 1.00 88.31 353 HIS A N 1
ATOM 2889 C CA . HIS A 1 353 ? 19.717 2.540 -19.876 1.00 88.31 353 HIS A CA 1
ATOM 2890 C C . HIS A 1 353 ? 19.919 1.474 -18.781 1.00 88.31 353 HIS A C 1
ATOM 2892 O O . HIS A 1 353 ? 19.635 0.288 -19.021 1.00 88.31 353 HIS A O 1
ATOM 2898 N N . PRO A 1 354 ? 20.340 1.845 -17.550 1.00 88.00 354 PRO A N 1
ATOM 2899 C CA . PRO A 1 354 ? 20.616 0.895 -16.472 1.00 88.00 354 PRO A CA 1
ATOM 2900 C C . PRO A 1 354 ? 19.416 0.032 -16.074 1.00 88.00 354 PRO A C 1
ATOM 2902 O O . PRO A 1 354 ? 19.598 -1.031 -15.482 1.00 88.00 354 PRO A O 1
ATOM 2905 N N . LYS A 1 355 ? 18.177 0.433 -16.387 1.00 87.62 355 LYS A N 1
ATOM 2906 C CA . LYS A 1 355 ? 16.979 -0.399 -16.161 1.00 87.62 355 LYS A CA 1
ATOM 2907 C C . LYS A 1 355 ? 16.846 -1.575 -17.136 1.00 87.62 355 LYS A C 1
ATOM 2909 O O . LYS A 1 355 ? 16.304 -2.603 -16.734 1.00 87.62 355 LYS A O 1
ATOM 2914 N N . PHE A 1 356 ? 17.387 -1.478 -18.352 1.00 88.44 356 PHE A N 1
ATOM 2915 C CA . PHE A 1 356 ? 17.301 -2.533 -19.374 1.00 88.44 356 PHE A CA 1
ATOM 2916 C C . PHE A 1 356 ? 18.600 -3.332 -19.518 1.00 88.44 356 PHE A C 1
ATOM 2918 O O . PHE A 1 356 ? 18.555 -4.547 -19.729 1.00 88.44 356 PHE A O 1
ATOM 2925 N N . PHE A 1 357 ? 19.755 -2.683 -19.346 1.00 90.12 357 PHE A N 1
ATOM 2926 C CA . PHE A 1 357 ? 21.076 -3.302 -19.454 1.00 90.12 357 PHE A CA 1
ATOM 2927 C C . PHE A 1 357 ? 21.893 -3.108 -18.174 1.00 90.12 357 PHE A C 1
ATOM 2929 O O . PHE A 1 357 ? 21.746 -2.131 -17.445 1.00 90.12 357 PHE A O 1
ATOM 2936 N N . SER A 1 358 ? 22.763 -4.066 -17.858 1.00 88.25 358 SER A N 1
ATOM 2937 C CA . SER A 1 358 ? 23.735 -3.907 -16.770 1.00 88.25 358 SER A CA 1
ATOM 2938 C C . SER A 1 358 ? 24.890 -3.003 -17.224 1.00 88.25 358 SER A C 1
ATOM 2940 O O . SER A 1 358 ? 25.371 -3.161 -18.349 1.00 88.25 358 SER A O 1
ATOM 2942 N N . LYS A 1 359 ? 25.357 -2.096 -16.351 1.00 86.44 359 LYS A N 1
ATOM 2943 C CA . LYS A 1 359 ? 26.544 -1.256 -16.600 1.00 86.44 359 LYS A CA 1
ATOM 2944 C C . LYS A 1 359 ? 27.791 -2.149 -16.757 1.00 86.44 359 LYS A C 1
ATOM 2946 O O . LYS A 1 359 ? 27.969 -3.101 -15.994 1.00 86.44 359 LYS A O 1
ATOM 2951 N N . ASN A 1 360 ? 28.633 -1.858 -17.745 1.00 85.75 360 ASN A N 1
ATOM 2952 C CA . ASN A 1 360 ? 29.923 -2.503 -17.993 1.00 85.75 360 ASN A CA 1
ATOM 2953 C C . ASN A 1 360 ? 30.973 -1.449 -18.365 1.00 85.75 360 ASN A C 1
ATOM 2955 O O . ASN A 1 360 ? 30.913 -0.892 -19.458 1.00 85.75 360 ASN A O 1
ATOM 2959 N N . LYS A 1 361 ? 31.962 -1.232 -17.491 1.00 82.38 361 LYS A N 1
ATOM 2960 C CA . LYS A 1 361 ? 33.035 -0.246 -17.709 1.00 82.38 361 LYS A CA 1
ATOM 2961 C C . LYS A 1 361 ? 33.959 -0.601 -18.882 1.00 82.38 361 LYS A C 1
ATOM 2963 O O . LYS A 1 361 ? 34.605 0.282 -19.423 1.00 82.38 361 LYS A O 1
ATOM 2968 N N . SER A 1 362 ? 34.018 -1.874 -19.276 1.00 80.75 362 SER A N 1
ATOM 2969 C CA . SER A 1 362 ? 34.897 -2.348 -20.355 1.00 80.75 362 SER A CA 1
ATOM 2970 C C . SER A 1 362 ? 34.288 -2.217 -21.754 1.00 80.75 362 SER A C 1
ATOM 2972 O O . SER A 1 362 ? 34.968 -2.483 -22.739 1.00 80.75 362 SER A O 1
ATOM 2974 N N . SER A 1 363 ? 33.003 -1.867 -21.871 1.00 81.31 363 SER A N 1
ATOM 2975 C CA . SER A 1 363 ? 32.344 -1.706 -23.171 1.00 81.31 363 SER A CA 1
ATOM 2976 C C . SER A 1 363 ? 32.386 -0.248 -23.620 1.00 81.31 363 SER A C 1
ATOM 2978 O O . SER A 1 363 ? 32.168 0.640 -22.801 1.00 81.31 363 SER A O 1
ATOM 2980 N N . LYS A 1 364 ? 32.577 -0.012 -24.926 1.00 77.75 364 LYS A N 1
ATOM 2981 C CA . LYS A 1 364 ? 32.529 1.326 -25.542 1.00 77.75 364 LYS A CA 1
ATOM 2982 C C . LYS A 1 364 ? 31.231 2.078 -25.214 1.00 77.75 364 LYS A C 1
ATOM 2984 O O . LYS A 1 364 ? 31.269 3.276 -24.977 1.00 77.75 364 LYS A O 1
ATOM 2989 N N . ASP A 1 365 ? 30.116 1.353 -25.127 1.00 76.88 365 ASP A N 1
ATOM 2990 C CA . ASP A 1 365 ? 28.796 1.929 -24.838 1.00 76.88 365 ASP A CA 1
ATOM 2991 C C . ASP A 1 365 ? 28.482 1.978 -23.332 1.00 76.88 365 ASP A C 1
ATOM 2993 O O . ASP A 1 365 ? 27.368 2.310 -22.945 1.00 76.88 365 ASP A O 1
ATOM 2997 N N . GLY A 1 366 ? 29.395 1.530 -22.463 1.00 83.69 366 GLY A N 1
ATOM 2998 C CA . GLY A 1 366 ? 29.167 1.468 -21.015 1.00 83.69 366 GLY A CA 1
ATOM 2999 C C . GLY A 1 366 ? 28.175 0.389 -20.543 1.00 83.69 366 GLY A C 1
ATOM 3000 O O . GLY A 1 366 ? 27.900 0.301 -19.344 1.00 83.69 366 GLY A O 1
ATOM 3001 N N . TYR A 1 367 ? 27.657 -0.467 -21.437 1.00 87.69 367 TYR A N 1
ATOM 3002 C CA . TYR A 1 367 ? 26.659 -1.508 -21.130 1.00 87.69 367 TYR A CA 1
ATOM 3003 C C . TYR A 1 367 ? 26.981 -2.871 -21.752 1.00 87.69 367 TYR A C 1
ATOM 3005 O O . TYR A 1 367 ? 27.516 -2.967 -22.858 1.00 87.69 367 TYR A O 1
ATOM 3013 N N . TYR A 1 368 ? 26.567 -3.950 -21.079 1.00 87.06 368 TYR A N 1
ATOM 3014 C CA . TYR A 1 368 ? 26.612 -5.305 -21.644 1.00 87.06 368 TYR A CA 1
ATOM 3015 C C . TYR A 1 368 ? 25.733 -5.447 -22.904 1.00 87.06 368 TYR A C 1
ATOM 3017 O O . TYR A 1 368 ? 24.737 -4.750 -23.074 1.00 87.06 368 TYR A O 1
ATOM 3025 N N . SER A 1 369 ? 26.075 -6.398 -23.779 1.00 87.12 369 SER A N 1
ATOM 3026 C CA . SER A 1 369 ? 25.301 -6.737 -24.989 1.00 87.12 369 SER A CA 1
ATOM 3027 C C . SER A 1 369 ? 24.017 -7.534 -24.711 1.00 87.12 369 SER A C 1
ATOM 3029 O O . SER A 1 369 ? 23.140 -7.636 -25.570 1.00 87.12 369 SER A O 1
ATOM 3031 N N . ILE A 1 370 ? 23.881 -8.095 -23.507 1.00 89.94 370 ILE A N 1
ATOM 3032 C CA . ILE A 1 370 ? 22.740 -8.917 -23.091 1.00 89.94 370 ILE A CA 1
ATOM 3033 C C . ILE A 1 370 ? 21.846 -8.100 -22.149 1.00 89.94 370 ILE A C 1
ATOM 3035 O O . ILE A 1 370 ? 22.336 -7.514 -21.181 1.00 89.94 370 ILE A O 1
ATOM 3039 N N . CYS A 1 371 ? 20.534 -8.069 -22.409 1.00 90.00 371 CYS A N 1
ATOM 3040 C CA . CYS A 1 371 ? 19.578 -7.351 -21.565 1.00 90.00 371 CYS A CA 1
ATOM 3041 C C . CYS A 1 371 ? 19.357 -8.065 -20.222 1.00 90.00 371 CYS A C 1
ATOM 3043 O O . CYS A 1 371 ? 19.556 -9.277 -20.099 1.00 90.00 371 CYS A O 1
ATOM 3045 N N . LYS A 1 372 ? 18.891 -7.324 -19.213 1.00 88.88 372 LYS A N 1
ATOM 3046 C CA . LYS A 1 372 ? 18.643 -7.849 -17.862 1.00 88.88 372 LYS A CA 1
ATOM 3047 C C . LYS A 1 372 ? 17.630 -8.993 -17.843 1.00 88.88 372 LYS A C 1
ATOM 3049 O O . LYS A 1 372 ? 17.884 -9.994 -17.182 1.00 88.88 372 LYS A O 1
ATOM 3054 N N . ASP A 1 373 ? 16.558 -8.907 -18.631 1.00 86.75 373 ASP A N 1
ATOM 3055 C CA . ASP A 1 373 ? 15.553 -9.981 -18.711 1.00 86.75 373 ASP A CA 1
ATOM 3056 C C . ASP A 1 373 ? 16.179 -11.297 -19.203 1.00 86.75 373 ASP A C 1
ATOM 3058 O O . ASP A 1 373 ? 15.969 -12.364 -18.630 1.00 86.75 373 ASP A O 1
ATOM 3062 N N . CYS A 1 374 ? 17.033 -11.211 -20.227 1.00 87.69 374 CYS A N 1
ATOM 3063 C CA . CYS A 1 374 ? 17.785 -12.344 -20.755 1.00 87.69 374 CYS A CA 1
ATOM 3064 C C . CYS A 1 374 ? 18.826 -12.873 -19.773 1.00 87.69 374 CYS A C 1
ATOM 3066 O O . CYS A 1 374 ? 19.133 -14.059 -19.809 1.00 87.69 374 CYS A O 1
ATOM 3068 N N . ARG A 1 375 ? 19.402 -12.019 -18.927 1.00 84.62 375 ARG A N 1
ATOM 3069 C CA . ARG A 1 375 ? 20.385 -12.429 -17.920 1.00 84.62 375 ARG A CA 1
ATOM 3070 C C . ARG A 1 375 ? 19.730 -13.124 -16.724 1.00 84.62 375 ARG A C 1
ATOM 3072 O O . ARG A 1 375 ? 20.318 -14.047 -16.175 1.00 84.62 375 ARG A O 1
ATOM 3079 N N . ASN A 1 376 ? 18.525 -12.698 -16.350 1.00 82.88 376 ASN A N 1
ATOM 3080 C CA . ASN A 1 376 ? 17.784 -13.239 -15.210 1.00 82.88 376 ASN A CA 1
ATOM 3081 C C . ASN A 1 376 ? 17.105 -14.582 -15.512 1.00 82.88 376 ASN A C 1
ATOM 3083 O O . ASN A 1 376 ? 16.876 -15.364 -14.591 1.00 82.88 376 ASN A O 1
ATOM 3087 N N . LYS A 1 377 ? 16.821 -14.887 -16.785 1.00 81.19 377 LYS A N 1
ATOM 3088 C CA . LYS A 1 377 ? 16.423 -16.238 -17.198 1.00 81.19 377 LYS A CA 1
ATOM 3089 C C . LYS A 1 377 ? 17.622 -17.180 -17.031 1.00 81.19 377 LYS A C 1
ATOM 3091 O O . LYS A 1 377 ? 18.537 -17.167 -17.868 1.00 81.19 377 LYS A O 1
ATOM 3096 N N . LYS A 1 378 ? 17.626 -17.963 -15.937 1.00 58.34 378 LYS A N 1
ATOM 3097 C CA . LYS A 1 378 ? 18.544 -19.102 -15.761 1.00 58.34 378 LYS A CA 1
ATOM 3098 C C . LYS A 1 378 ? 18.469 -19.975 -17.017 1.00 58.34 378 LYS A C 1
ATOM 3100 O O . LYS A 1 378 ? 17.412 -20.076 -17.636 1.00 58.34 378 LYS A O 1
ATOM 3105 N N . ARG A 1 379 ? 19.641 -20.442 -17.438 1.00 48.25 379 ARG A N 1
ATOM 3106 C CA . ARG A 1 379 ? 19.833 -21.186 -18.680 1.00 48.25 379 ARG A CA 1
ATOM 3107 C C . ARG A 1 379 ? 19.026 -22.470 -18.691 1.00 48.25 379 ARG A C 1
ATOM 3109 O O . ARG A 1 379 ? 18.958 -23.091 -17.609 1.00 48.25 379 ARG A O 1
#

pLDDT: mean 73.85, std 17.66, range [30.78, 95.5]

Secondary structure (DSSP, 8-state):
------GGG--PBPTTSPBPP-TT--SHHHHHHHHHHHHHHS-GGG--HHHHHHHHHHHHHHHHHHHHHT-S--HHHHHHHHHHS---HHHHHHHHHTTTTT----SHHHHHHHHHHHS--TT---S------HHHHHH-HHHHHHHHHHHHIIIIIHHH--THHHHHHHHHHHHHHHHHHHHHHHHH-----------TTS-----EEEE-TTSPEEEE-SS-TTSHHHHHHHHHTHHHHHHHHTT-TT-HHHHHHHHHHHHHHHHHTT-HHHHHHHHHHHTT--HHHHHHHHHHHH-----HHHHHHIIIIIHHHHHHHHHHHHHHHHHHHHTS---EEE-TTT--EEESSTTTEEE-TTSTTSEEEEEHHHHHS--

Nearest PDB structures (foldseek):
  3aoh-assembly2_Y  TM=4.152E-01  e=8.561E+00  Thermus thermophilus HB8
  6sc2-assembly1_A  TM=1.610E-01  e=7.709E+00  Homo sapiens

Sequence (379 aa):
MKEDKNYTQALQYAEDGHIKLDYTLKTPEERNELVKIVIENTPPEKLTKRYLTAMADYIIEACEKEIGEHKIIKKSRLNNTIKVRETSLEGLSASFENKYSENGHNNTAEDYVYNLIIENDKNIIMTPKQKITPEDLEEIPDLKELWTEIKRLENQVFPLAKGQQRFSVKKNIIDLYKDAYVLKASFKGAVHYSKPLKSSTNLDIYENIMIDADGGLQVDSNLSLLDPKHVSAMLCKYSKLKQDSYSKFTSDIYYMMLDLDKIATEALKDYPLYEDIVIYKIDGLQNKDIQNKIEEKYNIKYSVEYISSLWRNKIPKLIAEAAQKKWLVWHYTEEETGNWKKCSRCGQIKLAHPKFFSKNKSSKDGYYSICKDCRNKKR

Mean predicted aligned error: 19.94 Å

Solvent-accessible surface area (backbone atoms only — not comparable to full-atom values): 22590 Å² total; per-residue (Å²): 135,81,83,80,77,75,76,84,82,71,82,49,66,42,100,88,73,44,77,59,83,71,84,84,65,67,52,48,69,62,47,51,55,52,50,52,55,51,56,76,75,46,62,76,91,73,67,40,72,70,57,53,48,52,56,50,52,60,43,48,60,28,46,55,58,56,46,62,75,55,56,89,71,51,75,66,49,56,64,47,51,62,64,68,69,49,62,23,63,61,57,51,48,56,60,49,59,69,59,62,77,78,66,94,70,89,73,59,67,62,56,53,53,50,54,61,69,70,52,85,57,97,59,62,48,87,54,70,85,81,76,91,49,75,66,54,45,70,74,32,66,70,48,34,53,53,51,52,51,47,52,45,43,61,71,59,48,48,76,72,40,62,74,70,54,30,53,51,52,52,50,50,49,55,52,52,54,48,52,47,53,53,49,50,39,69,74,72,52,72,82,64,84,74,77,81,71,74,70,75,53,77,63,79,59,68,72,50,74,45,76,43,99,81,65,45,82,47,75,58,52,87,55,47,62,60,40,32,66,46,38,27,55,47,61,78,40,38,72,59,53,52,62,76,27,58,94,36,90,88,25,62,59,34,55,50,54,52,50,48,52,53,38,42,53,65,47,30,66,90,36,63,71,59,43,50,52,50,52,45,51,72,76,64,55,53,62,69,57,51,41,52,54,40,29,71,75,68,74,46,88,68,55,61,66,54,54,52,45,37,58,58,50,52,51,18,39,47,28,8,54,41,40,44,54,53,50,53,5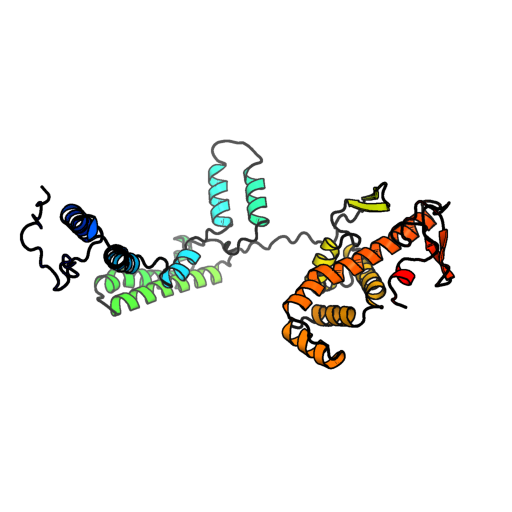3,48,44,34,69,76,78,41,93,55,60,74,40,62,20,76,81,80,63,50,75,41,60,73,39,65,87,42,21,49,78,28,90,88,36,98,82,40,39,51,60,50,33,45,72,68,66,68,52,75,130

Foldseek 3Di:
DPPPPPPVPDQDADPVRATDQDLVDQALVVLVVVVVVSVVPDDPVPPDPVVVVVSVVSSVVSVVVVVVVPPVDDVVCVVVVLVVPEDALVNVVVVVVVVCPPDDDPDDVVVVNVVVVPDPDVRHDQFDPDDCDPVNCVVDVVLVVLVVVLVCLVPPVLVVDDDPSNVVSVVVSVVSVVVSVVVSCVVPPGDGPDPPPPLCQDDPADWDWDQDPQRDIDIDGPADLLDLQNLLVCLLCVLVLCVSCPPVPVGPSVVVSVVLVVLLCVLCVVPVLLVLLSVCVSVPDQLVVNQVVCCVPVVDGDDSVVSVCCSRPVSSVSSSLSVSQVVVVCCCVPPNVFDWAQAPPPRDIGTLGCSFFPADPPDPSRTDSHTPVRVPPDD